Protein 2QN6 (pdb70)

Nearest PDB structures (foldseek):
  2qn6-assembly1_B  TM=1.011E+00  e=6.893E-19  Saccharolobus solfataricus P2
  3cw2-assembly4_H  TM=9.832E-01  e=6.689E-16  Saccharolobus solfataricus
  2aho-assembly1_B  TM=9.723E-01  e=1.313E-15  Saccharolobus solfataricus
  6sw9-assembly1_9  TM=9.364E-01  e=5.355E-14  Saccharolobus solfataricus P2
  1yz7-assembly1_A  TM=8.692E-01  e=2.911E-07  Pyrococcus abyssi

InterPro domains:
  IPR000795 Translational (tr)-type GTP-binding domain [PF00009] (10-203)
  IPR000795 Translational (tr)-type GTP-binding domain [PR00315] (11-24)
  IPR000795 Translational (tr)-type GTP-binding domain [PR00315] (90-100)
  IPR000795 Translational (tr)-type GTP-binding domain [PR00315] (106-117)
  IPR000795 Translational (tr)-type GTP-binding domain [PR00315] (144-153)
  IPR000795 Translational (tr)-type GTP-binding domain [PS51722] (7-206)
  IPR005225 Small GTP-binding domain [TIGR00231] (9-199)
  IPR009000 Translation protein, beta-barrel domain superfamily [SSF50447] (207-317)
  IPR009001 Translation elongation factor EF1A/initiation factor IF2gamma, C-terminal [SSF50465] (324-413)
  IPR015256 Initiation factor eIF2 gamma, C-terminal [PF09173] (328-412)
  IPR015256 Initiation factor eIF2 gamma, C-terminal [cd15490] (324-413)
  IPR022424 Translation initiation factor 2, gamma subunit [MF_00119] (2-414)
  IPR022424 Translation initiation factor 2, gamma subunit [TIGR03680] (6-413)
  IPR027417 P-loop containing nucleoside triphosphate hydrolase [G3DSA:3.40.50.300] (2-207)
  IPR027417 P-loop containing nucleoside triphosphate hydrolase [SSF52540] (4-205)
  IPR044127 Initiation factor eIF2 gamma, domain 2 [cd03688] (208-320)
  IPR044128 Initiation factor eIF2 gamma, GTP-binding domain [cd01888] (10-207)
  IPR050543 Eukaryotic Initiation Factor 2 Gamma Subunit [PTHR42854] (6-413)

Foldseek 3Di:
DDDDDFAQAEEEEAADAPLQRQLLVCLQQVDGKCYKGKFWWWAQVVFDPLLRIDRDQQSVSGPDGDGTGTDGMAMYNDDNDLVVSLQCLQQVLDDHLAYEYGAELPDAPPDDSSVSVVVSCVVNVNLLYAYEHEPCVPDDPVSSVVRVVVVCVVCPPHSCNPHYYHYAYSPVSGCSSVVSVSCVVRRPRDDADQVQFKKWAFAAKAQPDDPPDDPVRGFAIKTKTFTPHHKAFAFFKKWKPPADWDDDDPDIGGHIHIKGWHWKDDDPDTDGMDGGHHMIMTTINHDRVCGHPRNSFGIMMTGPPQDWDWDQKWKWQKDWDPDWSEDDDDFQAWKWKRHRRHIWIWGWHDDDDSMTMTRTPGIGIDSDFFRKMWIWHADPRRIITTIMTTTGD/DDKDKFKKFKFAPDPVTPVLLVVQQVVLVPCLCVVQVFWDDWDWQAPDHRMIMIMTHGDDPVSRVVSVVSSLVSSCVSCVVSRMHMDGDD/DDVVVVVVVVVVVVVPDD

Secondary structure (DSSP, 8-state):
--------EEEEEE-STTSSHHHHHHHHHS----EEEEEEEEE-TTS-TTTTEESSS--GGGT--SPPEEEEEEEEEE-S-HHHHHHHHHHTSS--SEEEEEEETTS-SS-HHHHHHHHHHHHTT---EEEEEE-GGGS-HHHHHHHHHHHHHHHTTSTTTT--EEE-BTTTTBSHHHHHHHHHHHSPPPP--TTSPPEEEEEEEE--PPTT-BGGG----EEEEEEEES-EETT-EEEEEEEEEEEETTEEEEEEEEEEEEEEEETTEEESEE-SSS-EEEEESS-HHHHGGGTTTT-EEEETT----EEEEEEEEEEE-SS---PPP-TT-EEEEEETTEEEEEEEEEE-SSEEEEEEEEEEE-SSSSEEEEEEEEETTEEEEEEEEEE--/-EEEEEEEEEEE--TTTHHHHHHHHHHHHTTHHHH-TTEEEEEEEESSTTEEEEEEEES-HHHHHHHHHHHHHHHHHHHHHTTEEEEE--/--HHHHHHHHHHHHTT--

Structure (mmCIF, N/CA/C/O backbone):
data_2QN6
#
_entry.id   2QN6
#
_cell.length_a   122.119
_cell.length_b   51.851
_cell.length_c   98.032
_cell.angle_alpha   90.00
_cell.angle_beta   94.42
_cell.angle_gamma   90.00
#
_symmetry.space_group_name_H-M   'C 1 2 1'
#
loop_
_entity.id
_entity.type
_entity.pdbx_description
1 polymer 'Translation initiation factor 2 gamma subunit'
2 polymer 'Translation initiation factor 2 alpha subunit'
3 polymer 'Translation initiation factor 2 beta subunit'
4 non-polymer 'MAGNESIUM ION'
5 non-polymer "GUANOSINE-5'-DIPHOSPHATE"
6 water water
#
loop_
_atom_site.group_PDB
_atom_site.id
_atom_site.type_symbol
_atom_site.label_atom_id
_atom_site.label_alt_id
_atom_site.label_comp_id
_atom_site.label_asym_id
_atom_site.label_entity_id
_atom_site.label_seq_id
_atom_site.pdbx_PDB_ins_code
_atom_site.Cartn_x
_atom_site.Cartn_y
_atom_site.Cartn_z
_atom_site.occupancy
_atom_site.B_iso_or_equiv
_atom_site.auth_seq_id
_atom_site.auth_comp_id
_atom_site.auth_asym_id
_atom_site.auth_atom_id
_atom_site.pdbx_PDB_model_num
ATOM 1 N N . ALA A 1 1 ? -41.567 -24.135 -26.631 1.00 59.52 2 ALA A N 1
ATOM 2 C CA . ALA A 1 1 ? -42.411 -23.019 -27.150 1.00 59.75 2 ALA A CA 1
ATOM 3 C C . ALA A 1 1 ? -41.601 -21.730 -27.145 1.00 58.67 2 ALA A C 1
ATOM 4 O O . ALA A 1 1 ? -42.033 -20.701 -27.673 1.00 59.55 2 ALA A O 1
ATOM 6 N N . TRP A 1 2 ? -40.420 -21.801 -26.545 1.00 56.40 3 TRP A N 1
ATOM 7 C CA . TRP A 1 2 ? -39.538 -20.651 -26.442 1.00 53.79 3 TRP A CA 1
ATOM 8 C C . TRP A 1 2 ? -39.200 -20.059 -27.801 1.00 52.78 3 TRP A C 1
ATOM 9 O O . TRP A 1 2 ? -39.054 -20.779 -28.785 1.00 53.99 3 TRP A O 1
ATOM 20 N N . PRO A 1 3 ? -39.081 -18.725 -27.871 1.00 51.55 4 PRO A N 1
ATOM 21 C CA . PRO A 1 3 ? -38.762 -18.032 -29.119 1.00 49.67 4 PRO A CA 1
ATOM 22 C C . PRO A 1 3 ? -37.279 -18.136 -29.440 1.00 48.80 4 PRO A C 1
ATOM 23 O O . PRO A 1 3 ? -36.473 -18.446 -28.563 1.00 49.44 4 PRO A O 1
ATOM 27 N N . LYS A 1 4 ? -36.932 -17.899 -30.700 1.00 47.03 5 LYS A N 1
ATOM 28 C CA . LYS A 1 4 ? -35.541 -17.912 -31.127 1.00 46.70 5 LYS A CA 1
ATOM 29 C C . LYS A 1 4 ? -35.114 -16.452 -31.185 1.00 43.32 5 LYS A C 1
ATOM 30 O O . LYS A 1 4 ? -35.529 -15.717 -32.073 1.00 43.72 5 LYS A O 1
ATOM 36 N N . VAL A 1 5 ? -34.296 -16.034 -30.228 1.00 40.07 6 VAL A N 1
ATOM 37 C CA . VAL A 1 5 ? -33.837 -14.650 -30.158 1.00 36.96 6 VAL A CA 1
ATOM 38 C C . VAL A 1 5 ? -32.324 -14.593 -30.003 1.00 35.53 6 VAL A C 1
ATOM 39 O O . VAL A 1 5 ? -31.714 -15.572 -29.588 1.00 34.93 6 VAL A O 1
ATOM 43 N N . GLN A 1 6 ? -31.722 -13.453 -30.344 1.00 32.67 7 GLN A N 1
ATOM 44 C CA . GLN A 1 6 ? -30.270 -13.281 -30.223 1.00 30.81 7 GLN A CA 1
ATOM 45 C C . GLN A 1 6 ? -29.932 -13.123 -28.742 1.00 30.64 7 GLN A C 1
ATOM 46 O O . GLN A 1 6 ? -30.775 -12.699 -27.947 1.00 29.75 7 GLN A O 1
ATOM 52 N N . PRO A 1 7 ? -28.692 -13.459 -28.348 1.00 32.23 8 PRO A N 1
ATOM 53 C CA . PRO A 1 7 ? -28.344 -13.301 -26.934 1.00 29.70 8 PRO A CA 1
ATOM 54 C C . PRO A 1 7 ? -28.463 -11.807 -26.664 1.00 30.18 8 PRO A C 1
ATOM 55 O O . PRO A 1 7 ? -28.168 -10.996 -27.546 1.00 28.46 8 PRO A O 1
ATOM 59 N N . GLU A 1 8 ? -28.901 -11.429 -25.470 1.00 30.72 9 GLU A N 1
ATOM 60 C CA . GLU A 1 8 ? -29.046 -10.009 -25.176 1.00 30.33 9 GLU A CA 1
ATOM 61 C C . GLU A 1 8 ? -28.016 -9.503 -24.175 1.00 31.05 9 GLU A C 1
ATOM 62 O O . GLU A 1 8 ? -27.970 -8.312 -23.888 1.00 30.60 9 GLU A O 1
ATOM 68 N N . VAL A 1 9 ? -27.179 -10.400 -23.659 1.00 31.78 10 VAL A N 1
ATOM 69 C CA . VAL A 1 9 ? -26.171 -10.010 -22.677 1.00 32.35 10 VAL A CA 1
ATOM 70 C C . VAL A 1 9 ? -24.893 -10.850 -22.766 1.00 32.32 10 VAL A C 1
ATOM 71 O O . VAL A 1 9 ? -24.929 -12.011 -23.168 1.00 28.64 10 VAL A O 1
ATOM 75 N N . ASN A 1 10 ? -23.767 -10.245 -22.401 1.00 32.89 11 ASN A N 1
ATOM 76 C CA . ASN A 1 10 ? -22.485 -10.930 -22.421 1.00 35.17 11 ASN A CA 1
ATOM 77 C C . ASN A 1 10 ? -21.946 -11.090 -21.005 1.00 36.62 11 ASN A C 1
ATOM 78 O O . ASN A 1 10 ? -21.792 -10.109 -20.265 1.00 35.13 11 ASN A O 1
ATOM 83 N N . ILE A 1 11 ? -21.658 -12.330 -20.626 1.00 35.71 12 ILE A N 1
ATOM 84 C CA . ILE A 1 11 ? -21.129 -12.601 -19.299 1.00 35.92 12 ILE A CA 1
ATOM 85 C C . ILE A 1 11 ? -19.728 -13.193 -19.409 1.00 36.59 12 ILE A C 1
ATOM 86 O O . ILE A 1 11 ? -19.535 -14.246 -20.027 1.00 37.52 12 ILE A O 1
ATOM 91 N N . GLY A 1 12 ? -18.754 -12.505 -18.824 1.00 36.13 13 GLY A N 1
ATOM 92 C CA . GLY A 1 12 ? -17.391 -12.993 -18.869 1.00 37.57 13 GLY A CA 1
ATOM 93 C C . GLY A 1 12 ? -17.129 -14.015 -17.773 1.00 38.72 13 GLY A C 1
ATOM 94 O O . GLY A 1 12 ? -17.665 -13.914 -16.664 1.00 38.41 13 GLY A O 1
ATOM 95 N N . VAL A 1 13 ? -16.327 -15.024 -18.089 1.00 38.09 14 VAL A N 1
ATOM 96 C CA . VAL A 1 13 ? -15.986 -16.036 -17.101 1.00 39.63 14 VAL A CA 1
ATOM 97 C C . VAL A 1 13 ? -14.489 -15.969 -16.874 1.00 39.40 14 VAL A C 1
ATOM 98 O O . VAL A 1 13 ? -13.701 -16.270 -17.770 1.00 37.99 14 VAL A O 1
ATOM 102 N N . VAL A 1 14 ? -14.104 -15.560 -15.671 1.00 41.00 15 VAL A N 1
ATOM 103 C CA . VAL A 1 14 ? -12.696 -15.423 -15.331 1.00 40.94 15 VAL A CA 1
ATOM 104 C C . VAL A 1 14 ? -12.280 -16.273 -14.132 1.00 42.99 15 VAL A C 1
ATOM 105 O O . VAL A 1 14 ? -13.087 -17.022 -13.567 1.00 41.69 15 VAL A O 1
ATOM 109 N N . GLY A 1 15 ? -11.010 -16.155 -13.753 1.00 44.47 16 GLY A N 1
ATOM 110 C CA . GLY A 1 15 ? -10.484 -16.932 -12.645 1.00 44.35 16 GLY A CA 1
ATOM 111 C C . GLY A 1 15 ? -9.224 -17.673 -13.071 1.00 46.24 16 GLY A C 1
ATOM 112 O O . GLY A 1 15 ? -9.002 -17.911 -14.266 1.00 45.28 16 GLY A O 1
ATOM 113 N N . HIS A 1 16 ? -8.401 -18.046 -12.096 1.00 45.80 17 HIS A N 1
ATOM 114 C CA . HIS A 1 16 ? -7.150 -18.743 -12.367 1.00 44.95 17 HIS A CA 1
ATOM 115 C C . HIS A 1 16 ? -7.358 -20.002 -13.208 1.00 43.25 17 HIS A C 1
ATOM 116 O O . HIS A 1 16 ? -8.377 -20.679 -13.086 1.00 42.24 17 HIS A O 1
ATOM 123 N N . VAL A 1 17 ? -6.381 -20.306 -14.061 1.00 42.65 18 VAL A N 1
ATOM 124 C CA . VAL A 1 17 ? -6.443 -21.477 -14.930 1.00 43.39 18 VAL A CA 1
ATOM 125 C C . VAL A 1 17 ? -6.614 -22.775 -14.138 1.00 44.43 18 VAL A C 1
ATOM 126 O O . VAL A 1 17 ? -6.068 -22.927 -13.039 1.00 43.63 18 VAL A O 1
ATOM 130 N N . ASP A 1 18 ? -7.388 -23.696 -14.710 1.00 45.47 19 ASP A N 1
ATOM 131 C CA . ASP A 1 18 ? -7.693 -24.994 -14.107 1.00 47.23 19 ASP A CA 1
ATOM 132 C C . ASP A 1 18 ? -8.726 -24.981 -12.980 1.00 45.78 19 ASP A C 1
ATOM 133 O O . ASP A 1 18 ? -8.998 -26.015 -12.377 1.00 45.99 19 ASP A O 1
ATOM 138 N N . HIS A 1 19 ? -9.322 -23.825 -12.704 1.00 46.54 20 HIS A N 1
ATOM 139 C CA . HIS A 1 19 ? -10.318 -23.749 -11.634 1.00 46.36 20 HIS A CA 1
ATOM 140 C C . HIS A 1 19 ? -11.735 -24.187 -12.008 1.00 43.97 20 HIS A C 1
ATOM 141 O O . HIS A 1 19 ? -12.621 -24.235 -11.149 1.00 44.28 20 HIS A O 1
ATOM 148 N N . GLY A 1 20 ? -11.948 -24.515 -13.279 1.00 43.21 21 GLY A N 1
ATOM 149 C CA . GLY A 1 20 ? -13.262 -24.980 -13.710 1.00 43.12 21 GLY A CA 1
ATOM 150 C C . GLY A 1 20 ? -14.154 -24.067 -14.546 1.00 41.44 21 GLY A C 1
ATOM 151 O O . GLY A 1 20 ? -15.359 -24.310 -14.642 1.00 39.36 21 GLY A O 1
ATOM 152 N N . LYS A 1 21 ? -13.579 -23.034 -15.157 1.00 39.62 22 LYS A N 1
ATOM 153 C CA . LYS A 1 21 ? -14.352 -22.099 -15.973 1.00 39.91 22 LYS A CA 1
ATOM 154 C C . LYS A 1 21 ? -15.028 -22.756 -17.184 1.00 40.06 22 LYS A C 1
ATOM 155 O O . LYS A 1 21 ? -16.222 -22.554 -17.430 1.00 39.56 22 LYS A O 1
ATOM 161 N N . THR A 1 22 ? -14.286 -23.557 -17.939 1.00 40.83 23 THR A N 1
ATOM 162 C CA . THR A 1 22 ? -14.885 -24.200 -19.103 1.00 41.34 23 THR A CA 1
ATOM 163 C C . THR A 1 22 ? -15.936 -25.239 -18.706 1.00 40.85 23 THR A C 1
ATOM 164 O O . THR A 1 22 ? -17.008 -25.310 -19.306 1.00 41.99 23 THR A O 1
ATOM 168 N N . THR A 1 23 ? -15.635 -26.041 -17.693 1.00 40.28 24 THR A N 1
ATOM 169 C CA . THR A 1 23 ? -16.584 -27.044 -17.250 1.00 41.06 24 THR A CA 1
ATOM 170 C C . THR A 1 23 ? -17.843 -26.313 -16.806 1.00 40.87 24 THR A C 1
ATOM 171 O O . THR A 1 23 ? -18.958 -26.691 -17.177 1.00 40.60 24 THR A O 1
ATOM 175 N N . LEU A 1 24 ? -17.656 -25.252 -16.021 1.00 39.83 25 LEU A N 1
ATOM 176 C CA . LEU A 1 24 ? -18.776 -24.459 -15.534 1.00 39.14 25 LEU A CA 1
ATOM 177 C C . LEU A 1 24 ? -19.660 -24.025 -16.704 1.00 38.66 25 LEU A C 1
ATOM 178 O O . LEU A 1 24 ? -20.866 -24.263 -16.707 1.00 37.94 25 LEU A O 1
ATOM 183 N N . VAL A 1 25 ? -19.057 -23.384 -17.696 1.00 38.03 26 VAL A N 1
ATOM 184 C CA . VAL A 1 25 ? -19.802 -22.951 -18.864 1.00 38.91 26 VAL A CA 1
ATOM 185 C C . VAL A 1 25 ? -20.545 -24.131 -19.478 1.00 41.05 26 VAL A C 1
ATOM 186 O O . VAL A 1 25 ? -21.714 -24.011 -19.859 1.00 41.45 26 VAL A O 1
ATOM 190 N N . GLN A 1 26 ? -19.866 -25.271 -19.578 1.00 41.70 27 GLN A N 1
ATOM 191 C CA . GLN A 1 26 ? -20.497 -26.449 -20.149 1.00 42.45 27 GLN A CA 1
ATOM 192 C C . GLN A 1 26 ? -21.637 -26.948 -19.270 1.00 41.63 27 GLN A C 1
ATOM 193 O O . GLN A 1 26 ? -22.624 -27.477 -19.776 1.00 41.09 27 GLN A O 1
ATOM 199 N N . ALA A 1 27 ? -21.499 -26.792 -17.956 1.00 40.10 28 ALA A N 1
ATOM 200 C CA . ALA A 1 27 ? -22.547 -27.221 -17.034 1.00 40.77 28 ALA A CA 1
ATOM 201 C C . ALA A 1 27 ? -23.770 -26.310 -17.170 1.00 40.53 28 ALA A C 1
ATOM 202 O O . ALA A 1 27 ? -24.903 -26.741 -16.964 1.00 41.13 28 ALA A O 1
ATOM 204 N N . ILE A 1 28 ? -23.536 -25.050 -17.527 1.00 41.75 29 ILE A N 1
ATOM 205 C CA . ILE A 1 28 ? -24.619 -24.077 -17.700 1.00 42.27 29 ILE A CA 1
ATOM 206 C C . ILE A 1 28 ? -25.289 -24.202 -19.071 1.00 42.08 29 ILE A C 1
ATOM 207 O O . ILE A 1 28 ? -26.504 -24.373 -19.178 1.00 42.28 29 ILE A O 1
ATOM 212 N N . THR A 1 29 ? -24.479 -24.115 -20.117 1.00 42.95 30 THR A N 1
ATOM 213 C CA . THR A 1 29 ? -24.980 -24.170 -21.484 1.00 45.79 30 THR A CA 1
ATOM 214 C C . THR A 1 29 ? -25.089 -25.569 -22.091 1.00 47.62 30 THR A C 1
ATOM 215 O O . THR A 1 29 ? -25.860 -25.781 -23.025 1.00 46.21 30 THR A O 1
ATOM 219 N N . GLY A 1 30 ? -24.323 -26.516 -21.561 1.00 49.53 31 GLY A N 1
ATOM 220 C CA . GLY A 1 30 ? -24.330 -27.858 -22.110 1.00 51.70 31 GLY A CA 1
ATOM 221 C C . GLY A 1 30 ? -23.414 -27.838 -23.322 1.00 54.46 31 GLY A C 1
ATOM 222 O O . GLY A 1 30 ? -23.447 -28.741 -24.158 1.00 54.91 31 GLY A O 1
ATOM 223 N N . ILE A 1 31 ? -22.593 -26.791 -23.407 1.00 56.05 32 ILE A N 1
ATOM 224 C CA . ILE A 1 31 ? -21.658 -26.604 -24.513 1.00 57.96 32 ILE A CA 1
ATOM 225 C C . ILE A 1 31 ? -20.208 -26.552 -24.031 1.00 60.55 32 ILE A C 1
ATOM 226 O O . ILE A 1 31 ? -19.907 -25.895 -23.032 1.00 60.55 32 ILE A O 1
ATOM 231 N N . TRP A 1 32 ? -19.316 -27.239 -24.742 1.00 63.20 33 TRP A N 1
ATOM 232 C CA . TRP A 1 32 ? -17.900 -27.242 -24.384 1.00 65.58 33 TRP A CA 1
ATOM 233 C C . TRP A 1 32 ? -17.133 -26.187 -25.163 1.00 67.06 33 TRP A C 1
ATOM 234 O O . TRP A 1 32 ? -17.263 -26.065 -26.384 1.00 67.84 33 TRP A O 1
ATOM 245 N N . THR A 1 33 ? -16.322 -25.427 -24.441 1.00 68.97 34 THR A N 1
ATOM 246 C CA . THR A 1 33 ? -15.534 -24.360 -25.042 1.00 70.40 34 THR A CA 1
ATOM 247 C C . THR A 1 33 ? -14.122 -24.823 -25.395 1.00 70.40 34 THR A C 1
ATOM 248 O O . THR A 1 33 ? -13.913 -25.519 -26.390 1.00 70.24 34 THR A O 1
ATOM 252 N N . LEU A 1 48 ? -10.970 -17.230 -28.261 1.00 56.27 49 LEU A N 1
ATOM 253 C CA . LEU A 1 48 ? -12.222 -16.888 -27.605 1.00 55.74 49 LEU A CA 1
ATOM 254 C C . LEU A 1 48 ? -13.253 -18.011 -27.628 1.00 54.75 49 LEU A C 1
ATOM 255 O O . LEU A 1 48 ? -13.752 -18.396 -28.688 1.00 55.22 49 LEU A O 1
ATOM 260 N N . GLY A 1 49 ? -13.558 -18.541 -26.452 1.00 53.13 50 GLY A N 1
ATOM 261 C CA . GLY A 1 49 ? -14.557 -19.581 -26.357 1.00 50.34 50 GLY A CA 1
ATOM 262 C C . GLY A 1 49 ? -15.880 -18.850 -26.242 1.00 48.78 50 GLY A C 1
ATOM 263 O O . GLY A 1 49 ? -15.946 -17.758 -25.669 1.00 48.14 50 GLY A O 1
ATOM 264 N N . TYR A 1 50 ? -16.946 -19.433 -26.769 1.00 46.67 51 TYR A N 1
ATOM 265 C CA . TYR A 1 50 ? -18.220 -18.752 -26.722 1.00 44.14 51 TYR A CA 1
ATOM 266 C C . TYR A 1 50 ? -19.394 -19.713 -26.757 1.00 44.40 51 TYR A C 1
ATOM 267 O O . TYR A 1 50 ? -19.498 -20.557 -27.648 1.00 45.22 51 TYR A O 1
ATOM 276 N N . ALA A 1 51 ? -20.281 -19.587 -25.778 1.00 42.76 52 ALA A N 1
ATOM 277 C CA . ALA A 1 51 ? -21.448 -20.448 -25.723 1.00 41.86 52 ALA A CA 1
ATOM 278 C C . ALA A 1 51 ? -22.669 -19.619 -25.391 1.00 40.89 52 ALA A C 1
ATOM 279 O O . ALA A 1 51 ? -22.571 -18.606 -24.705 1.00 41.49 52 ALA A O 1
ATOM 281 N N . GLU A 1 52 ? -23.815 -20.044 -25.904 1.00 40.17 53 GLU A N 1
ATOM 282 C CA . GLU A 1 52 ? -25.070 -19.355 -25.659 1.00 40.11 53 GLU A CA 1
ATOM 283 C C . GLU A 1 52 ? -26.029 -20.305 -24.954 1.00 39.57 53 GLU A C 1
ATOM 284 O O . GLU A 1 52 ? -25.826 -21.524 -24.962 1.00 38.24 53 GLU A O 1
ATOM 290 N N . THR A 1 53 ? -27.060 -19.739 -24.331 1.00 38.20 54 THR A N 1
ATOM 291 C CA . THR A 1 53 ? -28.091 -20.532 -23.683 1.00 37.20 54 THR A CA 1
ATOM 292 C C . THR A 1 53 ? -29.312 -19.705 -23.320 1.00 38.56 54 THR A C 1
ATOM 293 O O . THR A 1 53 ? -29.202 -18.549 -22.898 1.00 39.10 54 THR A O 1
ATOM 297 N N . ASN A 1 54 ? -30.480 -20.305 -23.511 1.00 37.40 55 ASN A N 1
ATOM 298 C CA . ASN A 1 54 ? -31.740 -19.676 -23.160 1.00 38.11 55 ASN A CA 1
ATOM 299 C C . ASN A 1 54 ? -31.884 -19.859 -21.645 1.00 39.16 55 ASN A C 1
ATOM 300 O O . ASN A 1 54 ? -31.247 -20.746 -21.063 1.00 37.92 55 ASN A O 1
ATOM 305 N N . ILE A 1 55 ? -32.706 -19.017 -21.013 1.00 38.88 56 ILE A N 1
ATOM 306 C CA . ILE A 1 55 ? -32.951 -19.082 -19.574 1.00 38.99 56 ILE A CA 1
ATOM 307 C C . ILE A 1 55 ? -34.445 -18.947 -19.294 1.00 40.01 56 ILE A C 1
ATOM 308 O O . ILE A 1 55 ? -35.088 -17.985 -19.732 1.00 40.04 56 ILE A O 1
ATOM 313 N N . GLY A 1 56 ? -34.991 -19.905 -18.551 1.00 40.89 57 GLY A N 1
ATOM 314 C CA . GLY A 1 56 ? -36.406 -19.875 -18.222 1.00 42.26 57 GLY A CA 1
ATOM 315 C C . GLY A 1 56 ? -36.680 -20.116 -16.744 1.00 44.37 57 GLY A C 1
ATOM 316 O O . GLY A 1 56 ? -35.763 -20.401 -15.961 1.00 42.09 57 GLY A O 1
ATOM 317 N N . VAL A 1 57 ? -37.948 -20.005 -16.354 1.00 44.17 58 VAL A N 1
ATOM 318 C CA . VAL A 1 57 ? -38.313 -20.213 -14.964 1.00 45.47 58 VAL A CA 1
ATOM 319 C C . VAL A 1 57 ? -39.682 -20.873 -14.828 1.00 47.42 58 VAL A C 1
ATOM 320 O O . VAL A 1 57 ? -40.662 -20.419 -15.418 1.00 47.42 58 VAL A O 1
ATOM 324 N N . CYS A 1 58 ? -39.730 -21.953 -14.049 1.00 50.75 59 CYS A N 1
ATOM 325 C CA . CYS A 1 58 ? -40.963 -22.710 -13.803 1.00 53.10 59 CYS A CA 1
ATOM 326 C C . CYS A 1 58 ? -41.805 -21.994 -12.754 1.00 54.61 59 CYS A C 1
ATOM 327 O O . CYS A 1 58 ? -41.613 -22.180 -11.556 1.00 55.41 59 CYS A O 1
ATOM 330 N N . GLU A 1 59 ? -42.741 -21.178 -13.222 1.00 57.89 60 GLU A N 1
ATOM 331 C CA . GLU A 1 59 ? -43.613 -20.388 -12.357 1.00 60.31 60 GLU A CA 1
ATOM 332 C C . GLU A 1 59 ? -44.317 -21.153 -11.241 1.00 60.73 60 GLU A C 1
ATOM 333 O O . GLU A 1 59 ? -44.733 -20.557 -10.250 1.00 62.25 60 GLU A O 1
ATOM 339 N N . SER A 1 60 ? -44.452 -22.465 -11.387 1.00 60.52 61 SER A N 1
ATOM 340 C CA . SER A 1 60 ? -45.117 -23.252 -10.357 1.00 59.50 61 SER A CA 1
ATOM 341 C C . SER A 1 60 ? -44.140 -23.715 -9.282 1.00 60.20 61 SER A C 1
ATOM 342 O O . SER A 1 60 ? -44.453 -23.698 -8.084 1.00 60.64 61 SER A O 1
ATOM 345 N N . CYS A 1 61 ? -42.951 -24.115 -9.716 1.00 58.80 62 CYS A N 1
ATOM 346 C CA . CYS A 1 61 ? -41.933 -24.627 -8.813 1.00 58.07 62 CYS A CA 1
ATOM 347 C C . CYS A 1 61 ? -41.302 -23.623 -7.861 1.00 58.02 62 CYS A C 1
ATOM 348 O O . CYS A 1 61 ? -41.656 -22.449 -7.836 1.00 59.59 62 CYS A O 1
ATOM 351 N N . LYS A 1 62 ? -40.354 -24.122 -7.077 1.00 58.39 63 LYS A N 1
ATOM 352 C CA . LYS A 1 62 ? -39.633 -23.341 -6.083 1.00 57.53 63 LYS A CA 1
ATOM 353 C C . LYS A 1 62 ? -38.181 -23.160 -6.522 1.00 56.57 63 LYS A C 1
ATOM 354 O O . LYS A 1 62 ? -37.658 -23.950 -7.312 1.00 55.01 63 LYS A O 1
ATOM 360 N N . LYS A 1 63 ? -37.532 -22.122 -6.002 1.00 55.24 64 LYS A N 1
ATOM 361 C CA . LYS A 1 63 ? -36.152 -21.819 -6.367 1.00 54.05 64 LYS A CA 1
ATOM 362 C C . LYS A 1 63 ? -35.156 -22.583 -5.505 1.00 53.04 64 LYS A C 1
ATOM 363 O O . LYS A 1 63 ? -35.472 -22.972 -4.383 1.00 53.11 64 LYS A O 1
ATOM 369 N N . PRO A 1 64 ? -33.932 -22.807 -6.017 1.00 51.98 65 PRO A N 1
ATOM 370 C CA . PRO A 1 64 ? -33.405 -22.402 -7.328 1.00 50.96 65 PRO A CA 1
ATOM 371 C C . PRO A 1 64 ? -33.901 -23.280 -8.487 1.00 48.76 65 PRO A C 1
ATOM 372 O O . PRO A 1 64 ? -33.975 -22.832 -9.630 1.00 47.64 65 PRO A O 1
ATOM 376 N N . GLU A 1 65 ? -34.225 -24.530 -8.170 1.00 47.24 66 GLU A N 1
ATOM 377 C CA . GLU A 1 65 ? -34.682 -25.526 -9.140 1.00 46.07 66 GLU A CA 1
ATOM 378 C C . GLU A 1 65 ? -35.630 -25.029 -10.228 1.00 45.23 66 GLU A C 1
ATOM 379 O O . GLU A 1 65 ? -35.641 -25.583 -11.325 1.00 45.40 66 GLU A O 1
ATOM 385 N N . ALA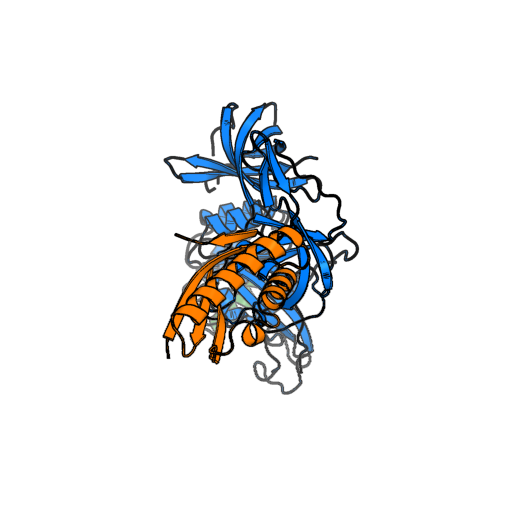 A 1 66 ? -36.423 -23.998 -9.938 1.00 43.72 67 ALA A N 1
ATOM 386 C CA . ALA A 1 66 ? -37.372 -23.473 -10.922 1.00 43.29 67 ALA A CA 1
ATOM 387 C C . ALA A 1 66 ? -36.717 -22.909 -12.185 1.00 43.12 67 ALA A C 1
ATOM 388 O O . ALA A 1 66 ? -37.368 -22.812 -13.231 1.00 41.32 67 ALA A O 1
ATOM 390 N N . TYR A 1 67 ? -35.442 -22.535 -12.092 1.00 41.69 68 TYR A N 1
ATOM 391 C CA . TYR A 1 67 ? -34.732 -21.990 -13.247 1.00 41.68 68 TYR A CA 1
ATOM 392 C C . TYR A 1 67 ? -34.172 -23.092 -14.121 1.00 41.82 68 TYR A C 1
ATOM 393 O O . TYR A 1 67 ? -33.522 -24.015 -13.635 1.00 42.36 68 TYR A O 1
ATOM 402 N N . VAL A 1 68 ? -34.418 -22.980 -15.422 1.00 42.48 69 VAL A N 1
ATOM 403 C CA . VAL A 1 68 ? -33.964 -23.988 -16.364 1.00 42.88 69 VAL A CA 1
ATOM 404 C C . VAL A 1 68 ? -33.328 -23.404 -17.624 1.00 44.49 69 VAL A C 1
ATOM 405 O O . VAL A 1 68 ? -33.426 -22.202 -17.891 1.00 45.64 69 VAL A O 1
ATOM 409 N N . THR A 1 69 ? -32.677 -24.267 -18.396 1.00 44.25 70 THR A N 1
ATOM 410 C CA . THR A 1 69 ? -32.018 -23.855 -19.627 1.00 46.38 70 THR A CA 1
ATOM 411 C C . THR A 1 69 ? -32.702 -24.443 -20.863 1.00 47.75 70 THR A C 1
ATOM 412 O O . THR A 1 69 ? -32.193 -24.338 -21.980 1.00 48.33 70 THR A O 1
ATOM 416 N N . GLU A 1 70 ? -33.858 -25.064 -20.657 1.00 49.42 71 GLU A N 1
ATOM 417 C CA . GLU A 1 70 ? -34.620 -25.649 -21.754 1.00 52.32 71 GLU A CA 1
ATOM 418 C C . GLU A 1 70 ? -36.098 -25.746 -21.396 1.00 52.03 71 GLU A C 1
ATOM 419 O O . GLU A 1 70 ? -36.450 -25.821 -20.223 1.00 51.96 71 GLU A O 1
ATOM 425 N N . PRO A 1 71 ? -36.981 -25.739 -22.412 1.00 53.71 72 PRO A N 1
ATOM 426 C CA . PRO A 1 71 ? -38.448 -25.810 -22.298 1.00 55.14 72 PRO A CA 1
ATOM 427 C C . PRO A 1 71 ? -39.011 -27.027 -21.548 1.00 56.36 72 PRO A C 1
ATOM 428 O O . PRO A 1 71 ? -39.809 -27.787 -22.099 1.00 56.26 72 PRO A O 1
ATOM 432 N N . SER A 1 72 ? -38.610 -27.201 -20.295 1.00 58.02 73 SER A N 1
ATOM 433 C CA . SER A 1 72 ? -39.083 -28.330 -19.500 1.00 59.67 73 SER A CA 1
ATOM 434 C C . SER A 1 72 ? -39.023 -28.057 -18.000 1.00 60.45 73 SER A C 1
ATOM 435 O O . SER A 1 72 ? -38.022 -27.550 -17.489 1.00 60.68 73 SER A O 1
ATOM 438 N N . CYS A 1 73 ? -40.099 -28.402 -17.296 1.00 61.17 74 CYS A N 1
ATOM 439 C CA . CYS A 1 73 ? -40.164 -28.199 -15.852 1.00 61.34 74 CYS A CA 1
ATOM 440 C C . CYS A 1 73 ? -40.154 -29.528 -15.105 1.00 62.33 74 CYS A C 1
ATOM 441 O O . CYS A 1 73 ? -40.511 -29.588 -13.929 1.00 61.27 74 CYS A O 1
ATOM 444 N N . LYS A 1 74 ? -39.751 -30.593 -15.791 1.00 64.28 75 LYS A N 1
ATOM 445 C CA . LYS A 1 74 ? -39.702 -31.910 -15.170 1.00 67.02 75 LYS A CA 1
ATOM 446 C C . LYS A 1 74 ? -38.542 -31.974 -14.187 1.00 67.84 75 LYS A C 1
ATOM 447 O O . LYS A 1 74 ? -38.612 -32.652 -13.161 1.00 68.84 75 LYS A O 1
ATOM 453 N N . SER A 1 75 ? -37.480 -31.244 -14.506 1.00 69.14 76 SER A N 1
ATOM 454 C CA . SER A 1 75 ? -36.283 -31.194 -13.675 1.00 69.44 76 SER A CA 1
ATOM 455 C C . SER A 1 75 ? -36.582 -30.787 -12.232 1.00 70.05 76 SER A C 1
ATOM 456 O O . SER A 1 75 ? -35.745 -30.967 -11.350 1.00 70.97 76 SER A O 1
ATOM 459 N N . CYS A 1 76 ? -37.770 -30.233 -11.996 1.00 69.95 77 CYS A N 1
ATOM 460 C CA . CYS A 1 76 ? -38.165 -29.807 -10.656 1.00 68.97 77 CYS A CA 1
ATOM 461 C C . CYS A 1 76 ? -39.604 -30.192 -10.300 1.00 68.26 77 CYS A C 1
ATOM 462 O O . CYS A 1 76 ? -40.250 -29.533 -9.484 1.00 66.68 77 CYS A O 1
ATOM 465 N N . GLY A 1 77 ? -40.100 -31.257 -10.924 1.00 67.70 78 GLY A N 1
ATOM 466 C CA . GLY A 1 77 ? -41.441 -31.736 -10.637 1.00 67.16 78 GLY A CA 1
ATOM 467 C C . GLY A 1 77 ? -42.613 -30.869 -11.063 1.00 67.21 78 GLY A C 1
ATOM 468 O O . GLY A 1 77 ? -43.397 -30.416 -10.226 1.00 66.95 78 GLY A O 1
ATOM 469 N N . SER A 1 78 ? -42.737 -30.644 -12.368 1.00 66.32 79 SER A N 1
ATOM 470 C CA . SER A 1 78 ? -43.826 -29.852 -12.916 1.00 64.40 79 SER A CA 1
ATOM 471 C C . SER A 1 78 ? -43.950 -30.145 -14.396 1.00 64.38 79 SER A C 1
ATOM 472 O O . SER A 1 78 ? -42.991 -30.580 -15.037 1.00 63.72 79 SER A O 1
ATOM 475 N N . ASP A 1 79 ? -45.136 -29.904 -14.939 1.00 64.70 80 ASP A N 1
ATOM 476 C CA . ASP A 1 79 ? -45.375 -30.152 -16.350 1.00 65.15 80 ASP A CA 1
ATOM 477 C C . ASP A 1 79 ? -45.795 -28.909 -17.112 1.00 63.72 80 ASP A C 1
ATOM 478 O O . ASP A 1 79 ? -46.137 -28.985 -18.295 1.00 62.47 80 ASP A O 1
ATOM 483 N N . ASP A 1 80 ? -45.761 -27.769 -16.429 1.00 62.89 81 ASP A N 1
ATOM 484 C CA . ASP A 1 80 ? -46.121 -26.498 -17.043 1.00 62.14 81 ASP A CA 1
ATOM 485 C C . ASP A 1 80 ? -44.990 -26.057 -17.975 1.00 60.84 81 ASP A C 1
ATOM 486 O O . ASP A 1 80 ? -43.840 -26.460 -17.805 1.00 59.18 81 ASP A O 1
ATOM 491 N N . GLU A 1 81 ? -45.325 -25.256 -18.981 1.00 60.67 82 GLU A N 1
ATOM 492 C CA . GLU A 1 81 ? -44.318 -24.732 -19.905 1.00 60.69 82 GLU A CA 1
ATOM 493 C C . GLU A 1 81 ? -43.582 -23.656 -19.099 1.00 58.14 82 GLU A C 1
ATOM 494 O O . GLU A 1 81 ? -44.204 -22.724 -18.576 1.00 58.05 82 GLU A O 1
ATOM 500 N N . PRO A 1 82 ? -42.253 -23.769 -18.971 1.00 54.16 83 PRO A N 1
ATOM 501 C CA . PRO A 1 82 ? -41.569 -22.729 -18.197 1.00 51.45 83 PRO A CA 1
ATOM 502 C C . PRO A 1 82 ? -41.643 -21.386 -18.929 1.00 48.84 83 PRO A C 1
ATOM 503 O O . PRO A 1 82 ? -41.802 -21.345 -20.149 1.00 47.00 83 PRO A O 1
ATOM 507 N N . LYS A 1 83 ? -41.537 -20.291 -18.186 1.00 47.44 84 LYS A N 1
ATOM 508 C CA . LYS A 1 83 ? -41.584 -18.966 -18.790 1.00 46.66 84 LYS A CA 1
ATOM 509 C C . LYS A 1 83 ? -40.202 -18.567 -19.316 1.00 44.76 84 LYS A C 1
ATOM 510 O O . LYS A 1 83 ? -39.210 -18.611 -18.579 1.00 44.00 84 LYS A O 1
ATOM 516 N N . PHE A 1 84 ? -40.139 -18.189 -20.590 1.00 40.60 85 PHE A N 1
ATOM 517 C CA . PHE A 1 84 ? -38.878 -17.770 -21.177 1.00 38.92 85 PHE A CA 1
ATOM 518 C C . PHE A 1 84 ? -38.447 -16.443 -20.568 1.00 38.59 85 PHE A C 1
ATOM 519 O O . PHE A 1 84 ? -39.271 -15.541 -20.410 1.00 39.24 85 PHE A O 1
ATOM 527 N N . LEU A 1 85 ? -37.167 -16.321 -20.220 1.00 36.55 86 LEU A N 1
ATOM 528 C CA . LEU A 1 85 ? -36.668 -15.081 -19.636 1.00 34.93 86 LEU A CA 1
ATOM 529 C C . LEU A 1 85 ? -35.829 -14.318 -20.646 1.00 34.41 86 LEU A C 1
ATOM 530 O O . LEU A 1 85 ? -36.188 -13.220 -21.069 1.00 35.93 86 LEU A O 1
ATOM 535 N N . ARG A 1 86 ? -34.709 -14.906 -21.035 1.00 32.16 87 ARG A N 1
ATOM 536 C CA . ARG A 1 86 ? -33.828 -14.291 -22.009 1.00 32.09 87 ARG A CA 1
ATOM 537 C C . ARG A 1 86 ? -32.772 -15.279 -22.461 1.00 33.12 87 ARG A C 1
ATOM 538 O O . ARG A 1 86 ? -32.679 -16.393 -21.933 1.00 30.85 87 ARG A O 1
ATOM 546 N N . ARG A 1 87 ? -32.001 -14.876 -23.467 1.00 32.92 88 ARG A N 1
ATOM 547 C CA . ARG A 1 87 ? -30.919 -15.705 -23.964 1.00 34.15 88 ARG A CA 1
ATOM 548 C C . ARG A 1 87 ? -29.625 -14.973 -23.654 1.00 34.39 88 ARG A C 1
ATOM 549 O O . ARG A 1 87 ? -29.483 -13.782 -23.946 1.00 36.20 88 ARG A O 1
ATOM 557 N N . ILE A 1 88 ? -28.688 -15.695 -23.056 1.00 34.49 89 ILE A N 1
ATOM 558 C CA . ILE A 1 88 ? -27.405 -15.132 -22.664 1.00 33.26 89 ILE A CA 1
ATOM 559 C C . ILE A 1 88 ? -26.263 -15.872 -23.334 1.00 33.47 89 ILE A C 1
ATOM 560 O O . ILE A 1 88 ? -26.423 -17.008 -23.796 1.00 31.85 89 ILE A O 1
ATOM 565 N N . SER A 1 89 ? -25.111 -15.217 -23.400 1.00 32.64 90 SER A N 1
ATOM 566 C CA . SER A 1 89 ? -23.936 -15.832 -23.988 1.00 33.51 90 SER A CA 1
ATOM 567 C C . SER A 1 89 ? -22.790 -15.653 -22.993 1.00 34.51 90 SER A C 1
ATOM 568 O O . SER A 1 89 ? -22.828 -14.745 -22.154 1.00 34.62 90 SER A O 1
ATOM 571 N N . PHE A 1 90 ? -21.795 -16.536 -23.055 1.00 34.17 91 PHE A N 1
ATOM 572 C CA . PHE A 1 90 ? -20.664 -16.457 -22.137 1.00 35.04 91 PHE A CA 1
ATOM 573 C C . PHE A 1 90 ? -19.355 -16.279 -22.877 1.00 36.89 91 PHE A C 1
ATOM 574 O O . PHE A 1 90 ? -19.197 -16.731 -24.012 1.00 38.08 91 PHE A O 1
ATOM 582 N N . ILE A 1 91 ? -18.420 -15.595 -22.229 1.00 40.33 92 ILE A N 1
ATOM 583 C CA . ILE A 1 91 ? -17.099 -15.381 -22.799 1.00 44.37 92 ILE A CA 1
ATOM 584 C C . ILE A 1 91 ? -16.137 -16.201 -21.943 1.00 45.25 92 ILE A C 1
ATOM 585 O O . ILE A 1 91 ? -16.043 -15.996 -20.737 1.00 44.72 92 ILE A O 1
ATOM 590 N N . ASP A 1 92 ? -15.444 -17.143 -22.573 1.00 48.42 93 ASP A N 1
ATOM 591 C CA . ASP A 1 92 ? -14.500 -18.019 -21.883 1.00 49.89 93 ASP A CA 1
ATOM 592 C C . ASP A 1 92 ? -13.325 -18.353 -22.790 1.00 51.81 93 ASP A C 1
ATOM 593 O O . ASP A 1 92 ? -13.504 -18.930 -23.854 1.00 51.88 93 ASP A O 1
ATOM 598 N N . ALA A 1 93 ? -12.120 -17.999 -22.369 1.00 54.91 94 ALA A N 1
ATOM 599 C CA . ALA A 1 93 ? -10.946 -18.305 -23.173 1.00 57.38 94 ALA A CA 1
ATOM 600 C C . ALA A 1 93 ? -10.049 -19.302 -22.444 1.00 59.19 94 ALA A C 1
ATOM 601 O O . ALA A 1 93 ? -10.081 -19.400 -21.216 1.00 57.89 94 ALA A O 1
ATOM 603 N N . PRO A 1 94 ? -9.249 -20.074 -23.199 1.00 61.66 95 PRO A N 1
ATOM 604 C CA . PRO A 1 94 ? -8.345 -21.061 -22.603 1.00 62.53 95 PRO A CA 1
ATOM 605 C C . PRO A 1 94 ? -7.084 -20.387 -22.078 1.00 63.79 95 PRO A C 1
ATOM 606 O O . PRO A 1 94 ? -6.479 -20.839 -21.108 1.00 65.39 95 PRO A O 1
ATOM 610 N N . GLY A 1 95 ? -6.698 -19.294 -22.724 1.00 64.21 96 GLY A N 1
ATOM 611 C CA . GLY A 1 95 ? -5.514 -18.577 -22.297 1.00 64.71 96 GLY A CA 1
ATOM 612 C C . GLY A 1 95 ? -5.805 -17.569 -21.202 1.00 64.49 96 GLY A C 1
ATOM 613 O O . GLY A 1 95 ? -6.882 -16.963 -21.162 1.00 64.67 96 GLY A O 1
ATOM 614 N N . HIS A 1 96 ? -4.843 -17.393 -20.303 1.00 63.11 97 HIS A N 1
ATOM 615 C CA . HIS A 1 96 ? -4.991 -16.442 -19.212 1.00 61.08 97 HIS A CA 1
ATOM 616 C C . HIS A 1 96 ? -4.781 -15.025 -19.725 1.00 60.25 97 HIS A C 1
ATOM 617 O O . HIS A 1 96 ? -5.513 -14.105 -19.365 1.00 59.17 97 HIS A O 1
ATOM 624 N N . GLU A 1 97 ? -3.768 -14.854 -20.566 1.00 59.71 98 GLU A N 1
ATOM 625 C CA . GLU A 1 97 ? -3.469 -13.544 -21.111 1.00 60.24 98 GLU A CA 1
ATOM 626 C C . GLU A 1 97 ? -4.427 -13.121 -22.223 1.00 58.95 98 GLU A C 1
ATOM 627 O O . GLU A 1 97 ? -4.637 -11.925 -22.429 1.00 58.30 98 GLU A O 1
ATOM 633 N N . VAL A 1 98 ? -5.012 -14.077 -22.944 1.00 56.89 99 VAL A N 1
ATOM 634 C CA . VAL A 1 98 ? -5.966 -13.698 -23.985 1.00 56.09 99 VAL A CA 1
ATOM 635 C C . VAL A 1 98 ? -7.163 -13.042 -23.291 1.00 55.18 99 VAL A C 1
ATOM 636 O O . VAL A 1 98 ? -7.612 -11.968 -23.695 1.00 54.08 99 VAL A O 1
ATOM 640 N N . LEU A 1 99 ? -7.662 -13.678 -22.231 1.00 54.80 100 LEU A N 1
ATOM 641 C CA . LEU A 1 99 ? -8.789 -13.131 -21.476 1.00 54.31 100 LEU A CA 1
ATOM 642 C C . LEU A 1 99 ? -8.457 -11.733 -20.964 1.00 51.93 100 LEU A C 1
ATOM 643 O O . LEU A 1 99 ? -9.290 -10.826 -21.014 1.00 50.45 100 LEU A O 1
ATOM 648 N N . MET A 1 100 ? -7.233 -11.562 -20.476 1.00 50.13 101 MET A N 1
ATOM 649 C CA . MET A 1 100 ? -6.793 -10.272 -19.958 1.00 48.29 101 MET A CA 1
ATOM 650 C C . MET A 1 100 ? -6.801 -9.233 -21.091 1.00 48.24 101 MET A C 1
ATOM 651 O O . MET A 1 100 ? -7.266 -8.103 -20.909 1.00 47.84 101 MET A O 1
ATOM 656 N N . ALA A 1 101 ? -6.294 -9.625 -22.259 1.00 46.61 102 ALA A N 1
ATOM 657 C CA . ALA A 1 101 ? -6.248 -8.736 -23.419 1.00 45.81 102 ALA A CA 1
ATOM 658 C C . ALA A 1 101 ? -7.658 -8.398 -23.907 1.00 45.18 102 ALA A C 1
ATOM 659 O O . ALA A 1 101 ? -7.929 -7.271 -24.313 1.00 44.79 102 ALA A O 1
ATOM 661 N N . THR A 1 102 ? -8.546 -9.386 -23.855 1.00 45.85 103 THR A N 1
ATOM 662 C CA . THR A 1 102 ? -9.936 -9.236 -24.280 1.00 46.16 103 THR A CA 1
ATOM 663 C C . THR A 1 102 ? -10.665 -8.096 -23.568 1.00 47.36 103 THR A C 1
ATOM 664 O O . THR A 1 102 ? -11.124 -7.141 -24.204 1.00 48.52 103 THR A O 1
ATOM 668 N N . MET A 1 103 ? -10.781 -8.201 -22.247 1.00 47.90 104 MET A N 1
ATOM 669 C CA . MET A 1 103 ? -11.479 -7.178 -21.479 1.00 48.15 104 MET A CA 1
ATOM 670 C C . MET A 1 103 ? -10.727 -5.856 -21.342 1.00 46.46 104 MET A C 1
ATOM 671 O O . MET A 1 103 ? -11.340 -4.791 -21.330 1.00 45.96 104 MET A O 1
ATOM 676 N N . LEU A 1 104 ? -9.404 -5.917 -21.275 1.00 45.80 105 LEU A N 1
ATOM 677 C CA . LEU A 1 104 ? -8.607 -4.705 -21.149 1.00 45.74 105 LEU A CA 1
ATOM 678 C C . LEU A 1 104 ? -8.616 -3.871 -22.441 1.00 47.28 105 LEU A C 1
ATOM 679 O O . LEU A 1 104 ? -8.412 -2.654 -22.402 1.00 48.44 105 LEU A O 1
ATOM 684 N N . SER A 1 105 ? -8.847 -4.520 -23.583 1.00 47.03 106 SER A N 1
ATOM 685 C CA . SER A 1 105 ? -8.890 -3.820 -24.870 1.00 47.18 106 SER A CA 1
ATOM 686 C C . SER A 1 105 ? -10.332 -3.529 -25.281 1.00 47.77 106 SER A C 1
ATOM 687 O O . SER A 1 105 ? -10.585 -2.672 -26.132 1.00 46.71 106 SER A O 1
ATOM 690 N N . GLY A 1 106 ? -11.268 -4.253 -24.674 1.00 48.27 107 GLY A N 1
ATOM 691 C CA . GLY A 1 106 ? -12.674 -4.065 -24.988 1.00 49.59 107 GLY A CA 1
ATOM 692 C C . GLY A 1 106 ? -13.089 -4.733 -26.291 1.00 49.22 107 GLY A C 1
ATOM 693 O O . GLY A 1 106 ? -14.123 -4.390 -26.875 1.00 48.41 107 GLY A O 1
ATOM 694 N N . ALA A 1 107 ? -12.284 -5.688 -26.748 1.00 48.95 108 ALA A N 1
ATOM 695 C CA . ALA A 1 107 ? -12.573 -6.394 -27.990 1.00 49.47 108 ALA A CA 1
ATOM 696 C C . ALA A 1 107 ? -13.908 -7.112 -27.871 1.00 50.05 108 ALA A C 1
ATOM 697 O O . ALA A 1 107 ? -14.674 -7.190 -28.832 1.00 51.55 108 ALA A O 1
ATOM 699 N N . ALA A 1 108 ? -14.187 -7.637 -26.686 1.00 50.21 109 ALA A N 1
ATOM 700 C CA . ALA A 1 108 ? -15.437 -8.345 -26.460 1.00 50.10 109 ALA A CA 1
ATOM 701 C C . ALA A 1 108 ? -16.264 -7.664 -25.384 1.00 48.41 109 ALA A C 1
ATOM 702 O O . ALA A 1 108 ? -15.798 -7.444 -24.267 1.00 46.07 109 ALA A O 1
ATOM 704 N N . LEU A 1 109 ? -17.495 -7.322 -25.737 1.00 46.98 110 LEU A N 1
ATOM 705 C CA . LEU A 1 109 ? -18.407 -6.672 -24.811 1.00 46.09 110 LEU A CA 1
ATOM 706 C C . LEU A 1 109 ? -18.715 -7.591 -23.626 1.00 44.25 110 LEU A C 1
ATOM 707 O O . LEU A 1 109 ? -18.987 -8.781 -23.797 1.00 43.45 110 LEU A O 1
ATOM 712 N N . MET A 1 110 ? -18.657 -7.032 -22.422 1.00 42.57 111 MET A N 1
ATOM 713 C CA . MET A 1 110 ? -18.964 -7.776 -21.202 1.00 41.22 111 MET A CA 1
ATOM 714 C C . MET A 1 110 ? -19.912 -6.907 -20.410 1.00 38.58 111 MET A C 1
ATOM 715 O O . MET A 1 110 ? -19.587 -5.763 -20.110 1.00 38.03 111 MET A O 1
ATOM 720 N N . ASP A 1 111 ? -21.082 -7.437 -20.076 1.00 36.67 112 ASP A N 1
ATOM 721 C CA . ASP A 1 111 ? -22.055 -6.670 -19.306 1.00 35.50 112 ASP A CA 1
ATOM 722 C C . ASP A 1 111 ? -21.977 -7.117 -17.863 1.00 35.14 112 ASP A C 1
ATOM 723 O O . ASP A 1 111 ? -22.509 -6.466 -16.964 1.00 35.89 112 ASP A O 1
ATOM 728 N N . GLY A 1 112 ? -21.300 -8.239 -17.651 1.00 34.49 113 GLY A N 1
ATOM 729 C CA . GLY A 1 112 ? -21.144 -8.781 -16.316 1.00 34.57 113 GLY A CA 1
ATOM 730 C C . GLY A 1 112 ? -20.057 -9.842 -16.305 1.00 34.59 113 GLY A C 1
ATOM 731 O O . GLY A 1 112 ? -19.435 -10.124 -17.334 1.00 33.56 113 GLY A O 1
ATOM 732 N N . ALA A 1 113 ? -19.811 -10.436 -15.146 1.00 32.95 114 ALA A N 1
ATOM 733 C CA . ALA A 1 113 ? -18.785 -11.463 -15.076 1.00 32.94 114 ALA A CA 1
ATOM 734 C C . ALA A 1 113 ? -18.979 -12.424 -13.921 1.00 32.31 114 ALA A C 1
ATOM 735 O O . ALA A 1 113 ? -19.622 -12.097 -12.919 1.00 29.41 114 ALA A O 1
ATOM 737 N N . ILE A 1 114 ? -18.425 -13.619 -14.097 1.00 33.96 115 ILE A N 1
ATOM 738 C CA . ILE A 1 114 ? -18.449 -14.661 -13.084 1.00 35.97 115 ILE A CA 1
ATOM 739 C C . ILE A 1 114 ? -16.990 -15.015 -12.787 1.00 36.91 115 ILE A C 1
ATOM 740 O O . ILE A 1 114 ? -16.264 -15.511 -13.657 1.00 35.17 115 ILE A O 1
ATOM 745 N N . LEU A 1 115 ? -16.558 -14.711 -11.568 1.00 38.95 116 LEU A N 1
ATOM 746 C CA . LEU A 1 115 ? -15.191 -14.998 -11.137 1.00 40.22 116 LEU A CA 1
ATOM 747 C C . LEU A 1 115 ? -15.182 -16.392 -10.518 1.00 38.87 116 LEU A C 1
ATOM 748 O O . LEU A 1 115 ? -15.781 -16.618 -9.465 1.00 37.35 116 LEU A O 1
ATOM 753 N N . VAL A 1 116 ? -14.504 -17.323 -11.180 1.00 39.65 117 VAL A N 1
ATOM 754 C CA . VAL A 1 116 ? -14.437 -18.698 -10.696 1.00 41.35 117 VAL A CA 1
ATOM 755 C C . VAL A 1 116 ? -13.294 -18.944 -9.714 1.00 41.51 117 VAL A C 1
ATOM 756 O O . VAL A 1 116 ? -12.134 -18.663 -10.010 1.00 42.43 117 VAL A O 1
ATOM 760 N N . VAL A 1 117 ? -13.636 -19.477 -8.547 1.00 43.07 118 VAL A N 1
ATOM 761 C CA . VAL A 1 117 ? -12.648 -19.774 -7.510 1.00 45.38 118 VAL A CA 1
ATOM 762 C C . VAL A 1 117 ? -12.729 -21.242 -7.090 1.00 46.13 118 VAL A C 1
ATOM 763 O O . VAL A 1 117 ? -13.780 -21.711 -6.653 1.00 45.11 118 VAL A O 1
ATOM 767 N N . ALA A 1 118 ? -11.621 -21.965 -7.235 1.00 47.32 119 ALA A N 1
ATOM 768 C CA . ALA A 1 118 ? -11.575 -23.373 -6.854 1.00 49.88 119 ALA A CA 1
ATOM 769 C C . ALA A 1 118 ? -11.415 -23.473 -5.337 1.00 52.01 119 ALA A C 1
ATOM 770 O O . ALA A 1 118 ? -10.406 -23.027 -4.781 1.00 51.54 119 ALA A O 1
ATOM 772 N N . ALA A 1 119 ? -12.415 -24.044 -4.669 1.00 53.68 120 ALA A N 1
ATOM 773 C CA . ALA A 1 119 ? -12.368 -24.199 -3.221 1.00 55.99 120 ALA A CA 1
ATOM 774 C C . ALA A 1 119 ? -11.167 -25.074 -2.891 1.00 58.28 120 ALA A C 1
ATOM 775 O O . ALA A 1 119 ? -10.705 -25.128 -1.753 1.00 59.88 120 ALA A O 1
ATOM 777 N N . ASN A 1 120 ? -10.666 -25.741 -3.922 1.00 60.68 121 ASN A N 1
ATOM 778 C CA . ASN A 1 120 ? -9.528 -26.639 -3.833 1.00 62.47 121 ASN A CA 1
ATOM 779 C C . ASN A 1 120 ? -8.248 -25.968 -3.333 1.00 62.42 121 ASN A C 1
ATOM 780 O O . ASN A 1 120 ? -7.702 -26.359 -2.310 1.00 63.28 121 ASN A O 1
ATOM 785 N N . GLU A 1 121 ? -7.775 -24.962 -4.065 1.00 62.48 122 GLU A N 1
ATOM 786 C CA . GLU A 1 121 ? -6.545 -24.245 -3.732 1.00 61.74 122 GLU A CA 1
ATOM 787 C C . GLU A 1 121 ? -6.793 -22.960 -2.944 1.00 61.89 122 GLU A C 1
ATOM 788 O O . GLU A 1 121 ? -7.935 -22.560 -2.747 1.00 60.99 122 GLU A O 1
ATOM 794 N N . PRO A 1 122 ? -5.715 -22.300 -2.476 1.00 62.79 123 PRO A N 1
ATOM 795 C CA . PRO A 1 122 ? -5.817 -21.054 -1.704 1.00 62.80 123 PRO A CA 1
ATOM 796 C C . PRO A 1 122 ? -6.247 -19.829 -2.504 1.00 62.66 123 PRO A C 1
ATOM 797 O O . PRO A 1 122 ? -5.874 -19.668 -3.667 1.00 63.29 123 PRO A O 1
ATOM 801 N N . PHE A 1 123 ? -7.023 -18.964 -1.855 1.00 61.61 124 PHE A N 1
ATOM 802 C CA . PHE A 1 123 ? -7.524 -17.738 -2.467 1.00 61.13 124 PHE A CA 1
ATOM 803 C C . PHE A 1 123 ? -6.807 -16.500 -1.921 1.00 61.63 124 PHE A C 1
ATOM 804 O O . PHE A 1 123 ? -6.617 -16.364 -0.712 1.00 63.04 124 PHE A O 1
ATOM 812 N N . PRO A 1 124 ? -6.397 -15.582 -2.808 1.00 61.00 125 PRO A N 1
ATOM 813 C CA . PRO A 1 124 ? -6.580 -15.677 -4.256 1.00 60.81 125 PRO A CA 1
ATOM 814 C C . PRO A 1 124 ? -5.286 -16.097 -4.940 1.00 60.25 125 PRO A C 1
ATOM 815 O O . PRO A 1 124 ? -4.194 -15.769 -4.474 1.00 60.95 125 PRO A O 1
ATOM 819 N N . GLN A 1 125 ? -5.411 -16.823 -6.044 1.00 59.49 126 GLN A N 1
ATOM 820 C CA . GLN A 1 125 ? -4.243 -17.256 -6.795 1.00 58.87 126 GLN A CA 1
ATOM 821 C C . GLN A 1 125 ? -3.741 -16.061 -7.605 1.00 58.27 126 GLN A C 1
ATOM 822 O O . GLN A 1 125 ? -4.403 -15.025 -7.659 1.00 57.36 126 GLN A O 1
ATOM 828 N N . PRO A 1 126 ? -2.557 -16.183 -8.232 1.00 58.54 127 PRO A N 1
ATOM 829 C CA . PRO A 1 126 ? -1.981 -15.095 -9.034 1.00 58.36 127 PRO A CA 1
ATOM 830 C C . PRO A 1 126 ? -2.879 -14.531 -10.147 1.00 57.84 127 PRO A C 1
ATOM 831 O O . PRO A 1 126 ? -3.123 -13.324 -10.201 1.00 57.38 127 PRO A O 1
ATOM 835 N N . GLN A 1 127 ? -3.363 -15.396 -11.034 1.00 57.28 128 GLN A N 1
ATOM 836 C CA . GLN A 1 127 ? -4.228 -14.961 -12.129 1.00 56.67 128 GLN A CA 1
ATOM 837 C C . GLN A 1 127 ? -5.561 -14.426 -11.635 1.00 55.70 128 GLN A C 1
ATOM 838 O O . GLN A 1 127 ? -6.030 -13.388 -12.099 1.00 54.78 128 GLN A O 1
ATOM 844 N N . THR A 1 128 ? -6.172 -15.146 -10.702 1.00 54.85 129 THR A N 1
ATOM 845 C CA . THR A 1 128 ? -7.449 -14.731 -10.133 1.00 54.14 129 THR A CA 1
ATOM 846 C C . THR A 1 128 ? -7.313 -13.294 -9.638 1.00 53.30 129 THR A C 1
ATOM 847 O O . THR A 1 128 ? -8.267 -12.519 -9.650 1.00 53.05 129 THR A O 1
ATOM 851 N N . ARG A 1 129 ? -6.102 -12.946 -9.228 1.00 52.22 130 ARG A N 1
ATOM 852 C CA . ARG A 1 129 ? -5.812 -11.618 -8.718 1.00 52.83 130 ARG A CA 1
ATOM 853 C C . ARG A 1 129 ? -5.827 -10.563 -9.825 1.00 51.79 130 ARG A C 1
ATOM 854 O O . ARG A 1 129 ? -6.462 -9.515 -9.693 1.00 50.71 130 ARG A O 1
ATOM 862 N N . GLU A 1 130 ? -5.127 -10.845 -10.917 1.00 50.89 131 GLU A N 1
ATOM 863 C CA . GLU A 1 130 ? -5.068 -9.917 -12.041 1.00 51.10 131 GLU A CA 1
ATOM 864 C C . GLU A 1 130 ? -6.468 -9.713 -12.633 1.00 49.84 131 GLU A C 1
ATOM 865 O O . GLU A 1 130 ? -6.827 -8.611 -13.052 1.00 48.92 131 GLU A O 1
ATOM 871 N N . HIS A 1 131 ? -7.256 -10.783 -12.657 1.00 48.72 132 HIS A N 1
ATOM 872 C CA . HIS A 1 131 ? -8.607 -10.726 -13.200 1.00 47.59 132 HIS A CA 1
ATOM 873 C C . HIS A 1 131 ? -9.504 -9.773 -12.427 1.00 46.69 132 HIS A C 1
ATOM 874 O O . HIS A 1 131 ? -10.333 -9.083 -13.020 1.00 47.02 132 HIS A O 1
ATOM 881 N N . PHE A 1 132 ? -9.335 -9.732 -11.107 1.00 45.09 133 PHE A N 1
ATOM 882 C CA . PHE A 1 132 ? -10.130 -8.850 -10.255 1.00 43.31 133 PHE A CA 1
ATOM 883 C C . PHE A 1 132 ? -9.785 -7.374 -10.487 1.00 43.04 133 PHE A C 1
ATOM 884 O O . PHE A 1 132 ? -10.666 -6.509 -10.459 1.00 43.56 133 PHE A O 1
ATOM 892 N N . VAL A 1 133 ? -8.505 -7.084 -10.709 1.00 41.98 134 VAL A N 1
ATOM 893 C CA . VAL A 1 133 ? -8.074 -5.706 -10.942 1.00 41.83 134 VAL A CA 1
ATOM 894 C C . VAL A 1 133 ? -8.557 -5.244 -12.310 1.00 40.54 134 VAL A C 1
ATOM 895 O O . VAL A 1 133 ? -8.804 -4.059 -12.528 1.00 38.74 134 VAL A O 1
ATOM 899 N N . ALA A 1 134 ? -8.678 -6.196 -13.228 1.00 40.23 135 ALA A N 1
ATOM 900 C CA . ALA A 1 134 ? -9.124 -5.902 -14.583 1.00 40.42 135 ALA A CA 1
ATOM 901 C C . ALA A 1 134 ? -10.595 -5.506 -14.593 1.00 39.78 135 ALA A C 1
ATOM 902 O O . ALA A 1 134 ? -10.958 -4.474 -15.151 1.00 40.44 135 ALA A O 1
ATOM 904 N N . LEU A 1 135 ? -11.437 -6.332 -13.981 1.00 39.55 136 LEU A N 1
ATOM 905 C CA . LEU A 1 135 ? -12.865 -6.052 -13.918 1.00 39.43 136 LEU A CA 1
ATOM 906 C C . LEU A 1 135 ? -13.077 -4.677 -13.279 1.00 38.71 136 LEU A C 1
ATOM 907 O O . LEU A 1 135 ? -14.023 -3.959 -13.611 1.00 35.58 136 LEU A O 1
ATOM 912 N N . GLY A 1 136 ? -12.185 -4.317 -12.363 1.00 38.39 137 GLY A N 1
ATOM 913 C CA . GLY A 1 136 ? -12.289 -3.020 -11.720 1.00 38.95 137 GLY A CA 1
ATOM 914 C C . GLY A 1 136 ? -11.928 -1.942 -12.725 1.00 38.75 137 GLY A C 1
ATOM 915 O O . GLY A 1 136 ? -12.594 -0.905 -12.818 1.00 38.99 137 GLY A O 1
ATOM 916 N N . ILE A 1 137 ? -10.869 -2.202 -13.485 1.00 37.36 138 ILE A N 1
ATOM 917 C CA . ILE A 1 137 ? -10.388 -1.282 -14.503 1.00 38.58 138 ILE A CA 1
ATOM 918 C C . ILE A 1 137 ? -11.452 -0.977 -15.552 1.00 39.48 138 ILE A C 1
ATOM 919 O O . ILE A 1 137 ? -11.692 0.182 -15.888 1.00 38.98 138 ILE A O 1
ATOM 924 N N . ILE A 1 138 ? -12.099 -2.018 -16.064 1.00 39.22 139 ILE A N 1
ATOM 925 C CA . ILE A 1 138 ? -13.098 -1.820 -17.099 1.00 40.05 139 ILE A CA 1
ATOM 926 C C . ILE A 1 138 ? -14.498 -1.505 -16.588 1.00 40.06 139 ILE A C 1
ATOM 927 O O . ILE A 1 138 ? -15.444 -1.440 -17.365 1.00 41.34 139 ILE A O 1
ATOM 932 N N . GLY A 1 139 ? -14.621 -1.304 -15.281 1.00 41.47 140 GLY A N 1
ATOM 933 C CA . GLY A 1 139 ? -15.903 -0.964 -14.692 1.00 42.72 140 GLY A CA 1
ATOM 934 C C . GLY A 1 139 ? -17.032 -1.978 -14.763 1.00 45.22 140 GLY A C 1
ATOM 935 O O . GLY A 1 139 ? -18.207 -1.595 -14.776 1.00 44.49 140 GLY A O 1
ATOM 936 N N . VAL A 1 140 ? -16.695 -3.263 -14.812 1.00 46.25 141 VAL A N 1
ATOM 937 C CA . VAL A 1 140 ? -17.714 -4.308 -14.871 1.00 49.05 141 VAL A CA 1
ATOM 938 C C . VAL A 1 140 ? -18.182 -4.582 -13.445 1.00 50.03 141 VAL A C 1
ATOM 939 O O . VAL A 1 140 ? -17.584 -5.380 -12.716 1.00 50.74 141 VAL A O 1
ATOM 943 N N . LYS A 1 141 ? -19.262 -3.908 -13.062 1.00 50.06 142 LYS A N 1
ATOM 944 C CA . LYS A 1 141 ? -19.832 -4.005 -11.718 1.00 51.22 142 LYS A CA 1
ATOM 945 C C . LYS A 1 141 ? -20.553 -5.298 -11.357 1.00 48.88 142 LYS A C 1
ATOM 946 O O . LYS A 1 141 ? -20.376 -5.817 -10.255 1.00 48.58 142 LYS A O 1
ATOM 952 N N . ASN A 1 142 ? -21.389 -5.795 -12.267 1.00 46.28 143 ASN A N 1
ATOM 953 C CA . ASN A 1 142 ? -22.173 -7.001 -12.005 1.00 45.24 143 ASN A CA 1
ATOM 954 C C . ASN A 1 142 ? -21.365 -8.293 -11.918 1.00 43.04 143 ASN A C 1
ATOM 955 O O . ASN A 1 142 ? -21.268 -9.046 -12.889 1.00 42.21 143 ASN A O 1
ATOM 960 N N . LEU A 1 143 ? -20.825 -8.560 -10.731 1.00 41.80 144 LEU A N 1
ATOM 961 C CA . LEU A 1 143 ? -20.008 -9.745 -10.505 1.00 40.15 144 LEU A CA 1
ATOM 962 C C . LEU A 1 143 ? -20.596 -10.809 -9.578 1.00 38.86 144 LEU A C 1
ATOM 963 O O . LEU A 1 143 ? -21.289 -10.512 -8.609 1.00 39.23 144 LEU A O 1
ATOM 968 N N . ILE A 1 144 ? -20.311 -12.063 -9.902 1.00 38.98 145 ILE A N 1
ATOM 969 C CA . ILE A 1 144 ? -20.739 -13.185 -9.082 1.00 38.96 145 ILE A CA 1
ATOM 970 C C . ILE A 1 144 ? -19.510 -14.071 -8.902 1.00 38.16 145 ILE A C 1
ATOM 971 O O . ILE A 1 144 ? -18.936 -14.557 -9.878 1.00 38.08 145 ILE A O 1
ATOM 976 N N . ILE A 1 145 ? -19.085 -14.246 -7.659 1.00 37.84 146 ILE A N 1
ATOM 977 C CA . ILE A 1 145 ? -17.935 -15.093 -7.368 1.00 38.63 146 ILE A CA 1
ATOM 978 C C . ILE A 1 145 ? -18.446 -16.513 -7.154 1.00 38.75 146 ILE A C 1
ATOM 979 O O . ILE A 1 145 ? -19.307 -16.758 -6.305 1.00 35.73 146 ILE A O 1
ATOM 984 N N . VAL A 1 146 ? -17.923 -17.438 -7.953 1.00 40.73 147 VAL A N 1
ATOM 985 C CA . VAL A 1 146 ? -18.338 -18.834 -7.883 1.00 42.51 147 VAL A CA 1
ATOM 986 C C . VAL A 1 146 ? -17.258 -19.746 -7.312 1.00 43.27 147 VAL A C 1
ATOM 987 O O . VAL A 1 146 ? -16.234 -19.996 -7.948 1.00 42.81 147 VAL A O 1
ATOM 991 N N . GLN A 1 147 ? -17.496 -20.226 -6.095 1.00 44.86 148 GLN A N 1
ATOM 992 C CA . GLN A 1 147 ? -16.573 -21.132 -5.428 1.00 45.65 148 GLN A CA 1
ATOM 993 C C . GLN A 1 147 ? -16.850 -22.507 -6.026 1.00 45.97 148 GLN A C 1
ATOM 994 O O . GLN A 1 147 ? -17.900 -23.105 -5.774 1.00 44.96 148 GLN A O 1
ATOM 1000 N N . ASN A 1 148 ? -15.900 -22.997 -6.816 1.00 46.37 149 ASN A N 1
ATOM 1001 C CA . ASN A 1 148 ? -16.040 -24.270 -7.511 1.00 48.92 149 ASN A CA 1
ATOM 1002 C C . ASN A 1 148 ? -15.224 -25.426 -6.929 1.00 51.92 149 ASN A C 1
ATOM 1003 O O . ASN A 1 148 ? -14.338 -25.232 -6.089 1.00 50.98 149 ASN A O 1
ATOM 1008 N N . LYS A 1 149 ? -15.537 -26.634 -7.395 1.00 54.32 150 LYS A N 1
ATOM 1009 C CA . LYS A 1 149 ? -14.845 -27.839 -6.956 1.00 56.71 150 LYS A CA 1
ATOM 1010 C C . LYS A 1 149 ? -14.938 -27.995 -5.441 1.00 57.73 150 LYS A C 1
ATOM 1011 O O . LYS A 1 149 ? -13.974 -28.378 -4.781 1.00 58.11 150 LYS A O 1
ATOM 1017 N N . VAL A 1 150 ? -16.109 -27.688 -4.897 1.00 59.31 151 VAL A N 1
ATOM 1018 C CA . VAL A 1 150 ? -16.339 -27.800 -3.464 1.00 61.44 151 VAL A CA 1
ATOM 1019 C C . VAL A 1 150 ? -16.469 -29.274 -3.099 1.00 61.94 151 VAL A C 1
ATOM 1020 O O . VAL A 1 150 ? -16.306 -29.662 -1.945 1.00 61.26 151 VAL A O 1
ATOM 1024 N N . ASP A 1 151 ? -16.763 -30.088 -4.105 1.00 63.51 152 ASP A N 1
ATOM 1025 C CA . ASP A 1 151 ? -16.915 -31.522 -3.913 1.00 64.96 152 ASP A CA 1
ATOM 1026 C C . ASP A 1 151 ? -15.644 -32.179 -3.365 1.00 64.25 152 ASP A C 1
ATOM 1027 O O . ASP A 1 151 ? -15.713 -33.194 -2.675 1.00 64.64 152 ASP A O 1
ATOM 1032 N N . VAL A 1 152 ? -14.490 -31.590 -3.652 1.00 62.90 153 VAL A N 1
ATOM 1033 C CA . VAL A 1 152 ? -13.226 -32.145 -3.190 1.00 62.24 153 VAL A CA 1
ATOM 1034 C C . VAL A 1 152 ? -12.637 -31.437 -1.971 1.00 62.34 153 VAL A C 1
ATOM 1035 O O . VAL A 1 152 ? -11.415 -31.373 -1.817 1.00 62.53 153 VAL A O 1
ATOM 1039 N N . VAL A 1 153 ? -13.499 -30.895 -1.115 1.00 62.14 154 VAL A N 1
ATOM 1040 C CA . VAL A 1 153 ? -13.048 -30.220 0.105 1.00 61.15 154 VAL A CA 1
ATOM 1041 C C . VAL A 1 153 ? -14.099 -30.403 1.187 1.00 61.02 154 VAL A C 1
ATOM 1042 O O . VAL A 1 153 ? -15.261 -30.678 0.891 1.00 60.91 154 VAL A O 1
ATOM 1046 N N . SER A 1 154 ? -13.692 -30.252 2.442 1.00 60.86 155 SER A N 1
ATOM 1047 C CA . SER A 1 154 ? -14.625 -30.406 3.547 1.00 60.47 155 SER A CA 1
ATOM 1048 C C . SER A 1 154 ? -15.366 -29.095 3.753 1.00 60.66 155 SER A C 1
ATOM 1049 O O . SER A 1 154 ? -14.821 -28.020 3.498 1.00 60.95 155 SER A O 1
ATOM 1052 N N . LYS A 1 155 ? -16.609 -29.189 4.212 1.00 60.43 156 LYS A N 1
ATOM 1053 C CA . LYS A 1 155 ? -17.421 -28.006 4.459 1.00 60.97 156 LYS A CA 1
ATOM 1054 C C . LYS A 1 155 ? -16.666 -27.014 5.336 1.00 62.12 156 LYS A C 1
ATOM 1055 O O . LYS A 1 155 ? -16.838 -25.801 5.218 1.00 62.81 156 LYS A O 1
ATOM 1061 N N . GLU A 1 156 ? -15.837 -27.536 6.229 1.00 62.97 157 GLU A N 1
ATOM 1062 C CA . GLU A 1 156 ? -15.061 -26.672 7.102 1.00 64.70 157 GLU A CA 1
ATOM 1063 C C . GLU A 1 156 ? -14.124 -25.848 6.219 1.00 63.33 157 GLU A C 1
ATOM 1064 O O . GLU A 1 156 ? -13.984 -24.638 6.402 1.00 62.69 157 GLU A O 1
ATOM 1070 N N . GLU A 1 157 ? -13.508 -26.516 5.247 1.00 62.13 158 GLU A N 1
ATOM 1071 C CA . GLU A 1 157 ? -12.588 -25.868 4.321 1.00 61.34 158 GLU A CA 1
ATOM 1072 C C . GLU A 1 157 ? -13.332 -24.889 3.422 1.00 60.06 158 GLU A C 1
ATOM 1073 O O . GLU A 1 157 ? -12.885 -23.762 3.208 1.00 59.72 158 GLU A O 1
ATOM 1079 N N . ALA A 1 158 ? -14.466 -25.333 2.893 1.00 58.46 159 ALA A N 1
ATOM 1080 C CA . ALA A 1 158 ? -15.287 -24.502 2.023 1.00 56.81 159 ALA A CA 1
ATOM 1081 C C . ALA A 1 158 ? -15.597 -23.178 2.715 1.00 55.61 159 ALA A C 1
ATOM 1082 O O . ALA A 1 158 ? -15.279 -22.107 2.202 1.00 55.45 159 ALA A O 1
ATOM 1084 N N . LEU A 1 159 ? -16.212 -23.266 3.889 1.00 54.55 160 LEU A N 1
ATOM 1085 C CA . LEU A 1 159 ? -16.584 -22.092 4.671 1.00 53.29 160 LEU A CA 1
ATOM 1086 C C . LEU A 1 159 ? -15.400 -21.192 5.026 1.00 52.35 160 LEU A C 1
ATOM 1087 O O . LEU A 1 159 ? -15.555 -19.975 5.152 1.00 52.09 160 LEU A O 1
ATOM 1092 N N . SER A 1 160 ? -14.223 -21.787 5.195 1.00 50.99 161 SER A N 1
ATOM 1093 C CA . SER A 1 160 ? -13.032 -21.016 5.525 1.00 50.53 161 SER A CA 1
ATOM 1094 C C . SER A 1 160 ? -12.711 -20.046 4.401 1.00 50.20 161 SER A C 1
ATOM 1095 O O . SER A 1 160 ? -12.622 -18.836 4.613 1.00 49.67 161 SER A O 1
ATOM 1098 N N . GLN A 1 161 ? -12.534 -20.588 3.201 1.00 50.42 162 GLN A N 1
ATOM 1099 C CA . GLN A 1 161 ? -12.221 -19.768 2.041 1.00 49.96 162 GLN A CA 1
ATOM 1100 C C . GLN A 1 161 ? -13.278 -18.698 1.830 1.00 49.95 162 GLN A C 1
ATOM 1101 O O . GLN A 1 161 ? -12.962 -17.568 1.448 1.00 50.37 162 GLN A O 1
ATOM 1107 N N . TYR A 1 162 ? -14.537 -19.058 2.062 1.00 49.58 163 TYR A N 1
ATOM 1108 C CA . TYR A 1 162 ? -15.621 -18.100 1.918 1.00 49.89 163 TYR A CA 1
ATOM 1109 C C . TYR A 1 162 ? -15.188 -16.858 2.690 1.00 49.98 163 TYR A C 1
ATOM 1110 O O . TYR A 1 162 ? -15.016 -15.782 2.115 1.00 49.48 163 TYR A O 1
ATOM 1119 N N . ARG A 1 163 ? -14.985 -17.021 3.994 1.00 51.33 164 ARG A N 1
ATOM 1120 C CA . ARG A 1 163 ? -14.561 -15.913 4.843 1.00 52.24 164 ARG A CA 1
ATOM 1121 C C . ARG A 1 163 ?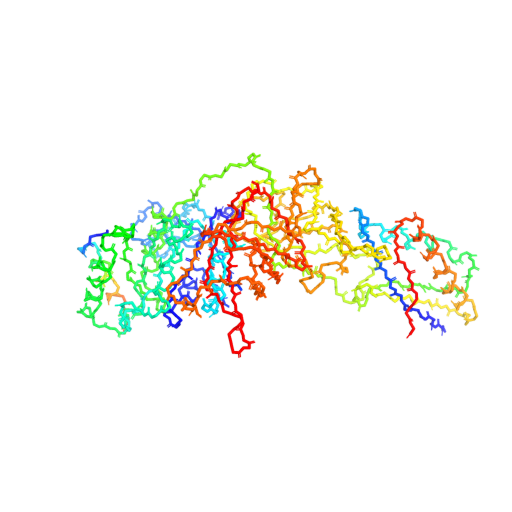 -13.329 -15.179 4.303 1.00 51.60 164 ARG A C 1
ATOM 1122 O O . ARG A 1 163 ? -13.196 -13.969 4.489 1.00 50.49 164 ARG A O 1
ATOM 1130 N N . GLN A 1 164 ? -12.423 -15.902 3.648 1.00 51.76 165 GLN A N 1
ATOM 1131 C CA . GLN A 1 164 ? -11.227 -15.264 3.101 1.00 53.22 165 GLN A CA 1
ATOM 1132 C C . GLN A 1 164 ? -11.630 -14.378 1.932 1.00 52.78 165 GLN A C 1
ATOM 1133 O O . GLN A 1 164 ? -11.154 -13.253 1.791 1.00 52.47 165 GLN A O 1
ATOM 1139 N N . ILE A 1 165 ? -12.522 -14.893 1.096 1.00 52.73 166 ILE A N 1
ATOM 1140 C CA . ILE A 1 165 ? -13.000 -14.144 -0.053 1.00 52.93 166 ILE A CA 1
ATOM 1141 C C . ILE A 1 165 ? -13.725 -12.879 0.410 1.00 53.64 166 ILE A C 1
ATOM 1142 O O . ILE A 1 165 ? -13.378 -11.768 -0.010 1.00 52.77 166 ILE A O 1
ATOM 1147 N N . LYS A 1 166 ? -14.726 -13.045 1.274 1.00 53.26 167 LYS A N 1
ATOM 1148 C CA . LYS A 1 166 ? -15.467 -11.897 1.787 1.00 54.53 167 LYS A CA 1
ATOM 1149 C C . LYS A 1 166 ? -14.488 -10.883 2.367 1.00 55.51 167 LYS A C 1
ATOM 1150 O O . LYS A 1 166 ? -14.664 -9.670 2.233 1.00 54.14 167 LYS A O 1
ATOM 1156 N N . GLN A 1 167 ? -13.441 -11.401 2.999 1.00 56.56 168 GLN A N 1
ATOM 1157 C CA . GLN A 1 167 ? -12.420 -10.568 3.610 1.00 58.81 168 GLN A CA 1
ATOM 1158 C C . GLN A 1 167 ? -11.665 -9.784 2.531 1.00 58.49 168 GLN A C 1
ATOM 1159 O O . GLN A 1 167 ? -11.310 -8.619 2.716 1.00 58.87 168 GLN A O 1
ATOM 1165 N N . PHE A 1 168 ? -11.431 -10.431 1.397 1.00 58.77 169 PHE A N 1
ATOM 1166 C CA . PHE A 1 168 ? -10.721 -9.810 0.289 1.00 58.03 169 PHE A CA 1
ATOM 1167 C C . PHE A 1 168 ? -11.574 -8.753 -0.407 1.00 56.66 169 PHE A C 1
ATOM 1168 O O . PHE A 1 168 ? -11.066 -7.716 -0.827 1.00 56.13 169 PHE A O 1
ATOM 1176 N N . THR A 1 169 ? -12.870 -9.017 -0.529 1.00 55.90 170 THR A N 1
ATOM 1177 C CA . THR A 1 169 ? -13.769 -8.078 -1.190 1.00 55.79 170 THR A CA 1
ATOM 1178 C C . THR A 1 169 ? -14.131 -6.894 -0.296 1.00 56.48 170 THR A C 1
ATOM 1179 O O . THR A 1 169 ? -14.603 -5.864 -0.778 1.00 56.58 170 THR A O 1
ATOM 1183 N N . LYS A 1 170 ? -13.908 -7.043 1.008 1.00 57.00 171 LYS A N 1
ATOM 1184 C CA . LYS A 1 170 ? -14.218 -5.983 1.968 1.00 57.26 171 LYS A CA 1
ATOM 1185 C C . LYS A 1 170 ? -13.463 -4.690 1.664 1.00 56.14 171 LYS A C 1
ATOM 1186 O O . LYS A 1 170 ? -12.250 -4.702 1.462 1.00 56.57 171 LYS A O 1
ATOM 1188 N N . GLY A 1 171 ? -14.188 -3.577 1.635 1.00 56.05 172 GLY A N 1
ATOM 1189 C CA . GLY A 1 171 ? -13.562 -2.295 1.365 1.00 55.89 172 GLY A CA 1
ATOM 1190 C C . GLY A 1 171 ? -13.417 -2.003 -0.117 1.00 56.24 172 GLY A C 1
ATOM 1191 O O . GLY A 1 171 ? -12.874 -0.965 -0.506 1.00 55.86 172 GLY A O 1
ATOM 1192 N N . THR A 1 172 ? -13.903 -2.918 -0.949 1.00 55.07 173 THR A N 1
ATOM 1193 C CA . THR A 1 172 ? -13.819 -2.738 -2.390 1.00 53.91 173 THR A CA 1
ATOM 1194 C C . THR A 1 172 ? -15.210 -2.612 -2.996 1.00 53.92 173 THR A C 1
ATOM 1195 O O . THR A 1 172 ? -16.226 -2.687 -2.289 1.00 52.29 173 THR A O 1
ATOM 1199 N N . TRP A 1 173 ? -15.248 -2.419 -4.312 1.00 53.07 174 TRP A N 1
ATOM 1200 C CA . TRP A 1 173 ? -16.513 -2.308 -5.024 1.00 51.05 174 TRP A CA 1
ATOM 1201 C C . TRP A 1 173 ? -17.201 -3.673 -5.011 1.00 49.98 174 TRP A C 1
ATOM 1202 O O . TRP A 1 173 ? -18.421 -3.765 -5.139 1.00 49.62 174 TRP A O 1
ATOM 1213 N N . ALA A 1 174 ? -16.412 -4.732 -4.848 1.00 49.85 175 ALA A N 1
ATOM 1214 C CA . ALA A 1 174 ? -16.949 -6.090 -4.827 1.00 51.02 175 ALA A CA 1
ATOM 1215 C C . ALA A 1 174 ? -17.346 -6.525 -3.419 1.00 51.34 175 ALA A C 1
ATOM 1216 O O . ALA A 1 174 ? -17.632 -7.698 -3.180 1.00 52.09 175 ALA A O 1
ATOM 1218 N N . GLU A 1 175 ? -17.374 -5.572 -2.496 1.00 51.75 176 GLU A N 1
ATOM 1219 C CA . GLU A 1 175 ? -17.722 -5.855 -1.108 1.00 52.22 176 GLU A CA 1
ATOM 1220 C C . GLU A 1 175 ? -19.011 -6.658 -0.904 1.00 51.80 176 GLU A C 1
ATOM 1221 O O . GLU A 1 175 ? -19.048 -7.587 -0.095 1.00 50.40 176 GLU A O 1
ATOM 1227 N N . ASN A 1 176 ? -20.069 -6.310 -1.626 1.00 51.95 177 ASN A N 1
ATOM 1228 C CA . ASN A 1 176 ? -21.336 -7.024 -1.460 1.00 51.77 177 ASN A CA 1
ATOM 1229 C C . ASN A 1 176 ? -21.641 -8.042 -2.557 1.00 49.90 177 ASN A C 1
ATOM 1230 O O . ASN A 1 176 ? -22.766 -8.515 -2.676 1.00 52.25 177 ASN A O 1
ATOM 1235 N N . VAL A 1 177 ? -20.634 -8.385 -3.348 1.00 48.15 178 VAL A N 1
ATOM 1236 C CA . VAL A 1 177 ? -20.805 -9.355 -4.420 1.00 45.62 178 VAL A CA 1
ATOM 1237 C C . VAL A 1 177 ? -21.121 -10.728 -3.829 1.00 45.00 178 VAL A C 1
ATOM 1238 O O . VAL A 1 177 ? -20.416 -11.204 -2.941 1.00 44.46 178 VAL A O 1
ATOM 1242 N N . PRO A 1 178 ? -22.191 -11.383 -4.316 1.00 44.23 179 PRO A N 1
ATOM 1243 C CA . PRO A 1 178 ? -22.594 -12.709 -3.827 1.00 44.37 179 PRO A CA 1
ATOM 1244 C C . PRO A 1 178 ? -21.597 -13.820 -4.132 1.00 44.58 179 PRO A C 1
ATOM 1245 O O . PRO A 1 178 ? -20.820 -13.737 -5.091 1.00 44.18 179 PRO A O 1
ATOM 1249 N N . ILE A 1 179 ? -21.626 -14.861 -3.308 1.00 44.86 180 ILE A N 1
ATOM 1250 C CA . ILE A 1 179 ? -20.737 -16.000 -3.489 1.00 45.42 180 ILE A CA 1
ATOM 1251 C C . ILE A 1 179 ? -21.566 -17.282 -3.535 1.00 45.12 180 ILE A C 1
ATOM 1252 O O . ILE A 1 179 ? -22.309 -17.602 -2.605 1.00 44.69 180 ILE A O 1
ATOM 1257 N N . ILE A 1 180 ? -21.444 -18.006 -4.641 1.00 44.76 181 ILE A N 1
ATOM 1258 C CA . ILE A 1 180 ? -22.199 -19.232 -4.837 1.00 43.85 181 ILE A CA 1
ATOM 1259 C C . ILE A 1 180 ? -21.299 -20.445 -5.003 1.00 43.40 181 ILE A C 1
ATOM 1260 O O . ILE A 1 180 ? -20.435 -20.483 -5.881 1.00 42.71 181 ILE A O 1
ATOM 1265 N N . PRO A 1 181 ? -21.487 -21.452 -4.145 1.00 43.12 182 PRO A N 1
ATOM 1266 C CA . PRO A 1 181 ? -20.691 -22.676 -4.200 1.00 44.01 182 PRO A CA 1
ATOM 1267 C C . PRO A 1 181 ? -21.399 -23.664 -5.111 1.00 44.01 182 PRO A C 1
ATOM 1268 O O . PRO A 1 181 ? -22.602 -23.903 -4.975 1.00 43.44 182 PRO A O 1
ATOM 1272 N N . VAL A 1 182 ? -20.659 -24.231 -6.050 1.00 45.35 183 VAL A N 1
ATOM 1273 C CA . VAL A 1 182 ? -21.244 -25.192 -6.969 1.00 45.87 183 VAL A CA 1
ATOM 1274 C C . VAL A 1 182 ? -20.225 -26.274 -7.266 1.00 46.30 183 VAL A C 1
ATOM 1275 O O . VAL A 1 182 ? -19.096 -26.240 -6.767 1.00 44.83 183 VAL A O 1
ATOM 1279 N N . SER A 1 183 ? -20.643 -27.246 -8.066 1.00 47.54 184 SER A N 1
ATOM 1280 C CA . SER A 1 183 ? -19.762 -28.322 -8.488 1.00 48.76 184 SER A CA 1
ATOM 1281 C C . SER A 1 183 ? -19.952 -28.490 -9.980 1.00 48.36 184 SER A C 1
ATOM 1282 O O . SER A 1 183 ? -20.722 -29.335 -10.421 1.00 48.92 184 SER A O 1
ATOM 1285 N N . ALA A 1 184 ? -19.252 -27.669 -10.752 1.00 48.91 185 ALA A N 1
ATOM 1286 C CA . ALA A 1 184 ? -19.338 -27.732 -12.201 1.00 50.88 185 ALA A CA 1
ATOM 1287 C C . ALA A 1 184 ? -19.270 -29.179 -12.690 1.00 52.00 185 ALA A C 1
ATOM 1288 O O . ALA A 1 184 ? -20.084 -29.600 -13.508 1.00 52.22 185 ALA A O 1
ATOM 1290 N N . LEU A 1 185 ? -18.304 -29.933 -12.166 1.00 53.16 186 LEU A N 1
ATOM 1291 C CA . LEU A 1 185 ? -18.102 -31.330 -12.547 1.00 53.96 186 LEU A CA 1
ATOM 1292 C C . LEU A 1 185 ? -19.352 -32.194 -12.385 1.00 55.16 186 LEU A C 1
ATOM 1293 O O . LEU A 1 185 ? -19.754 -32.897 -13.309 1.00 56.05 186 LEU A O 1
ATOM 1298 N N . HIS A 1 186 ? -19.967 -32.140 -11.211 1.00 55.54 187 HIS A N 1
ATOM 1299 C CA . HIS A 1 186 ? -21.153 -32.941 -10.948 1.00 56.55 187 HIS A CA 1
ATOM 1300 C C . HIS A 1 186 ? -22.441 -32.181 -11.244 1.00 56.10 187 HIS A C 1
ATOM 1301 O O . HIS A 1 186 ? -23.545 -32.684 -11.012 1.00 55.57 187 HIS A O 1
ATOM 1308 N N . LYS A 1 187 ? -22.287 -30.967 -11.762 1.00 55.12 188 LYS A N 1
ATOM 1309 C CA . LYS A 1 187 ? -23.417 -30.118 -12.108 1.00 54.17 188 LYS A CA 1
ATOM 1310 C C . LYS A 1 187 ? -24.364 -29.863 -10.932 1.00 53.03 188 LYS A C 1
ATOM 1311 O O . LYS A 1 187 ? -25.587 -29.977 -11.073 1.00 53.55 188 LYS A O 1
ATOM 1317 N N . ILE A 1 188 ? -23.801 -29.500 -9.781 1.00 50.70 189 ILE A N 1
ATOM 1318 C CA . ILE A 1 188 ? -24.600 -29.235 -8.583 1.00 48.59 189 ILE A CA 1
ATOM 1319 C C . ILE A 1 188 ? -24.632 -27.750 -8.204 1.00 46.25 189 ILE A C 1
ATOM 1320 O O . ILE A 1 188 ? -23.593 -27.084 -8.126 1.00 43.93 189 ILE A O 1
ATOM 1325 N N . ASN A 1 189 ? -25.839 -27.251 -7.952 1.00 44.61 190 ASN A N 1
ATOM 1326 C CA . ASN A 1 189 ? -26.061 -25.855 -7.608 1.00 44.84 190 ASN A CA 1
ATOM 1327 C C . ASN A 1 189 ? -25.885 -24.960 -8.827 1.00 43.08 190 ASN A C 1
ATOM 1328 O O . ASN A 1 189 ? -25.679 -23.755 -8.717 1.00 43.01 190 ASN A O 1
ATOM 1333 N N . ILE A 1 190 ? -25.966 -25.570 -9.999 1.00 42.52 191 ILE A N 1
ATOM 1334 C CA . ILE A 1 190 ? -25.862 -24.829 -11.239 1.00 40.71 191 ILE A CA 1
ATOM 1335 C C . ILE A 1 190 ? -27.132 -23.989 -11.336 1.00 40.06 191 ILE A C 1
ATOM 1336 O O . ILE A 1 190 ? -27.119 -22.887 -11.864 1.00 40.27 191 ILE A O 1
ATOM 1341 N N . ASP A 1 191 ? -28.230 -24.512 -10.801 1.00 39.31 192 ASP A N 1
ATOM 1342 C CA . ASP A 1 191 ? -29.502 -23.798 -10.821 1.00 39.22 192 ASP A CA 1
ATOM 1343 C C . ASP A 1 191 ? -29.439 -22.561 -9.922 1.00 39.27 192 ASP A C 1
ATOM 1344 O O . ASP A 1 191 ? -30.030 -21.529 -10.232 1.00 41.14 192 ASP A O 1
ATOM 1349 N N . SER A 1 192 ? -28.732 -22.672 -8.803 1.00 38.56 193 SER A N 1
ATOM 1350 C CA . SER A 1 192 ? -28.583 -21.547 -7.891 1.00 38.29 193 SER A CA 1
ATOM 1351 C C . SER A 1 192 ? -27.754 -20.471 -8.584 1.00 38.12 193 SER A C 1
ATOM 1352 O O . SER A 1 192 ? -27.966 -19.274 -8.375 1.00 37.13 193 SER A O 1
ATOM 1355 N N . LEU A 1 193 ? -26.802 -20.902 -9.406 1.00 36.48 194 LEU A N 1
ATOM 1356 C CA . LEU A 1 193 ? -25.974 -19.957 -10.137 1.00 38.42 194 LEU A CA 1
ATOM 1357 C C . LEU A 1 193 ? -26.842 -19.214 -11.154 1.00 38.10 194 LEU A C 1
ATOM 1358 O O . LEU A 1 193 ? -26.753 -17.993 -11.286 1.00 38.94 194 LEU A O 1
ATOM 1363 N N . ILE A 1 194 ? -27.695 -19.950 -11.858 1.00 38.65 195 ILE A N 1
ATOM 1364 C CA . ILE A 1 194 ? -28.582 -19.338 -12.840 1.00 39.60 195 ILE A CA 1
ATOM 1365 C C . ILE A 1 194 ? -29.442 -18.293 -12.131 1.00 39.71 195 ILE A C 1
ATOM 1366 O O . ILE A 1 194 ? -29.605 -17.172 -12.614 1.00 37.88 195 ILE A O 1
ATOM 1371 N N . GLU A 1 195 ? -29.991 -18.661 -10.980 1.00 40.64 196 GLU A N 1
ATOM 1372 C CA . GLU A 1 195 ? -30.797 -17.722 -10.220 1.00 41.90 196 GLU A CA 1
ATOM 1373 C C . GLU A 1 195 ? -29.931 -16.509 -9.901 1.00 40.51 196 GLU A C 1
ATOM 1374 O O . GLU A 1 195 ? -30.396 -15.370 -9.963 1.00 40.16 196 GLU A O 1
ATOM 1380 N N . GLY A 1 196 ? -28.666 -16.761 -9.570 1.00 38.58 197 GLY A N 1
ATOM 1381 C CA . GLY A 1 196 ? -27.757 -15.676 -9.267 1.00 36.66 197 GLY A CA 1
ATOM 1382 C C . GLY A 1 196 ? -27.561 -14.759 -10.461 1.00 36.87 197 GLY A C 1
ATOM 1383 O O . GLY A 1 196 ? -27.590 -13.533 -10.329 1.00 38.39 197 GLY A O 1
ATOM 1384 N N . ILE A 1 197 ? -27.358 -15.343 -11.636 1.00 36.00 198 ILE A N 1
ATOM 1385 C CA . ILE A 1 197 ? -27.153 -14.554 -12.853 1.00 34.57 198 ILE A CA 1
ATOM 1386 C C . ILE A 1 197 ? -28.335 -13.622 -13.124 1.00 35.16 198 ILE A C 1
ATOM 1387 O O . ILE A 1 197 ? -28.147 -12.431 -13.400 1.00 33.98 198 ILE A O 1
ATOM 1392 N N . GLU A 1 198 ? -29.548 -14.163 -13.037 1.00 34.88 199 GLU A N 1
ATOM 1393 C CA . GLU A 1 198 ? -30.756 -13.377 -13.260 1.00 37.38 199 GLU A CA 1
ATOM 1394 C C . GLU A 1 198 ? -30.914 -12.243 -12.250 1.00 38.59 199 GLU A C 1
ATOM 1395 O O . GLU A 1 198 ? -31.499 -11.199 -12.548 1.00 40.23 199 GLU A O 1
ATOM 1401 N N . GLU A 1 199 ? -30.379 -12.450 -11.057 1.00 39.74 200 GLU A N 1
ATOM 1402 C CA . GLU A 1 199 ? -30.469 -11.462 -9.995 1.00 39.71 200 GLU A CA 1
ATOM 1403 C C . GLU A 1 199 ? -29.387 -10.389 -10.072 1.00 38.98 200 GLU A C 1
ATOM 1404 O O . GLU A 1 199 ? -29.674 -9.191 -10.004 1.00 37.80 200 GLU A O 1
ATOM 1410 N N . TYR A 1 200 ? -28.143 -10.821 -10.246 1.00 37.58 201 TYR A N 1
ATOM 1411 C CA . TYR A 1 200 ? -27.014 -9.898 -10.259 1.00 36.39 201 TYR A CA 1
ATOM 1412 C C . TYR A 1 200 ? -26.473 -9.423 -11.586 1.00 35.86 201 TYR A C 1
ATOM 1413 O O . TYR A 1 200 ? -25.786 -8.408 -11.641 1.00 37.79 201 TYR A O 1
ATOM 1422 N N . ILE A 1 201 ? -26.762 -10.142 -12.657 1.00 35.70 202 ILE A N 1
ATOM 1423 C CA . ILE A 1 201 ? -26.283 -9.724 -13.960 1.00 34.70 202 ILE A CA 1
ATOM 1424 C C . ILE A 1 201 ? -27.480 -9.450 -14.866 1.00 35.63 202 ILE A C 1
ATOM 1425 O O . ILE A 1 201 ? -27.747 -10.200 -15.820 1.00 34.21 202 ILE A O 1
ATOM 1430 N N . LYS A 1 202 ? -28.209 -8.379 -14.564 1.00 33.93 203 LYS A N 1
ATOM 1431 C CA . LYS A 1 202 ? -29.370 -8.027 -15.376 1.00 37.29 203 LYS A CA 1
ATOM 1432 C C . LYS A 1 202 ? -28.932 -7.448 -16.721 1.00 35.40 203 LYS A C 1
ATOM 1433 O O . LYS A 1 202 ? -27.842 -6.898 -16.847 1.00 36.30 203 LYS A O 1
ATOM 1439 N N . THR A 1 203 ? -29.772 -7.596 -17.734 1.00 35.14 204 THR A N 1
ATOM 1440 C CA . THR A 1 203 ? -29.437 -7.068 -19.045 1.00 34.29 204 THR A CA 1
ATOM 1441 C C . THR A 1 203 ? -29.432 -5.541 -18.976 1.00 31.66 204 THR A C 1
ATOM 1442 O O . THR A 1 203 ? -30.319 -4.932 -18.395 1.00 32.18 204 THR A O 1
ATOM 1446 N N . PRO A 1 204 ? -28.414 -4.907 -19.559 1.00 31.12 205 PRO A N 1
ATOM 1447 C CA . PRO A 1 204 ? -28.317 -3.447 -19.546 1.00 30.95 205 PRO A CA 1
ATOM 1448 C C . PRO A 1 204 ? -29.261 -2.802 -20.539 1.00 32.93 205 PRO A C 1
ATOM 1449 O O . PRO A 1 204 ? -29.721 -3.441 -21.498 1.00 32.15 205 PRO A O 1
ATOM 1453 N N . TYR A 1 205 ? -29.537 -1.522 -20.311 1.00 31.07 206 TYR A N 1
ATOM 1454 C CA . TYR A 1 205 ? -30.354 -0.767 -21.236 1.00 28.91 206 TYR A CA 1
ATOM 1455 C C . TYR A 1 205 ? -29.397 -0.525 -22.403 1.00 28.79 206 TYR A C 1
ATOM 1456 O O . TYR A 1 205 ? -28.203 -0.308 -22.193 1.00 28.02 206 TYR A O 1
ATOM 1465 N N . ARG A 1 206 ? -29.918 -0.567 -23.621 1.00 27.93 207 ARG A N 1
ATOM 1466 C CA . ARG A 1 206 ? -29.115 -0.350 -24.823 1.00 29.84 207 ARG A CA 1
ATOM 1467 C C . ARG A 1 206 ? -29.699 0.855 -25.562 1.00 28.44 207 ARG A C 1
ATOM 1468 O O . ARG A 1 206 ? -30.900 0.906 -25.795 1.00 25.71 207 ARG A O 1
ATOM 1476 N N . ASP A 1 207 ? -28.859 1.825 -25.913 1.00 28.65 208 ASP A N 1
ATOM 1477 C CA . ASP A 1 207 ? -29.331 3.004 -26.644 1.00 27.74 208 ASP A CA 1
ATOM 1478 C C . ASP A 1 207 ? -29.222 2.698 -28.128 1.00 26.58 208 ASP A C 1
ATOM 1479 O O . ASP A 1 207 ? -28.189 2.946 -28.747 1.00 26.75 208 ASP A O 1
ATOM 1484 N N . LEU A 1 208 ? -30.293 2.164 -28.708 1.00 26.31 209 LEU A N 1
ATOM 1485 C CA . LEU A 1 208 ? -30.272 1.793 -30.117 1.00 26.21 209 LEU A CA 1
ATOM 1486 C C . LEU A 1 208 ? -30.196 2.933 -31.125 1.00 27.66 209 LEU A C 1
ATOM 1487 O O . LEU A 1 208 ? -30.239 2.695 -32.333 1.00 27.95 209 LEU A O 1
ATOM 1492 N N . SER A 1 209 ? -30.066 4.170 -30.657 1.00 28.79 210 SER A N 1
ATOM 1493 C CA . SER A 1 209 ? -29.967 5.278 -31.600 1.00 29.33 210 SER A CA 1
ATOM 1494 C C . SER A 1 209 ? -28.503 5.616 -31.863 1.00 29.53 210 SER A C 1
ATOM 1495 O O . SER A 1 209 ? -28.193 6.357 -32.795 1.00 29.67 210 SER A O 1
ATOM 1498 N N . GLN A 1 210 ? -27.596 5.067 -31.060 1.00 29.94 211 GLN A N 1
ATOM 1499 C CA . GLN A 1 210 ? -26.170 5.328 -31.274 1.00 31.41 211 GLN A CA 1
ATOM 1500 C C . GLN A 1 210 ? -25.789 4.787 -32.659 1.00 31.41 211 GLN A C 1
ATOM 1501 O O . GLN A 1 210 ? -26.409 3.848 -33.152 1.00 31.25 211 GLN A O 1
ATOM 1507 N N . LYS A 1 211 ? -24.772 5.362 -33.292 1.00 30.75 212 LYS A N 1
ATOM 1508 C CA . LYS A 1 211 ? -24.369 4.870 -34.600 1.00 30.34 212 LYS A CA 1
ATOM 1509 C C . LYS A 1 211 ? -23.897 3.440 -34.427 1.00 29.19 212 LYS A C 1
ATOM 1510 O O . LYS A 1 211 ? -23.217 3.120 -33.456 1.00 31.11 212 LYS A O 1
ATOM 1516 N N . PRO A 1 212 ? -24.273 2.553 -35.357 1.00 28.96 213 PRO A N 1
ATOM 1517 C CA . PRO A 1 212 ? -23.880 1.144 -35.301 1.00 27.14 213 PRO A CA 1
ATOM 1518 C C . PRO A 1 212 ? -22.371 0.944 -35.425 1.00 26.32 213 PRO A C 1
ATOM 1519 O O . PRO A 1 212 ? -21.735 1.489 -36.323 1.00 26.51 213 PRO A O 1
ATOM 1523 N N . VAL A 1 213 ? -21.805 0.172 -34.503 1.00 26.46 214 VAL A N 1
ATOM 1524 C CA . VAL A 1 213 ? -20.387 -0.131 -34.533 1.00 25.57 214 VAL A CA 1
ATOM 1525 C C . VAL A 1 213 ? -20.179 -1.582 -34.139 1.00 27.65 214 VAL A C 1
ATOM 1526 O O . VAL A 1 213 ? -20.676 -2.038 -33.104 1.00 27.11 214 VAL A O 1
ATOM 1530 N N . MET A 1 214 ? -19.447 -2.298 -34.988 1.00 28.58 215 MET A N 1
ATOM 1531 C CA . MET A 1 214 ? -19.141 -3.691 -34.760 1.00 30.14 215 MET A CA 1
ATOM 1532 C C . MET A 1 214 ? -17.635 -3.898 -34.910 1.00 29.73 215 MET A C 1
ATOM 1533 O O . MET A 1 214 ? -17.035 -3.433 -35.871 1.00 29.53 215 MET A O 1
ATOM 1538 N N . LEU A 1 215 ? -17.030 -4.577 -33.938 1.00 30.66 216 LEU A N 1
ATOM 1539 C CA . LEU A 1 215 ? -15.599 -4.863 -33.978 1.00 31.28 216 LEU A CA 1
ATOM 1540 C C . LEU A 1 215 ? -15.443 -6.188 -34.715 1.00 29.88 216 LEU A C 1
ATOM 1541 O O . LEU A 1 215 ? -16.177 -7.136 -34.455 1.00 29.41 216 LEU A O 1
ATOM 1546 N N . VAL A 1 216 ? -14.502 -6.262 -35.642 1.00 30.05 217 VAL A N 1
ATOM 1547 C CA . VAL A 1 216 ? -14.320 -7.506 -36.380 1.00 30.94 217 VAL A CA 1
ATOM 1548 C C . VAL A 1 216 ? -13.344 -8.418 -35.664 1.00 32.29 217 VAL A C 1
ATOM 1549 O O . VAL A 1 216 ? -12.192 -8.046 -35.423 1.00 29.76 217 VAL A O 1
ATOM 1553 N N . ILE A 1 217 ? -13.810 -9.607 -35.301 1.00 33.73 218 ILE A N 1
ATOM 1554 C CA . ILE A 1 217 ? -12.946 -10.559 -34.607 1.00 37.00 218 ILE A CA 1
ATOM 1555 C C . ILE A 1 217 ? -12.589 -11.739 -35.520 1.00 39.59 218 ILE A C 1
ATOM 1556 O O . ILE A 1 217 ? -11.605 -12.450 -35.284 1.00 40.09 218 ILE A O 1
ATOM 1561 N N . ARG A 1 218 ? -13.397 -11.952 -36.556 1.00 38.40 219 ARG A N 1
ATOM 1562 C CA . ARG A 1 218 ? -13.147 -13.025 -37.514 1.00 39.03 219 ARG A CA 1
ATOM 1563 C C . ARG A 1 218 ? -13.654 -12.601 -38.883 1.00 38.51 219 ARG A C 1
ATOM 1564 O O . ARG A 1 218 ? -14.561 -11.765 -38.995 1.00 36.85 219 ARG A O 1
ATOM 1572 N N . SER A 1 219 ? -13.063 -13.185 -39.921 1.00 37.71 220 SER A N 1
ATOM 1573 C CA . SER A 1 219 ? -13.496 -12.956 -41.295 1.00 37.19 220 SER A CA 1
ATOM 1574 C C . SER A 1 219 ? -13.159 -14.236 -42.071 1.00 37.20 220 SER A C 1
ATOM 1575 O O . SER A 1 219 ? -12.048 -14.764 -41.972 1.00 34.14 220 SER A O 1
ATOM 1578 N N . PHE A 1 220 ? -14.139 -14.749 -42.813 1.00 37.35 221 PHE A N 1
ATOM 1579 C CA . PHE A 1 220 ? -13.950 -15.978 -43.573 1.00 38.83 221 PHE A CA 1
ATOM 1580 C C . PHE A 1 220 ? -14.403 -15.898 -45.027 1.00 39.09 221 PHE A C 1
ATOM 1581 O O . PHE A 1 220 ? -15.145 -14.998 -45.422 1.00 39.36 221 PHE A O 1
ATOM 1589 N N . ASP A 1 221 ? -13.949 -16.874 -45.807 1.00 36.60 222 ASP A N 1
ATOM 1590 C CA . ASP A 1 221 ? -14.374 -17.045 -47.192 1.00 35.51 222 ASP A CA 1
ATOM 1591 C C . ASP A 1 221 ? -14.992 -18.432 -47.046 1.00 36.14 222 ASP A C 1
ATOM 1592 O O . ASP A 1 221 ? -14.278 -19.413 -46.844 1.00 34.81 222 ASP A O 1
ATOM 1597 N N . VAL A 1 222 ? -16.315 -18.505 -47.112 1.00 35.21 223 VAL A N 1
ATOM 1598 C CA . VAL A 1 222 ? -17.018 -19.762 -46.929 1.00 35.45 223 VAL A CA 1
ATOM 1599 C C . VAL A 1 222 ? -17.234 -20.565 -48.201 1.00 34.49 223 VAL A C 1
ATOM 1600 O O . VAL A 1 222 ? -17.908 -21.593 -48.177 1.00 35.58 223 VAL A O 1
ATOM 1604 N N . ASN A 1 223 ? -16.676 -20.098 -49.309 1.00 32.81 224 ASN A N 1
ATOM 1605 C CA . ASN A 1 223 ? -16.831 -20.796 -50.575 1.00 33.24 224 ASN A CA 1
ATOM 1606 C C . ASN A 1 223 ? -15.917 -22.006 -50.644 1.00 34.86 224 ASN A C 1
ATOM 1607 O O . ASN A 1 223 ? -14.708 -21.878 -50.474 1.00 35.73 224 ASN A O 1
ATOM 1612 N N . LYS A 1 224 ? -16.496 -23.181 -50.883 1.00 36.67 225 LYS A N 1
ATOM 1613 C CA . LYS A 1 224 ? -15.711 -24.405 -51.013 1.00 36.78 225 LYS A CA 1
ATOM 1614 C C . LYS A 1 224 ? -15.045 -24.314 -52.380 1.00 35.76 225 LYS A C 1
ATOM 1615 O O . LYS A 1 224 ? -15.620 -23.754 -53.317 1.00 33.86 225 LYS A O 1
ATOM 1621 N N . PRO A 1 225 ? -13.822 -24.850 -52.515 1.00 34.94 226 PRO A N 1
ATOM 1622 C CA . PRO A 1 225 ? -13.116 -24.817 -53.803 1.00 33.96 226 PRO A CA 1
ATOM 1623 C C . PRO A 1 225 ? -13.967 -25.528 -54.865 1.00 34.09 226 PRO A C 1
ATOM 1624 O O . PRO A 1 225 ? -14.569 -26.578 -54.595 1.00 33.68 226 PRO A O 1
ATOM 1628 N N . GLY A 1 226 ? -14.035 -24.946 -56.058 1.00 31.23 227 GLY A N 1
ATOM 1629 C CA . GLY A 1 226 ? -14.816 -25.543 -57.123 1.00 29.63 227 GLY A CA 1
ATOM 1630 C C . GLY A 1 226 ? -16.187 -24.918 -57.292 1.00 29.88 227 GLY A C 1
ATOM 1631 O O . GLY A 1 226 ? -16.975 -25.343 -58.131 1.00 29.26 227 GLY A O 1
ATOM 1632 N N . THR A 1 227 ? -16.483 -23.895 -56.502 1.00 29.10 228 THR A N 1
ATOM 1633 C CA . THR A 1 227 ? -17.781 -23.249 -56.589 1.00 28.39 228 THR A CA 1
ATOM 1634 C C . THR A 1 227 ? -17.869 -22.424 -57.857 1.00 29.30 228 THR A C 1
ATOM 1635 O O . THR A 1 227 ? -16.982 -21.598 -58.126 1.00 29.52 228 THR A O 1
ATOM 1639 N N . GLN A 1 228 ? -18.920 -22.672 -58.645 1.00 28.98 229 GLN A N 1
ATOM 1640 C CA . GLN A 1 228 ? -19.154 -21.940 -59.887 1.00 30.94 229 GLN A CA 1
ATOM 1641 C C . GLN A 1 228 ? -19.273 -20.455 -59.540 1.00 30.67 229 GLN A C 1
ATOM 1642 O O . GLN A 1 228 ? -19.859 -20.085 -58.518 1.00 32.59 229 GLN A O 1
ATOM 1648 N N . PHE A 1 229 ? -18.731 -19.606 -60.398 1.00 30.20 230 PHE A N 1
ATOM 1649 C CA . PHE A 1 229 ? -18.743 -18.177 -60.151 1.00 29.83 230 PHE A CA 1
ATOM 1650 C C . PHE A 1 229 ? -20.120 -17.598 -59.803 1.00 28.38 230 PHE A C 1
ATOM 1651 O O . PHE A 1 229 ? -20.219 -16.781 -58.892 1.00 27.28 230 PHE A O 1
ATOM 1659 N N . ASN A 1 230 ? -21.183 -18.020 -60.491 1.00 27.42 231 ASN A N 1
ATOM 1660 C CA . ASN A 1 230 ? -22.515 -17.475 -60.183 1.00 29.55 231 ASN A CA 1
ATOM 1661 C C . ASN A 1 230 ? -22.981 -17.823 -58.768 1.00 28.77 231 ASN A C 1
ATOM 1662 O O . ASN A 1 230 ? -23.858 -17.160 -58.225 1.00 27.98 231 ASN A O 1
ATOM 1667 N N . GLU A 1 231 ? -22.391 -18.853 -58.168 1.00 27.41 232 GLU A N 1
ATOM 1668 C CA . GLU A 1 231 ? -22.775 -19.267 -56.822 1.00 27.79 232 GLU A CA 1
ATOM 1669 C C . GLU A 1 231 ? -21.875 -18.687 -55.739 1.00 25.87 232 GLU A C 1
ATOM 1670 O O . GLU A 1 231 ? -22.093 -18.931 -54.560 1.00 25.65 232 GLU A O 1
ATOM 1676 N N . LEU A 1 232 ? -20.874 -17.910 -56.139 1.00 27.53 233 LEU A N 1
ATOM 1677 C CA . LEU A 1 232 ? -19.927 -17.329 -55.188 1.00 28.00 233 LEU A CA 1
ATOM 1678 C C . LEU A 1 232 ? -20.638 -16.504 -54.121 1.00 29.13 233 LEU A C 1
ATOM 1679 O O . LEU A 1 232 ? -21.546 -15.719 -54.410 1.00 28.77 233 LEU A O 1
ATOM 1684 N N . LYS A 1 233 ? -20.221 -16.694 -52.878 1.00 29.44 234 LYS A N 1
ATOM 1685 C CA . LYS A 1 233 ? -20.815 -15.986 -51.769 1.00 30.69 234 LYS A CA 1
ATOM 1686 C C . LYS A 1 233 ? -19.897 -14.887 -51.282 1.00 31.26 234 LYS A C 1
ATOM 1687 O O . LYS A 1 233 ? -18.669 -15.013 -51.364 1.00 30.66 234 LYS A O 1
ATOM 1693 N N . GLY A 1 234 ? -20.493 -13.805 -50.785 1.00 27.42 235 GLY A N 1
ATOM 1694 C CA . GLY A 1 234 ? -19.693 -12.702 -50.296 1.00 28.35 235 GLY A CA 1
ATOM 1695 C C . GLY A 1 234 ? -18.958 -13.089 -49.030 1.00 29.34 235 GLY A C 1
ATOM 1696 O O . GLY A 1 234 ? -19.353 -14.036 -48.343 1.00 30.12 235 GLY A O 1
ATOM 1697 N N . GLY A 1 235 ? -17.887 -12.366 -48.718 1.00 28.44 236 GLY A N 1
ATOM 1698 C CA . GLY A 1 235 ? -17.131 -12.664 -47.519 1.00 27.36 236 GLY A CA 1
ATOM 1699 C C . GLY A 1 235 ? -17.971 -12.551 -46.259 1.00 30.14 236 GLY A C 1
ATOM 1700 O O . GLY A 1 235 ? -18.92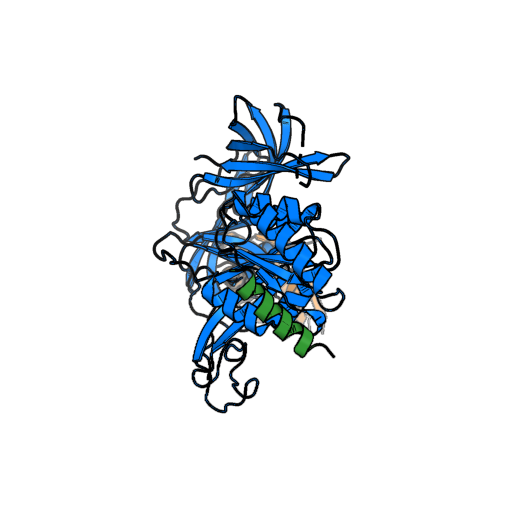2 -11.766 -46.197 1.00 28.46 236 GLY A O 1
ATOM 1701 N N . VAL A 1 236 ? -17.611 -13.337 -45.246 1.00 29.77 237 VAL A N 1
ATOM 1702 C CA . VAL A 1 236 ? -18.322 -13.343 -43.978 1.00 30.22 237 VAL A CA 1
ATOM 1703 C C . VAL A 1 236 ? -17.490 -12.676 -42.886 1.00 32.40 237 VAL A C 1
ATOM 1704 O O . VAL A 1 236 ? -16.276 -12.888 -42.781 1.00 31.37 237 VAL A O 1
ATOM 1708 N N . ILE A 1 237 ? -18.152 -11.860 -42.077 1.00 33.44 238 ILE A N 1
ATOM 1709 C CA . ILE A 1 237 ? -17.487 -11.163 -40.993 1.00 34.03 238 ILE A CA 1
ATOM 1710 C C . ILE A 1 237 ? -18.049 -11.657 -39.671 1.00 35.11 238 ILE A C 1
ATOM 1711 O O . ILE A 1 237 ? -19.261 -11.846 -39.519 1.00 35.52 238 ILE A O 1
ATOM 1716 N N . GLY A 1 238 ? -17.160 -11.880 -38.716 1.00 33.31 239 GLY A N 1
ATOM 1717 C CA . GLY A 1 238 ? -17.593 -12.338 -37.415 1.00 32.31 239 GLY A CA 1
ATOM 1718 C C . GLY A 1 238 ? -17.129 -11.309 -36.411 1.00 30.41 239 GLY A C 1
ATOM 1719 O O . GLY A 1 238 ? -15.958 -10.948 -36.385 1.00 29.61 239 GLY A O 1
ATOM 1720 N N . GLY A 1 239 ? -18.038 -10.808 -35.594 1.00 31.06 240 GLY A N 1
ATOM 1721 C CA . GLY A 1 239 ? -17.612 -9.827 -34.618 1.00 33.88 240 GLY A CA 1
ATOM 1722 C C . GLY A 1 239 ? -18.624 -9.568 -33.530 1.00 33.13 240 GLY A C 1
ATOM 1723 O O . GLY A 1 239 ? -19.639 -10.257 -33.435 1.00 34.92 240 GLY A O 1
ATOM 1724 N N . SER A 1 240 ? -18.334 -8.576 -32.698 1.00 32.19 241 SER A N 1
ATOM 1725 C CA . SER A 1 240 ? -19.230 -8.218 -31.621 1.00 32.97 241 SER A CA 1
ATOM 1726 C C . SER A 1 240 ? -19.714 -6.794 -31.809 1.00 31.39 241 SER A C 1
ATOM 1727 O O . SER A 1 240 ? -18.924 -5.857 -31.949 1.00 29.58 241 SER A O 1
ATOM 1730 N N . ILE A 1 241 ? -21.032 -6.660 -31.845 1.00 28.48 242 ILE A N 1
ATOM 1731 C CA . ILE A 1 241 ? -21.666 -5.374 -32.004 1.00 28.09 242 ILE A CA 1
ATOM 1732 C C . ILE A 1 241 ? -21.573 -4.635 -30.674 1.00 28.92 242 ILE A C 1
ATOM 1733 O O . ILE A 1 241 ? -22.130 -5.060 -29.652 1.00 26.50 242 ILE A O 1
ATOM 1738 N N . ILE A 1 242 ? -20.860 -3.519 -30.708 1.00 30.04 243 ILE A N 1
ATOM 1739 C CA . ILE A 1 242 ? -20.642 -2.697 -29.529 1.00 30.73 243 ILE A CA 1
ATOM 1740 C C . ILE A 1 242 ? -21.798 -1.767 -29.190 1.00 29.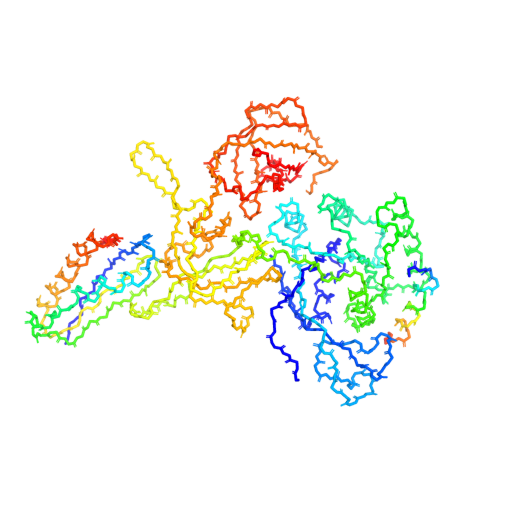27 243 ILE A C 1
ATOM 1741 O O . ILE A 1 242 ? -22.054 -1.507 -28.021 1.00 29.45 243 ILE A O 1
ATOM 1746 N N . GLN A 1 243 ? -22.486 -1.260 -30.209 1.00 28.94 244 GLN A N 1
ATOM 1747 C CA . GLN A 1 243 ? -23.587 -0.323 -29.992 1.00 28.18 244 GLN A CA 1
ATOM 1748 C C . GLN A 1 243 ? -24.394 -0.164 -31.269 1.00 28.54 244 GLN A C 1
ATOM 1749 O O . GLN A 1 243 ? -23.895 -0.412 -32.372 1.00 30.86 244 GLN A O 1
ATOM 1755 N N . GLY A 1 244 ? -25.639 0.267 -31.132 1.00 27.08 245 GLY A N 1
ATOM 1756 C CA . GLY A 1 244 ? -26.438 0.464 -32.322 1.00 26.75 245 GLY A CA 1
ATOM 1757 C C . GLY A 1 244 ? -27.159 -0.777 -32.816 1.00 27.42 245 GLY A C 1
ATOM 1758 O O . GLY A 1 244 ? -27.117 -1.843 -32.196 1.00 27.90 245 GLY A O 1
ATOM 1759 N N . LEU A 1 245 ? -27.808 -0.634 -33.961 1.00 25.20 246 LEU A N 1
ATOM 1760 C CA . LEU A 1 245 ? -28.594 -1.706 -34.543 1.00 27.29 246 LEU A CA 1
ATOM 1761 C C . LEU A 1 245 ? -28.242 -1.933 -36.018 1.00 27.68 246 LEU A C 1
ATOM 1762 O O . LEU A 1 245 ? -28.428 -1.049 -36.866 1.00 29.96 246 LEU A O 1
ATOM 1767 N N . PHE A 1 246 ? -27.709 -3.111 -36.316 1.00 24.64 247 PHE A N 1
ATOM 1768 C CA . PHE A 1 246 ? -27.359 -3.457 -37.686 1.00 23.91 247 PHE A CA 1
ATOM 1769 C C . PHE A 1 246 ? -28.535 -4.224 -38.287 1.00 24.94 247 PHE A C 1
ATOM 1770 O O . PHE A 1 246 ? -29.246 -4.940 -37.578 1.00 26.88 247 PHE A O 1
ATOM 1778 N N . LYS A 1 247 ? -28.754 -4.054 -39.584 1.00 27.57 248 LYS A N 1
ATOM 1779 C CA . LYS A 1 247 ? -29.857 -4.725 -40.262 1.00 30.52 248 LYS A CA 1
ATOM 1780 C C . LYS A 1 247 ? -29.419 -5.263 -41.607 1.00 29.93 248 LYS A C 1
ATOM 1781 O O . LYS A 1 247 ? -28.441 -4.788 -42.196 1.00 30.41 248 LYS A O 1
ATOM 1787 N N . VAL A 1 248 ? -30.164 -6.245 -42.095 1.00 28.64 249 VAL A N 1
ATOM 1788 C CA . VAL A 1 248 ? -29.899 -6.822 -43.393 1.00 29.50 249 VAL A CA 1
ATOM 1789 C C . VAL A 1 248 ? -30.253 -5.737 -44.410 1.00 31.02 249 VAL A C 1
ATOM 1790 O O . VAL A 1 248 ? -31.252 -5.038 -44.250 1.00 32.23 249 VAL A O 1
ATOM 1794 N N . ASP A 1 249 ? -29.418 -5.595 -45.434 1.00 30.68 250 ASP A N 1
ATOM 1795 C CA . ASP A 1 249 ? -29.587 -4.595 -46.486 1.00 32.50 250 ASP A CA 1
ATOM 1796 C C . ASP A 1 249 ? -28.962 -3.231 -46.201 1.00 30.69 250 ASP A C 1
ATOM 1797 O O . ASP A 1 249 ? -28.965 -2.368 -47.069 1.00 29.05 250 ASP A O 1
ATOM 1802 N N . GLN A 1 250 ? -28.431 -3.025 -45.002 1.00 28.72 251 GLN A N 1
ATOM 1803 C CA . GLN A 1 250 ? -27.791 -1.749 -44.701 1.00 30.10 251 GLN A CA 1
ATOM 1804 C C . GLN A 1 250 ? -26.493 -1.616 -45.479 1.00 29.82 251 GLN A C 1
ATOM 1805 O O . GLN A 1 250 ? -25.814 -2.605 -45.737 1.00 30.07 251 GLN A O 1
ATOM 1811 N N . GLU A 1 251 ? -26.154 -0.393 -45.867 1.00 29.17 252 GLU A N 1
ATOM 1812 C CA . GLU A 1 251 ? -24.897 -0.153 -46.549 1.00 30.65 252 GLU A CA 1
ATOM 1813 C C . GLU A 1 251 ? -23.919 0.155 -45.422 1.00 29.18 252 GLU A C 1
ATOM 1814 O O . GLU A 1 251 ? -24.184 1.012 -44.581 1.00 27.34 252 GLU A O 1
ATOM 1820 N N . ILE A 1 252 ? -22.804 -0.566 -45.403 1.00 28.21 253 ILE A N 1
ATOM 1821 C CA . ILE A 1 252 ? -21.802 -0.419 -44.359 1.00 25.39 253 ILE A CA 1
ATOM 1822 C C . ILE A 1 252 ? -20.415 -0.295 -44.953 1.00 25.66 253 ILE A C 1
ATOM 1823 O O . ILE A 1 252 ? -20.238 -0.466 -46.160 1.00 25.27 253 ILE A O 1
ATOM 1828 N N . LYS A 1 253 ? -19.429 0.006 -44.105 1.00 26.06 254 LYS A N 1
ATOM 1829 C CA . LYS A 1 253 ? -18.042 0.071 -44.564 1.00 24.26 254 LYS A CA 1
ATOM 1830 C C . LYS A 1 253 ? -17.079 -0.501 -43.533 1.00 24.23 254 LYS A C 1
ATOM 1831 O O . LYS A 1 253 ? -17.348 -0.488 -42.339 1.00 24.17 254 LYS A O 1
ATOM 1837 N N . VAL A 1 254 ? -15.967 -1.036 -44.025 1.00 26.26 255 VAL A N 1
ATOM 1838 C CA . VAL A 1 254 ? -14.919 -1.613 -43.193 1.00 25.15 255 VAL A CA 1
ATOM 1839 C C . VAL A 1 254 ? -13.844 -0.546 -43.035 1.00 25.96 255 VAL A C 1
ATOM 1840 O O . VAL A 1 254 ? -13.410 0.029 -44.029 1.00 27.64 255 VAL A O 1
ATOM 1844 N N . LEU A 1 255 ? -13.419 -0.297 -41.792 1.00 27.95 256 LEU A N 1
ATOM 1845 C CA . LEU A 1 255 ? -12.400 0.710 -41.477 1.00 24.99 256 LEU A CA 1
ATOM 1846 C C . LEU A 1 255 ? -11.260 0.083 -40.681 1.00 27.96 256 LEU A C 1
ATOM 1847 O O . LEU A 1 255 ? -11.495 -0.784 -39.837 1.00 30.24 256 LEU A O 1
ATOM 1852 N N . PRO A 1 256 ? -10.010 0.534 -40.909 1.00 28.64 257 PRO A N 1
ATOM 1853 C CA . PRO A 1 256 ? -9.554 1.580 -41.836 1.00 28.19 257 PRO A CA 1
ATOM 1854 C C . PRO A 1 256 ? -9.851 1.236 -43.289 1.00 29.23 257 PRO A C 1
ATOM 1855 O O . PRO A 1 256 ? -9.994 2.121 -44.141 1.00 27.93 257 PRO A O 1
ATOM 1859 N N . GLY A 1 257 ? -9.915 -0.059 -43.569 1.00 30.40 258 GLY A N 1
ATOM 1860 C CA . GLY A 1 257 ? -10.205 -0.502 -44.912 1.00 35.15 258 GLY A CA 1
ATOM 1861 C C . GLY A 1 257 ? -9.062 -1.145 -45.672 1.00 39.04 258 GLY A C 1
ATOM 1862 O O . GLY A 1 257 ? -8.236 -1.888 -45.126 1.00 37.97 258 GLY A O 1
ATOM 1863 N N . LEU A 1 258 ? -9.034 -0.829 -46.958 1.00 41.82 259 LEU A N 1
ATOM 1864 C CA . LEU A 1 258 ? -8.066 -1.349 -47.900 1.00 44.37 259 LEU A CA 1
ATOM 1865 C C . LEU A 1 258 ? -6.780 -0.544 -47.976 1.00 45.31 259 LEU A C 1
ATOM 1866 O O . LEU A 1 258 ? -6.797 0.664 -48.218 1.00 45.92 259 LEU A O 1
ATOM 1871 N N . ARG A 1 259 ? -5.655 -1.219 -47.791 1.00 46.22 260 ARG A N 1
ATOM 1872 C CA . ARG A 1 259 ? -4.365 -0.547 -47.890 1.00 47.68 260 ARG A CA 1
ATOM 1873 C C . ARG A 1 259 ? -4.138 -0.278 -49.377 1.00 48.42 260 ARG A C 1
ATOM 1874 O O . ARG A 1 259 ? -4.207 -1.191 -50.203 1.00 47.05 260 ARG A O 1
ATOM 1882 N N . VAL A 1 260 ? -3.890 0.983 -49.708 1.00 48.74 261 VAL A N 1
ATOM 1883 C CA . VAL A 1 260 ? -3.686 1.393 -51.087 1.00 50.18 261 VAL A CA 1
ATOM 1884 C C . VAL A 1 260 ? -2.339 2.084 -51.287 1.00 52.96 261 VAL A C 1
ATOM 1885 O O . VAL A 1 260 ? -1.964 2.985 -50.530 1.00 52.76 261 VAL A O 1
ATOM 1889 N N . GLU A 1 261 ? -1.610 1.663 -52.312 1.00 55.85 262 GLU A N 1
ATOM 1890 C CA . GLU A 1 261 ? -0.313 2.264 -52.591 1.00 59.01 262 GLU A CA 1
ATOM 1891 C C . GLU A 1 261 ? -0.299 2.965 -53.936 1.00 59.85 262 GLU A C 1
ATOM 1892 O O . GLU A 1 261 ? -0.440 2.336 -54.978 1.00 59.11 262 GLU A O 1
ATOM 1898 N N . LYS A 1 262 ? -0.137 4.245 -53.911 1.00 61.37 263 LYS A N 1
ATOM 1899 C CA . LYS A 1 262 ? -0.041 4.975 -55.141 1.00 63.24 263 LYS A CA 1
ATOM 1900 C C . LYS A 1 262 ? 1.372 5.540 -55.236 1.00 63.16 263 LYS A C 1
ATOM 1901 O O . LYS A 1 262 ? 1.594 6.709 -54.895 1.00 63.67 263 LYS A O 1
ATOM 1907 N N . GLN A 1 263 ? 2.332 4.754 -55.689 1.00 62.65 264 GLN A N 1
ATOM 1908 C CA . GLN A 1 263 ? 3.699 5.272 -55.780 1.00 61.23 264 GLN A CA 1
ATOM 1909 C C . GLN A 1 263 ? 4.215 5.496 -54.377 1.00 59.70 264 GLN A C 1
ATOM 1910 O O . GLN A 1 263 ? 4.078 4.605 -53.531 1.00 59.33 264 GLN A O 1
ATOM 1916 N N . GLY A 1 264 ? 4.771 6.668 -54.074 1.00 57.80 265 GLY A N 1
ATOM 1917 C CA . GLY A 1 264 ? 5.310 6.911 -52.758 1.00 57.80 265 GLY A CA 1
ATOM 1918 C C . GLY A 1 264 ? 4.236 6.992 -51.631 1.00 56.44 265 GLY A C 1
ATOM 1919 O O . GLY A 1 264 ? 4.568 6.777 -50.480 1.00 53.58 265 GLY A O 1
ATOM 1920 N N . LYS A 1 265 ? 2.967 7.305 -51.957 1.00 55.99 266 LYS A N 1
ATOM 1921 C CA . LYS A 1 265 ? 1.936 7.435 -50.889 1.00 55.61 266 LYS A CA 1
ATOM 1922 C C . LYS A 1 265 ? 1.151 6.167 -50.595 1.00 53.59 266 LYS A C 1
ATOM 1923 O O . LYS A 1 265 ? 0.562 5.558 -51.493 1.00 53.57 266 LYS A O 1
ATOM 1929 N N . VAL A 1 266 ? 1.141 5.801 -49.318 1.00 51.16 267 VAL A N 1
ATOM 1930 C CA . VAL A 1 266 ? 0.418 4.627 -48.857 1.00 48.20 267 VAL A CA 1
ATOM 1931 C C . VAL A 1 266 ? -0.728 5.142 -48.001 1.00 44.98 267 VAL A C 1
ATOM 1932 O O . VAL A 1 266 ? -0.543 6.021 -47.162 1.00 42.67 267 VAL A O 1
ATOM 1936 N N . SER A 1 267 ? -1.916 4.600 -48.210 1.00 42.45 268 SER A N 1
ATOM 1937 C CA . SER A 1 267 ? -3.063 5.036 -47.433 1.00 41.69 268 SER A CA 1
ATOM 1938 C C . SER A 1 267 ? -4.075 3.917 -47.263 1.00 41.34 268 SER A C 1
ATOM 1939 O O . SER A 1 267 ? -3.902 2.831 -47.817 1.00 41.76 268 SER A O 1
ATOM 1942 N N . TYR A 1 268 ? -5.130 4.182 -46.495 1.00 39.98 269 TYR A N 1
ATOM 1943 C CA . TYR A 1 268 ? -6.177 3.190 -46.281 1.00 38.79 269 TYR A CA 1
ATOM 1944 C C . TYR A 1 268 ? -7.548 3.709 -46.703 1.00 39.48 269 TYR A C 1
ATOM 1945 O O . TYR A 1 268 ? -7.963 4.807 -46.324 1.00 38.64 269 TYR A O 1
ATOM 1954 N N . GLU A 1 269 ? -8.250 2.903 -47.491 1.00 39.67 270 GLU A N 1
ATOM 1955 C CA . GLU A 1 269 ? -9.567 3.272 -47.986 1.00 39.38 270 GLU A CA 1
ATOM 1956 C C . GLU A 1 269 ? -10.689 2.429 -47.424 1.00 37.27 270 GLU A C 1
ATOM 1957 O O . GLU A 1 269 ? -10.608 1.205 -47.415 1.00 34.97 270 GLU A O 1
ATOM 1963 N N . PRO A 1 270 ? -11.771 3.078 -46.982 1.00 36.58 271 PRO A N 1
ATOM 1964 C CA . PRO A 1 270 ? -12.910 2.338 -46.433 1.00 34.72 271 PRO A CA 1
ATOM 1965 C C . PRO A 1 270 ? -13.424 1.374 -47.496 1.00 33.61 271 PRO A C 1
ATOM 1966 O O . PRO A 1 270 ? -13.495 1.731 -48.671 1.00 33.83 271 PRO A O 1
ATOM 1970 N N . ILE A 1 271 ? -13.769 0.156 -47.094 1.00 31.74 272 ILE A N 1
ATOM 1971 C CA . ILE A 1 271 ? -14.306 -0.808 -48.039 1.00 31.20 272 ILE A CA 1
ATOM 1972 C C . ILE A 1 271 ? -15.820 -0.823 -47.844 1.00 29.64 272 ILE A C 1
ATOM 1973 O O . ILE A 1 271 ? -16.317 -1.257 -46.813 1.00 30.99 272 ILE A O 1
ATOM 1978 N N . PHE A 1 272 ? -16.541 -0.329 -48.839 1.00 30.04 273 PHE A N 1
ATOM 1979 C CA . PHE A 1 272 ? -17.993 -0.280 -48.798 1.00 28.34 273 PHE A CA 1
ATOM 1980 C C . PHE A 1 272 ? -18.613 -1.595 -49.218 1.00 29.30 273 PHE A C 1
ATOM 1981 O O . PHE A 1 272 ? -18.159 -2.241 -50.164 1.00 28.75 273 PHE A O 1
ATOM 1989 N N . THR A 1 273 ? -19.657 -1.996 -48.513 1.00 28.48 274 THR A N 1
ATOM 1990 C CA . THR A 1 273 ? -20.334 -3.229 -48.850 1.00 29.43 274 THR A CA 1
ATOM 1991 C C . THR A 1 273 ? -21.770 -3.157 -48.327 1.00 30.90 274 THR A C 1
ATOM 1992 O O . THR A 1 273 ? -22.275 -2.076 -47.981 1.00 28.72 274 THR A O 1
ATOM 1996 N N . LYS A 1 274 ? -22.424 -4.307 -48.266 1.00 30.50 275 LYS A N 1
ATOM 1997 C CA . LYS A 1 274 ? -23.804 -4.360 -47.827 1.00 31.27 275 LYS A CA 1
ATOM 1998 C C . LYS A 1 274 ? -23.981 -5.630 -47.016 1.00 31.52 275 LYS A C 1
ATOM 1999 O O . LYS A 1 274 ? -23.282 -6.624 -47.242 1.00 30.76 275 LYS A O 1
ATOM 2005 N N . ILE A 1 275 ? -24.906 -5.599 -46.067 1.00 30.66 276 ILE A N 1
ATOM 2006 C CA . ILE A 1 275 ? -25.170 -6.775 -45.250 1.00 31.56 276 ILE A CA 1
ATOM 2007 C C . ILE A 1 275 ? -26.235 -7.639 -45.922 1.00 33.45 276 ILE A C 1
ATOM 2008 O O . ILE A 1 275 ? -27.387 -7.208 -46.072 1.00 34.83 276 ILE A O 1
ATOM 2013 N N . SER A 1 276 ? -25.852 -8.854 -46.303 1.00 32.12 277 SER A N 1
ATOM 2014 C CA . SER A 1 276 ? -26.762 -9.785 -46.958 1.00 33.13 277 SER A CA 1
ATOM 2015 C C . SER A 1 276 ? -27.415 -10.759 -45.986 1.00 32.94 277 SER A C 1
ATOM 2016 O O . SER A 1 276 ? -28.383 -11.421 -46.341 1.00 34.91 277 SER A O 1
ATOM 2019 N N . SER A 1 277 ? -26.879 -10.880 -44.776 1.00 31.90 278 SER A N 1
ATOM 2020 C CA . SER A 1 277 ? -27.471 -11.795 -43.805 1.00 32.14 278 SER A CA 1
ATOM 2021 C C . SER A 1 277 ? -26.923 -11.612 -42.404 1.00 31.85 278 SER A C 1
ATOM 2022 O O . SER A 1 277 ? -25.781 -11.202 -42.216 1.00 32.47 278 SER A O 1
ATOM 2025 N N . ILE A 1 278 ? -27.747 -11.939 -41.420 1.00 31.54 279 ILE A N 1
ATOM 2026 C CA . ILE A 1 278 ? -27.356 -11.824 -40.028 1.00 32.88 279 ILE A CA 1
ATOM 2027 C C . ILE A 1 278 ? -27.679 -13.125 -39.315 1.00 33.74 279 ILE A C 1
ATOM 2028 O O . ILE A 1 278 ? -28.816 -13.606 -39.353 1.00 31.27 279 ILE A O 1
ATOM 2033 N N . ARG A 1 279 ? -26.688 -13.675 -38.628 1.00 35.60 280 ARG A N 1
ATOM 2034 C CA . ARG A 1 279 ? -26.898 -14.945 -37.962 1.00 40.18 280 ARG A CA 1
ATOM 2035 C C . ARG A 1 279 ? -26.236 -15.161 -36.601 1.00 39.76 280 ARG A C 1
ATOM 2036 O O . ARG A 1 279 ? -25.070 -14.822 -36.390 1.00 38.94 280 ARG A O 1
ATOM 2044 N N . PHE A 1 280 ? -27.012 -15.714 -35.674 1.00 41.60 281 PHE A N 1
ATOM 2045 C CA . PHE A 1 280 ? -26.518 -16.051 -34.341 1.00 43.29 281 PHE A CA 1
ATOM 2046 C C . PHE A 1 280 ? -26.598 -17.574 -34.234 1.00 46.36 281 PHE A C 1
ATOM 2047 O O . PHE A 1 280 ? -27.690 -18.157 -34.210 1.00 46.39 281 PHE A O 1
ATOM 2055 N N . GLY A 1 281 ? -25.433 -18.215 -34.207 1.00 49.16 282 GLY A N 1
ATOM 2056 C CA . GLY A 1 281 ? -25.397 -19.661 -34.142 1.00 51.38 282 GLY A CA 1
ATOM 2057 C C . GLY A 1 281 ? -25.949 -20.203 -35.445 1.00 53.34 282 GLY A C 1
ATOM 2058 O O . GLY A 1 281 ? -25.424 -19.907 -36.520 1.00 53.21 282 GLY A O 1
ATOM 2059 N N . ASP A 1 282 ? -27.020 -20.983 -35.367 1.00 55.01 283 ASP A N 1
ATOM 2060 C CA . ASP A 1 282 ? -27.611 -21.541 -36.572 1.00 57.85 283 ASP A CA 1
ATOM 2061 C C . ASP A 1 282 ? -28.974 -20.909 -36.779 1.00 57.02 283 ASP A C 1
ATOM 2062 O O . ASP A 1 282 ? -29.870 -21.505 -37.376 1.00 57.30 283 ASP A O 1
ATOM 2067 N N . GLU A 1 283 ? -29.116 -19.690 -36.275 1.00 56.17 284 GLU A N 1
ATOM 2068 C CA . GLU A 1 283 ? -30.367 -18.960 -36.383 1.00 54.37 284 GLU A CA 1
ATOM 2069 C C . GLU A 1 283 ? -30.130 -17.631 -37.098 1.00 51.36 284 GLU A C 1
ATOM 2070 O O . GLU A 1 283 ? -29.174 -16.918 -36.795 1.00 49.26 284 GLU A O 1
ATOM 2076 N N . GLU A 1 284 ? -31.009 -17.304 -38.042 1.00 48.26 285 GLU A N 1
ATOM 2077 C CA . GLU A 1 284 ? -30.883 -16.073 -38.809 1.00 44.84 285 GLU A CA 1
ATOM 2078 C C . GLU A 1 284 ? -31.893 -14.989 -38.473 1.00 41.42 285 GLU A C 1
ATOM 2079 O O . GLU A 1 284 ? -33.032 -15.272 -38.095 1.00 41.57 285 GLU A O 1
ATOM 2085 N N . PHE A 1 285 ? -31.462 -13.739 -38.621 1.00 37.27 286 PHE A N 1
ATOM 2086 C CA . PHE A 1 285 ? -32.305 -12.597 -38.296 1.00 34.93 286 PHE A CA 1
ATOM 2087 C C . PHE A 1 285 ? -32.219 -11.468 -39.313 1.00 35.19 286 PHE A C 1
ATOM 2088 O O . PHE A 1 285 ? -31.359 -11.468 -40.195 1.00 37.22 286 PHE A O 1
ATOM 2096 N N . LYS A 1 286 ? -33.120 -10.502 -39.177 1.00 35.11 287 LYS A N 1
ATOM 2097 C CA . LYS A 1 286 ? -33.176 -9.350 -40.065 1.00 34.74 287 LYS A CA 1
ATOM 2098 C C . LYS A 1 286 ? -32.475 -8.141 -39.443 1.00 32.48 287 LYS A C 1
ATOM 2099 O O . LYS A 1 286 ? -32.322 -7.110 -40.092 1.00 32.92 287 LYS A O 1
ATOM 2105 N N . GLU A 1 287 ? -32.076 -8.264 -38.179 1.00 31.99 288 GLU A N 1
ATOM 2106 C CA . GLU A 1 287 ? -31.379 -7.186 -37.475 1.00 32.59 288 GLU A CA 1
ATOM 2107 C C . GLU A 1 287 ? -30.616 -7.704 -36.263 1.00 30.51 288 GLU A C 1
ATOM 2108 O O . GLU A 1 287 ? -30.919 -8.767 -35.742 1.00 31.00 288 GLU A O 1
ATOM 2114 N N . ALA A 1 288 ? -29.622 -6.949 -35.815 1.00 28.11 289 ALA A N 1
ATOM 2115 C CA . ALA A 1 288 ? -28.840 -7.368 -34.657 1.00 28.37 289 ALA A CA 1
ATOM 2116 C C . ALA A 1 288 ? -28.502 -6.197 -33.745 1.00 28.90 289 ALA A C 1
ATOM 2117 O O . ALA A 1 288 ? -28.017 -5.165 -34.212 1.00 29.84 289 ALA A O 1
ATOM 2119 N N . LYS A 1 289 ? -28.774 -6.364 -32.451 1.00 30.12 290 LYS A N 1
ATOM 2120 C CA . LYS A 1 289 ? -28.483 -5.350 -31.431 1.00 31.62 290 LYS A CA 1
ATOM 2121 C C . LYS A 1 289 ? -27.249 -5.873 -30.710 1.00 30.33 290 LYS A C 1
ATOM 2122 O O . LYS A 1 289 ? -26.757 -6.954 -31.031 1.00 28.32 290 LYS A O 1
ATOM 2128 N N . PRO A 1 290 ? -26.726 -5.108 -29.735 1.00 31.02 291 PRO A N 1
ATOM 2129 C CA . PRO A 1 290 ? -25.544 -5.546 -28.978 1.00 29.97 291 PRO A CA 1
ATOM 2130 C C . PRO A 1 290 ? -25.876 -6.815 -28.185 1.00 29.93 291 PRO A C 1
ATOM 2131 O O . PRO A 1 290 ? -27.015 -7.011 -27.762 1.00 29.79 291 PRO A O 1
ATOM 2135 N N . GLY A 1 291 ? -24.890 -7.674 -27.981 1.00 30.35 292 GLY A N 1
ATOM 2136 C CA . GLY A 1 291 ? -25.141 -8.898 -27.250 1.00 32.34 292 GLY A CA 1
ATOM 2137 C C . GLY A 1 291 ? -24.792 -10.092 -28.107 1.00 34.24 292 GLY A C 1
ATOM 2138 O O . GLY A 1 291 ? -25.240 -10.185 -29.253 1.00 32.72 292 GLY A O 1
ATOM 2139 N N . GLY A 1 292 ? -23.984 -10.997 -27.552 1.00 35.18 293 GLY A N 1
ATOM 2140 C CA . GLY A 1 292 ? -23.569 -12.188 -28.271 1.00 33.76 293 GLY A CA 1
ATOM 2141 C C . GLY A 1 292 ? -22.563 -11.893 -29.368 1.00 36.30 293 GLY A C 1
ATOM 2142 O O . GLY A 1 292 ? -22.156 -10.743 -29.562 1.00 36.91 293 GLY A O 1
ATOM 2143 N N . LEU A 1 293 ? -22.149 -12.945 -30.071 1.00 36.50 294 LEU A N 1
ATOM 2144 C CA . LEU A 1 293 ? -21.207 -12.840 -31.180 1.00 37.06 294 LEU A CA 1
ATOM 2145 C C . LEU A 1 293 ? -22.017 -13.065 -32.458 1.00 36.34 294 LEU A C 1
ATOM 2146 O O . LEU A 1 293 ? -22.786 -14.025 -32.557 1.00 36.14 294 LEU A O 1
ATOM 2151 N N . VAL A 1 294 ? -21.840 -12.194 -33.444 1.00 33.45 295 VAL A N 1
ATOM 2152 C CA . VAL A 1 294 ? -22.630 -12.298 -34.657 1.00 30.11 295 VAL A CA 1
ATOM 2153 C C . VAL A 1 294 ? -21.863 -12.684 -35.924 1.00 30.47 295 VAL A C 1
ATOM 2154 O O . VAL A 1 294 ? -20.665 -12.410 -36.058 1.00 28.80 295 VAL A O 1
ATOM 2158 N N . ALA A 1 295 ? -22.567 -13.347 -36.840 1.00 30.00 296 ALA A N 1
ATOM 2159 C CA . ALA A 1 295 ? -22.002 -13.743 -38.130 1.00 30.91 296 ALA A CA 1
ATOM 2160 C C . ALA A 1 295 ? -22.721 -12.894 -39.173 1.00 29.77 296 ALA A C 1
ATOM 2161 O O . ALA A 1 295 ? -23.938 -12.970 -39.312 1.00 27.38 296 ALA A O 1
ATOM 2163 N N . ILE A 1 296 ? -21.963 -12.079 -39.896 1.00 29.83 297 ILE A N 1
ATOM 2164 C CA . ILE A 1 296 ? -22.532 -11.195 -40.901 1.00 28.49 297 ILE A CA 1
ATOM 2165 C C . ILE A 1 296 ? -22.111 -11.562 -42.324 1.00 28.82 297 ILE A C 1
ATOM 2166 O O . ILE A 1 296 ? -20.922 -11.619 -42.640 1.00 30.12 297 ILE A O 1
ATOM 2171 N N . GLY A 1 297 ? -23.088 -11.805 -43.188 1.00 28.14 298 GLY A N 1
ATOM 2172 C CA . GLY A 1 297 ? -22.775 -12.096 -44.574 1.00 27.44 298 GLY A CA 1
ATOM 2173 C C . GLY A 1 297 ? -22.741 -10.753 -45.285 1.00 27.01 298 GLY A C 1
ATOM 2174 O O . GLY A 1 297 ? -23.510 -9.861 -44.933 1.00 27.64 298 GLY A O 1
A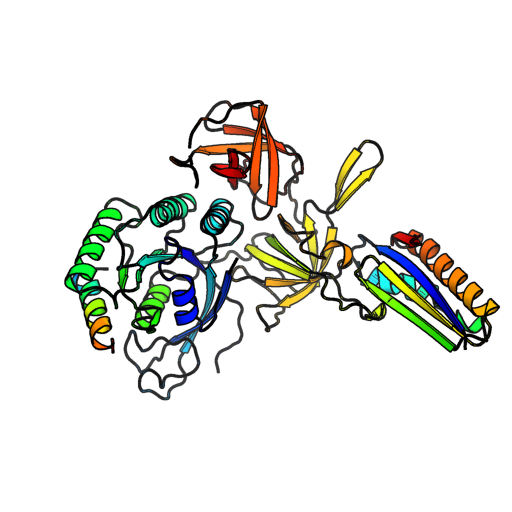TOM 2175 N N . THR A 1 298 ? -21.846 -10.590 -46.254 1.00 28.15 299 THR A N 1
ATOM 2176 C CA . THR A 1 298 ? -21.739 -9.336 -47.009 1.00 28.52 299 THR A CA 1
ATOM 2177 C C . THR A 1 298 ? -21.558 -9.627 -48.496 1.00 30.10 299 THR A C 1
ATOM 2178 O O . THR A 1 298 ? -21.550 -10.782 -48.917 1.00 32.17 299 THR A O 1
ATOM 2182 N N . TYR A 1 299 ? -21.405 -8.571 -49.285 1.00 31.61 300 TYR A N 1
ATOM 2183 C CA . TYR A 1 299 ? -21.207 -8.690 -50.727 1.00 32.04 300 TYR A CA 1
ATOM 2184 C C . TYR A 1 299 ? -19.729 -8.669 -51.092 1.00 31.29 300 TYR A C 1
ATOM 2185 O O . TYR A 1 299 ? -19.367 -8.834 -52.258 1.00 32.72 300 TYR A O 1
ATOM 2194 N N . LEU A 1 300 ? -18.887 -8.454 -50.083 1.00 32.65 301 LEU A N 1
ATOM 2195 C CA . LEU A 1 300 ? -17.433 -8.381 -50.248 1.00 30.88 301 LEU A CA 1
ATOM 2196 C C . LEU A 1 300 ? -16.782 -9.546 -50.971 1.00 30.96 301 LEU A C 1
ATOM 2197 O O . LEU A 1 300 ? -17.150 -10.712 -50.800 1.00 29.85 301 LEU A O 1
ATOM 2202 N N . ASP A 1 301 ? -15.781 -9.193 -51.761 1.00 32.70 302 ASP A N 1
ATOM 2203 C CA . ASP A 1 301 ? -14.977 -10.142 -52.499 1.00 33.46 302 ASP A CA 1
ATOM 2204 C C . ASP A 1 301 ? -14.375 -11.013 -51.388 1.00 33.68 302 ASP A C 1
ATOM 2205 O O . ASP A 1 301 ? -13.757 -10.497 -50.454 1.00 32.95 302 ASP A O 1
ATOM 2210 N N . PRO A 1 302 ? -14.573 -12.339 -51.459 1.00 33.59 303 PRO A N 1
ATOM 2211 C CA . PRO A 1 302 ? -14.056 -13.278 -50.457 1.00 32.59 303 PRO A CA 1
ATOM 2212 C C . PRO A 1 302 ? -12.567 -13.111 -50.262 1.00 32.16 303 PRO A C 1
ATOM 2213 O O . PRO A 1 302 ? -12.036 -13.435 -49.209 1.00 34.57 303 PRO A O 1
ATOM 2217 N N . SER A 1 303 ? -11.901 -12.607 -51.292 1.00 33.93 304 SER A N 1
ATOM 2218 C CA . SER A 1 303 ? -10.464 -12.391 -51.253 1.00 35.67 304 SER A CA 1
ATOM 2219 C C . SER A 1 303 ? -10.065 -11.477 -50.113 1.00 36.02 304 SER A C 1
ATOM 2220 O O . SER A 1 303 ? -8.940 -11.566 -49.610 1.00 38.00 304 SER A O 1
ATOM 2223 N N . LEU A 1 304 ? -10.981 -10.602 -49.707 1.00 34.50 305 LEU A N 1
ATOM 2224 C CA . LEU A 1 304 ? -10.706 -9.651 -48.626 1.00 33.64 305 LEU A CA 1
ATOM 2225 C C . LEU A 1 304 ? -10.972 -10.178 -47.218 1.00 31.60 305 LEU A C 1
ATOM 2226 O O . LEU A 1 304 ? -10.392 -9.687 -46.250 1.00 31.28 305 LEU A O 1
ATOM 2231 N N . THR A 1 305 ? -11.840 -11.173 -47.095 1.00 30.71 306 THR A N 1
ATOM 2232 C CA . THR A 1 305 ? -12.179 -11.709 -45.778 1.00 32.53 306 THR A CA 1
ATOM 2233 C C . THR A 1 305 ? -11.534 -13.037 -45.390 1.00 34.37 306 THR A C 1
ATOM 2234 O O . THR A 1 305 ? -11.477 -13.383 -44.211 1.00 34.66 306 THR A O 1
ATOM 2238 N N . LYS A 1 306 ? -11.070 -13.782 -46.381 1.00 35.42 307 LYS A N 1
ATOM 2239 C CA . LYS A 1 306 ? -10.467 -15.083 -46.145 1.00 36.27 307 LYS A CA 1
ATOM 2240 C C . LYS A 1 306 ? -9.396 -15.105 -45.062 1.00 36.40 307 LYS A C 1
ATOM 2241 O O . LYS A 1 306 ? -8.598 -14.170 -44.924 1.00 35.32 307 LYS A O 1
ATOM 2247 N N . ALA A 1 307 ? -9.394 -16.185 -44.288 1.00 38.23 308 ALA A N 1
ATOM 2248 C CA .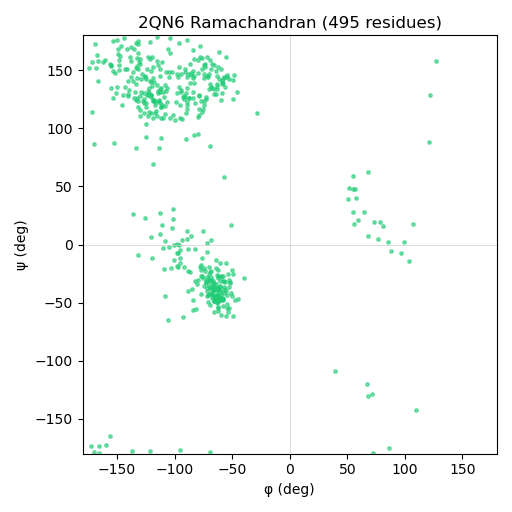 ALA A 1 307 ? -8.403 -16.376 -43.241 1.00 38.94 308 ALA A CA 1
ATOM 2249 C C . ALA A 1 307 ? -8.249 -15.197 -42.283 1.00 38.09 308 ALA A C 1
ATOM 2250 O O . ALA A 1 307 ? -7.130 -14.750 -42.024 1.00 36.88 308 ALA A O 1
ATOM 2252 N N . ASP A 1 308 ? -9.368 -14.692 -41.768 1.00 38.13 309 ASP A N 1
ATOM 2253 C CA . ASP A 1 308 ? -9.356 -13.575 -40.809 1.00 38.66 309 ASP A CA 1
ATOM 2254 C C . ASP A 1 308 ? -8.537 -12.362 -41.230 1.00 37.59 309 ASP A C 1
ATOM 2255 O O . ASP A 1 308 ? -7.888 -11.739 -40.399 1.00 39.99 309 ASP A O 1
ATOM 2260 N N . ASN A 1 309 ? -8.585 -12.016 -42.506 1.00 36.91 310 ASN A N 1
ATOM 2261 C CA . ASN A 1 309 ? -7.825 -10.881 -43.007 1.00 37.22 310 ASN A CA 1
ATOM 2262 C C . ASN A 1 309 ? -8.342 -9.516 -42.528 1.00 37.47 310 ASN A C 1
ATOM 2263 O O . ASN A 1 309 ? -7.613 -8.520 -42.586 1.00 36.20 310 ASN A O 1
ATOM 2268 N N . LEU A 1 310 ? -9.593 -9.453 -42.074 1.00 35.69 311 LEU A N 1
ATOM 2269 C CA . LEU A 1 310 ? -10.137 -8.181 -41.604 1.00 35.91 311 LEU A CA 1
ATOM 2270 C C . LEU A 1 310 ? -10.122 -8.076 -40.085 1.00 36.16 311 LEU A C 1
ATOM 2271 O O . LEU A 1 310 ? -10.542 -7.069 -39.507 1.00 33.66 311 LEU A O 1
ATOM 2276 N N . LEU A 1 311 ? -9.642 -9.135 -39.442 1.00 38.40 312 LEU A N 1
ATOM 2277 C CA . LEU A 1 311 ? -9.525 -9.164 -37.990 1.00 40.01 312 LEU A CA 1
ATOM 2278 C C . LEU A 1 311 ? -8.903 -7.828 -37.554 1.00 38.52 312 LEU A C 1
ATOM 2279 O O . LEU A 1 311 ? -7.905 -7.391 -38.123 1.00 37.47 312 LEU A O 1
ATOM 2284 N N . GLY A 1 312 ? -9.505 -7.171 -36.568 1.00 38.62 313 GLY A N 1
ATOM 2285 C CA . GLY A 1 312 ? -8.975 -5.896 -36.105 1.00 36.71 313 GLY A CA 1
ATOM 2286 C C . GLY A 1 312 ? -9.646 -4.667 -36.702 1.00 35.23 313 GLY A C 1
ATOM 2287 O O . GLY A 1 312 ? -9.362 -3.534 -36.309 1.00 35.93 313 GLY A O 1
ATOM 2288 N N . SER A 1 313 ? -10.526 -4.883 -37.668 1.00 33.96 314 SER A N 1
ATOM 2289 C CA . SER A 1 313 ? -11.251 -3.785 -38.297 1.00 30.88 314 SER A CA 1
ATOM 2290 C C . SER A 1 313 ? -12.536 -3.545 -37.514 1.00 29.64 314 SER A C 1
ATOM 2291 O O . SER A 1 313 ? -12.852 -4.257 -36.556 1.00 31.02 314 SER A O 1
ATOM 2294 N N . ILE A 1 314 ? -13.271 -2.520 -37.918 1.00 28.89 315 ILE A N 1
ATOM 2295 C CA . ILE A 1 314 ? -14.556 -2.242 -37.313 1.00 28.16 315 ILE A CA 1
ATOM 2296 C C . ILE A 1 314 ? -15.493 -2.021 -38.493 1.00 28.57 315 ILE A C 1
ATOM 2297 O O . ILE A 1 314 ? -15.052 -1.767 -39.620 1.00 27.17 315 ILE A O 1
ATOM 2302 N N . ILE A 1 315 ? -16.786 -2.137 -38.246 1.00 28.00 316 ILE A N 1
ATOM 2303 C CA . ILE A 1 315 ? -17.745 -1.902 -39.300 1.00 29.24 316 ILE A CA 1
ATOM 2304 C C . ILE A 1 315 ? -18.784 -0.922 -38.801 1.00 29.15 316 ILE A C 1
ATOM 2305 O O . ILE A 1 315 ? -19.155 -0.941 -37.630 1.00 28.42 316 ILE A O 1
ATOM 2310 N N . THR A 1 316 ? -19.226 -0.041 -39.688 1.00 30.29 317 THR A N 1
ATOM 2311 C CA . THR A 1 316 ? -20.244 0.927 -39.334 1.00 32.13 317 THR A CA 1
ATOM 2312 C C . THR A 1 316 ? -20.982 1.310 -40.583 1.00 30.50 317 THR A C 1
ATOM 2313 O O . THR A 1 316 ? -20.607 0.889 -41.671 1.00 30.44 317 THR A O 1
ATOM 2317 N N . LEU A 1 317 ? -22.028 2.116 -40.432 1.00 30.27 318 LEU A N 1
ATOM 2318 C CA . LEU A 1 317 ? -22.794 2.538 -41.593 1.00 32.36 318 LEU A CA 1
ATOM 2319 C C . LEU A 1 317 ? -21.904 3.330 -42.543 1.00 33.16 318 LEU A C 1
ATOM 2320 O O . LEU A 1 317 ? -21.042 4.096 -42.117 1.00 32.45 318 LEU A O 1
ATOM 2325 N N . ALA A 1 318 ? -22.122 3.130 -43.834 1.00 33.85 319 ALA A N 1
ATOM 2326 C CA . ALA A 1 318 ? -21.342 3.793 -44.869 1.00 37.77 319 ALA A CA 1
ATOM 2327 C C . ALA A 1 318 ? -21.213 5.296 -44.681 1.00 39.66 319 ALA A C 1
ATOM 2328 O O . ALA A 1 318 ? -20.257 5.905 -45.153 1.00 40.51 319 ALA A O 1
ATOM 2330 N N . ASP A 1 319 ? -22.163 5.899 -43.982 1.00 42.55 320 ASP A N 1
ATOM 2331 C CA . ASP A 1 319 ? -22.132 7.343 -43.802 1.00 45.24 320 ASP A CA 1
ATOM 2332 C C . ASP A 1 319 ? -21.532 7.834 -42.488 1.00 43.69 320 ASP A C 1
ATOM 2333 O O . ASP A 1 319 ? -21.330 9.032 -42.312 1.00 44.82 320 ASP A O 1
ATOM 2338 N N . ALA A 1 320 ? -21.227 6.923 -41.573 1.00 42.40 321 ALA A N 1
ATOM 2339 C CA . ALA A 1 320 ? -20.659 7.325 -40.291 1.00 42.18 321 ALA A CA 1
ATOM 2340 C C . ALA A 1 320 ? -19.349 8.082 -40.486 1.00 42.17 321 ALA A C 1
ATOM 2341 O O . ALA A 1 320 ? -18.547 7.736 -41.349 1.00 40.76 321 ALA A O 1
ATOM 2343 N N . GLU A 1 321 ? -19.148 9.126 -39.690 1.00 42.26 322 GLU A N 1
ATOM 2344 C CA . GLU A 1 321 ? -17.923 9.906 -39.758 1.00 42.99 322 GLU A CA 1
ATOM 2345 C C . GLU A 1 321 ? -17.001 9.353 -38.691 1.00 42.58 322 GLU A C 1
ATOM 2346 O O . GLU A 1 321 ? -17.235 9.525 -37.495 1.00 43.54 322 GLU A O 1
ATOM 2352 N N . VAL A 1 322 ? -15.959 8.661 -39.126 1.00 40.81 323 VAL A N 1
ATOM 2353 C CA . VAL A 1 322 ? -15.035 8.066 -38.185 1.00 40.56 323 VAL A CA 1
ATOM 2354 C C . VAL A 1 322 ? -13.588 8.423 -38.434 1.00 40.18 323 VAL A C 1
ATOM 2355 O O . VAL A 1 322 ? -13.056 8.193 -39.514 1.00 42.55 323 VAL A O 1
ATOM 2359 N N . PRO A 1 323 ? -12.932 8.992 -37.421 1.00 39.53 324 PRO A N 1
ATOM 2360 C CA . PRO A 1 323 ? -11.526 9.375 -37.528 1.00 39.38 324 PRO A CA 1
ATOM 2361 C C . PRO A 1 323 ? -10.680 8.109 -37.684 1.00 39.11 324 PRO A C 1
ATOM 2362 O O . PRO A 1 323 ? -10.884 7.123 -36.971 1.00 39.28 324 PRO A O 1
ATOM 2366 N N . VAL A 1 324 ? -9.751 8.145 -38.631 1.00 39.07 325 VAL A N 1
ATOM 2367 C CA . VAL A 1 324 ? -8.824 7.050 -38.893 1.00 38.60 325 VAL A CA 1
ATOM 2368 C C . VAL A 1 324 ? -7.474 7.734 -38.781 1.00 38.98 325 VAL A C 1
ATOM 2369 O O . VAL A 1 324 ? -7.047 8.447 -39.685 1.00 38.34 325 VAL A O 1
ATOM 2373 N N . LEU A 1 325 ? -6.796 7.503 -37.668 1.00 40.88 326 LEU A N 1
ATOM 2374 C CA . LEU A 1 325 ? -5.535 8.181 -37.423 1.00 42.72 326 LEU A CA 1
ATOM 2375 C C . LEU A 1 325 ? -4.288 7.319 -37.277 1.00 42.10 326 LEU A C 1
ATOM 2376 O O . LEU A 1 325 ? -4.334 6.228 -36.711 1.00 40.91 326 LEU A O 1
ATOM 2381 N N . TRP A 1 326 ? -3.177 7.844 -37.792 1.00 42.26 327 TRP A N 1
ATOM 2382 C CA . TRP A 1 326 ? -1.867 7.194 -37.726 1.00 43.51 327 TRP A CA 1
ATOM 2383 C C . TRP A 1 326 ? -1.206 7.470 -36.383 1.00 43.91 327 TRP A C 1
ATOM 2384 O O . TRP A 1 326 ? -0.425 6.661 -35.887 1.00 45.00 327 TRP A O 1
ATOM 2395 N N . ASN A 1 327 ? -1.496 8.635 -35.816 1.00 44.59 328 ASN A N 1
ATOM 2396 C CA . ASN A 1 327 ? -0.917 9.015 -34.536 1.00 47.45 328 ASN A CA 1
ATOM 2397 C C . ASN A 1 327 ? -2.000 9.270 -33.508 1.00 48.54 328 ASN A C 1
ATOM 2398 O O . ASN A 1 327 ? -3.027 9.872 -33.812 1.00 49.73 328 ASN A O 1
ATOM 2403 N N . ILE A 1 328 ? -1.756 8.820 -32.283 1.00 49.12 329 ILE A N 1
ATOM 2404 C CA . ILE A 1 328 ? -2.728 8.983 -31.217 1.00 49.12 329 ILE A CA 1
ATOM 2405 C C . ILE A 1 328 ? -2.127 9.370 -29.868 1.00 49.54 329 ILE A C 1
ATOM 2406 O O . ILE A 1 328 ? -0.932 9.197 -29.622 1.00 48.99 329 ILE A O 1
ATOM 2411 N N . ARG A 1 329 ? -2.983 9.900 -28.999 1.00 51.61 330 ARG A N 1
ATOM 2412 C CA . ARG A 1 329 ? -2.595 10.314 -27.655 1.00 51.77 330 ARG A CA 1
ATOM 2413 C C . ARG A 1 329 ? -3.296 9.378 -26.688 1.00 51.03 330 ARG A C 1
ATOM 2414 O O . ARG A 1 329 ? -4.497 9.157 -26.796 1.00 51.83 330 ARG A O 1
ATOM 2422 N N . ILE A 1 330 ? -2.550 8.837 -25.736 1.00 52.01 331 ILE A N 1
ATOM 2423 C CA . ILE A 1 330 ? -3.121 7.906 -24.779 1.00 52.68 331 ILE A CA 1
ATOM 2424 C C . ILE A 1 330 ? -2.878 8.264 -23.318 1.00 54.83 331 ILE A C 1
ATOM 2425 O O . ILE A 1 330 ? -1.734 8.227 -22.853 1.00 55.52 331 ILE A O 1
ATOM 2430 N N . LYS A 1 331 ? -3.946 8.607 -22.596 1.00 55.28 332 LYS A N 1
ATOM 2431 C CA . LYS A 1 331 ? -3.817 8.887 -21.175 1.00 53.98 332 LYS A CA 1
ATOM 2432 C C . LYS A 1 331 ? -3.639 7.468 -20.646 1.00 53.40 332 LYS A C 1
ATOM 2433 O O . LYS A 1 331 ? -4.513 6.630 -20.835 1.00 53.52 332 LYS A O 1
ATOM 2439 N N . TYR A 1 332 ? -2.517 7.187 -19.993 1.00 52.74 333 TYR A N 1
ATOM 2440 C CA . TYR A 1 332 ? -2.269 5.829 -19.534 1.00 52.03 333 TYR A CA 1
ATOM 2441 C C . TYR A 1 332 ? -2.047 5.600 -18.049 1.00 52.18 333 TYR A C 1
ATOM 2442 O O . TYR A 1 332 ? -1.944 6.535 -17.252 1.00 51.42 333 TYR A O 1
ATOM 2451 N N . ASN A 1 333 ? -1.954 4.314 -17.721 1.00 51.84 334 ASN A N 1
ATOM 2452 C CA . ASN A 1 333 ? -1.735 3.814 -16.372 1.00 52.56 334 ASN A CA 1
ATOM 2453 C C . ASN A 1 333 ? -0.973 2.499 -16.506 1.00 53.32 334 ASN A C 1
ATOM 2454 O O . ASN A 1 333 ? -1.307 1.669 -17.351 1.00 51.51 334 ASN A O 1
ATOM 2459 N N . LEU A 1 334 ? 0.048 2.306 -15.679 1.00 55.94 335 LEU A N 1
ATOM 2460 C CA . LEU A 1 334 ? 0.808 1.064 -15.717 1.00 59.12 335 LEU A CA 1
ATOM 2461 C C . LEU A 1 334 ? 0.287 0.162 -14.614 1.00 61.16 335 LEU A C 1
ATOM 2462 O O . LEU A 1 334 ? -0.142 0.644 -13.571 1.00 61.27 335 LEU A O 1
ATOM 2467 N N . LEU A 1 335 ? 0.309 -1.143 -14.854 1.00 64.26 336 LEU A N 1
ATOM 2468 C CA . LEU A 1 335 ? -0.142 -2.105 -13.860 1.00 68.42 336 LEU A CA 1
ATOM 2469 C C . LEU A 1 335 ? 1.013 -2.386 -12.896 1.00 71.12 336 LEU A C 1
ATOM 2470 O O . LEU A 1 335 ? 2.157 -2.020 -13.171 1.00 72.13 336 LEU A O 1
ATOM 2475 N N . GLU A 1 336 ? 0.719 -3.033 -11.771 1.00 73.36 337 GLU A N 1
ATOM 2476 C CA . GLU A 1 336 ? 1.751 -3.332 -10.784 1.00 74.77 337 GLU A CA 1
ATOM 2477 C C . GLU A 1 336 ? 2.611 -4.523 -11.193 1.00 74.72 337 GLU A C 1
ATOM 2478 O O . GLU A 1 336 ? 3.720 -4.703 -10.688 1.00 75.55 337 GLU A O 1
ATOM 2484 N N . ARG A 1 337 ? 2.099 -5.339 -12.104 1.00 73.98 338 ARG A N 1
ATOM 2485 C CA . ARG A 1 337 ? 2.835 -6.508 -12.562 1.00 73.72 338 ARG A CA 1
ATOM 2486 C C . ARG A 1 337 ? 2.666 -6.746 -14.051 1.00 71.78 338 ARG A C 1
ATOM 2487 O O . ARG A 1 337 ? 1.819 -6.137 -14.697 1.00 71.68 338 ARG A O 1
ATOM 2495 N N . VAL A 1 338 ? 3.487 -7.642 -14.582 1.00 70.32 339 VAL A N 1
ATOM 2496 C CA . VAL A 1 338 ? 3.435 -8.008 -15.988 1.00 69.08 339 VAL A CA 1
ATOM 2497 C C . VAL A 1 338 ? 2.565 -9.259 -16.070 1.00 68.33 339 VAL A C 1
ATOM 2498 O O . VAL A 1 338 ? 2.880 -10.279 -15.459 1.00 68.18 339 VAL A O 1
ATOM 2502 N N . VAL A 1 339 ? 1.465 -9.172 -16.812 1.00 67.41 340 VAL A N 1
ATOM 2503 C CA . VAL A 1 339 ? 0.544 -10.298 -16.954 1.00 66.00 340 VAL A CA 1
ATOM 2504 C C . VAL A 1 339 ? 1.279 -11.573 -17.354 1.00 65.48 340 VAL A C 1
ATOM 2505 O O . VAL A 1 339 ? 2.294 -11.522 -18.046 1.00 64.97 340 VAL A O 1
ATOM 2509 N N . VAL A 1 347 ? 7.680 -3.689 -13.374 1.00 61.10 348 VAL A N 1
ATOM 2510 C CA . VAL A 1 347 ? 7.015 -2.859 -14.372 1.00 60.72 348 VAL A CA 1
ATOM 2511 C C . VAL A 1 347 ? 7.697 -1.491 -14.514 1.00 60.60 348 VAL A C 1
ATOM 2512 O O . VAL A 1 347 ? 7.311 -0.516 -13.867 1.00 60.50 348 VAL A O 1
ATOM 2516 N N . ASP A 1 348 ? 8.716 -1.434 -15.370 1.00 61.05 349 ASP A N 1
ATOM 2517 C CA . ASP A 1 348 ? 9.470 -0.205 -15.614 1.00 62.10 349 ASP A CA 1
ATOM 2518 C C . ASP A 1 348 ? 8.634 0.839 -16.345 1.00 63.22 349 ASP A C 1
ATOM 2519 O O . ASP A 1 348 ? 7.729 0.505 -17.109 1.00 63.24 349 ASP A O 1
ATOM 2524 N N . PRO A 1 349 ? 8.933 2.127 -16.123 1.00 65.06 350 PRO A N 1
ATOM 2525 C CA . PRO A 1 349 ? 8.189 3.211 -16.776 1.00 66.42 350 PRO A CA 1
ATOM 2526 C C . PRO A 1 349 ? 8.314 3.171 -18.300 1.00 67.91 350 PRO A C 1
ATOM 2527 O O . PRO A 1 349 ? 9.174 2.477 -18.848 1.00 68.36 350 PRO A O 1
ATOM 2531 N N . ILE A 1 350 ? 7.450 3.916 -18.981 1.00 69.33 351 ILE A N 1
ATOM 2532 C CA . ILE A 1 350 ? 7.485 3.973 -20.437 1.00 70.94 351 ILE A CA 1
ATOM 2533 C C . ILE A 1 350 ? 8.367 5.134 -20.878 1.00 71.37 351 ILE A C 1
ATOM 2534 O O . ILE A 1 350 ? 8.182 6.271 -20.435 1.00 71.40 351 ILE A O 1
ATOM 2539 N N . ARG A 1 351 ? 9.328 4.847 -21.748 1.00 71.82 352 ARG A N 1
ATOM 2540 C CA . ARG A 1 351 ? 10.217 5.889 -22.238 1.00 72.82 352 ARG A CA 1
ATOM 2541 C C . ARG A 1 351 ? 10.126 6.093 -23.749 1.00 71.54 352 ARG A C 1
ATOM 2542 O O . ARG A 1 351 ? 9.786 5.174 -24.497 1.00 70.30 352 ARG A O 1
ATOM 2550 N N . ALA A 1 352 ? 10.425 7.317 -24.178 1.00 70.56 353 ALA A N 1
ATOM 2551 C CA . ALA A 1 352 ? 10.392 7.695 -25.588 1.00 69.50 353 ALA A CA 1
ATOM 2552 C C . ALA A 1 352 ? 11.270 6.796 -26.457 1.00 68.92 353 ALA A C 1
ATOM 2553 O O . ALA A 1 352 ? 12.155 6.099 -25.957 1.00 68.77 353 ALA A O 1
ATOM 2555 N N . LYS A 1 353 ? 11.009 6.820 -27.762 1.00 68.68 354 LYS A N 1
ATOM 2556 C CA . LYS A 1 353 ? 11.767 6.031 -28.731 1.00 68.00 354 LYS A CA 1
ATOM 2557 C C . LYS A 1 353 ? 11.520 4.536 -28.570 1.00 66.18 354 LYS A C 1
ATOM 2558 O O . LYS A 1 353 ? 12.170 3.713 -29.214 1.00 65.93 354 LYS A O 1
ATOM 2564 N N . GLU A 1 354 ? 10.568 4.194 -27.713 1.00 65.44 355 GLU A N 1
ATOM 2565 C CA . GLU A 1 354 ? 10.219 2.800 -27.455 1.00 63.21 355 GLU A CA 1
ATOM 2566 C C . GLU A 1 354 ? 9.105 2.331 -28.396 1.00 61.88 355 GLU A C 1
ATOM 2567 O O . GLU A 1 354 ? 8.247 3.123 -28.797 1.00 59.77 355 GLU A O 1
ATOM 2573 N N . THR A 1 355 ? 9.127 1.045 -28.742 1.00 60.55 356 THR A N 1
ATOM 2574 C CA . THR A 1 355 ? 8.111 0.456 -29.615 1.00 59.84 356 THR A CA 1
ATOM 2575 C C . THR A 1 355 ? 7.198 -0.468 -28.811 1.00 58.10 356 THR A C 1
ATOM 2576 O O . THR A 1 355 ? 7.619 -1.522 -28.327 1.00 57.32 356 THR A O 1
ATOM 2580 N N . LEU A 1 356 ? 5.941 -0.061 -28.676 1.00 56.73 357 LEU A N 1
ATOM 2581 C CA . LEU A 1 356 ? 4.970 -0.833 -27.915 1.00 55.83 357 LEU A CA 1
ATOM 2582 C C . LEU A 1 356 ? 3.841 -1.368 -28.783 1.00 54.62 357 LEU A C 1
ATOM 2583 O O . LEU A 1 356 ? 3.576 -0.856 -29.871 1.00 54.41 357 LEU A O 1
ATOM 2588 N N . MET A 1 357 ? 3.186 -2.413 -28.296 1.00 52.79 358 MET A N 1
ATOM 2589 C CA . MET A 1 357 ? 2.073 -2.996 -29.014 1.00 52.36 358 MET A CA 1
ATOM 2590 C C . MET A 1 357 ? 0.787 -2.439 -28.398 1.00 52.17 358 MET A C 1
ATOM 2591 O O . MET A 1 357 ? 0.543 -2.562 -27.193 1.00 50.28 358 MET A O 1
ATOM 2596 N N . LEU A 1 358 ? -0.025 -1.804 -29.232 1.00 50.29 359 LEU A N 1
ATOM 2597 C CA . LEU A 1 358 ? -1.263 -1.202 -28.767 1.00 50.85 359 LEU A CA 1
ATOM 2598 C C . LEU A 1 358 ? -2.511 -1.894 -29.309 1.00 51.46 359 LEU A C 1
ATOM 2599 O O . LEU A 1 358 ? -2.710 -1.993 -30.526 1.00 51.65 359 LEU A O 1
ATOM 2604 N N . SER A 1 359 ? -3.351 -2.375 -28.398 1.00 50.19 360 SER A N 1
ATOM 2605 C CA . SER A 1 359 ? -4.571 -3.047 -28.799 1.00 50.76 360 SER A CA 1
ATOM 2606 C C . SER A 1 359 ? -5.797 -2.159 -28.612 1.00 50.22 360 SER A C 1
ATOM 2607 O O . SER A 1 359 ? -6.214 -1.877 -27.486 1.00 51.01 360 SER A O 1
ATOM 2610 N N . VAL A 1 360 ? -6.353 -1.717 -29.736 1.00 47.35 361 VAL A N 1
ATOM 2611 C CA . VAL A 1 360 ? -7.541 -0.875 -29.762 1.00 47.36 361 VAL A CA 1
ATOM 2612 C C . VAL A 1 360 ? -8.680 -1.702 -30.358 1.00 47.63 361 VAL A C 1
ATOM 2613 O O . VAL A 1 360 ? -8.698 -1.979 -31.558 1.00 47.16 361 VAL A O 1
ATOM 2617 N N . GLY A 1 361 ? -9.633 -2.090 -29.519 1.00 47.46 362 GLY A N 1
ATOM 2618 C CA . GLY A 1 361 ? -10.720 -2.922 -29.996 1.00 45.94 362 GLY A CA 1
ATOM 2619 C C . GLY A 1 361 ? -10.117 -4.289 -30.259 1.00 45.21 362 GLY A C 1
ATOM 2620 O O . GLY A 1 361 ? -9.433 -4.840 -29.396 1.00 46.96 362 GLY A O 1
ATOM 2621 N N . SER A 1 362 ? -10.338 -4.833 -31.451 1.00 43.56 363 SER A N 1
ATOM 2622 C CA . SER A 1 362 ? -9.795 -6.144 -31.801 1.00 41.60 363 SER A CA 1
ATOM 2623 C C . SER A 1 362 ? -8.508 -6.021 -32.611 1.00 40.85 363 SER A C 1
ATOM 2624 O O . SER A 1 362 ? -7.909 -7.025 -33.007 1.00 41.57 363 SER A O 1
ATOM 2627 N N . SER A 1 363 ? -8.086 -4.789 -32.864 1.00 39.06 364 SER A N 1
ATOM 2628 C CA . SER A 1 363 ? -6.869 -4.561 -33.626 1.00 39.35 364 SER A CA 1
ATOM 2629 C C . SER A 1 363 ? -5.667 -4.469 -32.693 1.00 40.28 364 SER A C 1
ATOM 2630 O O . SER A 1 363 ? -5.789 -4.061 -31.541 1.00 41.76 364 SER A O 1
ATOM 2633 N N . THR A 1 364 ? -4.507 -4.846 -33.207 1.00 40.74 365 THR A N 1
ATOM 2634 C CA . THR A 1 364 ? -3.267 -4.792 -32.457 1.00 43.03 365 THR A CA 1
ATOM 2635 C C . THR A 1 364 ? -2.281 -4.156 -33.418 1.00 44.09 365 THR A C 1
ATOM 2636 O O . THR A 1 364 ? -2.105 -4.640 -34.530 1.00 43.63 365 THR A O 1
ATOM 2640 N N . THR A 1 365 ? -1.655 -3.065 -32.989 1.00 46.16 366 THR A N 1
ATOM 2641 C CA . THR A 1 365 ? -0.714 -2.330 -33.828 1.00 47.44 366 THR A CA 1
ATOM 2642 C C . THR A 1 365 ? 0.556 -1.913 -33.085 1.00 49.57 366 THR A C 1
ATOM 2643 O O . THR A 1 365 ? 0.509 -1.516 -31.916 1.00 48.78 366 THR A O 1
ATOM 2647 N N . LEU A 1 366 ? 1.693 -2.001 -33.770 1.00 50.71 367 LEU A N 1
ATOM 2648 C CA . LEU A 1 366 ? 2.956 -1.584 -33.175 1.00 51.07 367 LEU A CA 1
ATOM 2649 C C . LEU A 1 366 ? 3.063 -0.080 -33.357 1.00 50.59 367 LEU A C 1
ATOM 2650 O O . LEU A 1 366 ? 2.391 0.500 -34.206 1.00 51.89 367 LEU A O 1
ATOM 2655 N N . GLY A 1 367 ? 3.903 0.556 -32.556 1.00 50.82 368 GLY A N 1
ATOM 2656 C CA . GLY A 1 367 ? 4.042 1.991 -32.667 1.00 50.75 368 GLY A CA 1
ATOM 2657 C C . GLY A 1 367 ? 5.142 2.486 -31.762 1.00 51.14 368 GLY A C 1
ATOM 2658 O O . GLY A 1 367 ? 5.421 1.877 -30.731 1.00 51.50 368 GLY A O 1
ATOM 2659 N N . ILE A 1 368 ? 5.769 3.590 -32.148 1.00 51.61 369 ILE A N 1
ATOM 2660 C CA . ILE A 1 368 ? 6.852 4.157 -31.366 1.00 52.65 369 ILE A CA 1
ATOM 2661 C C . ILE A 1 368 ? 6.356 5.390 -30.627 1.00 53.05 369 ILE A C 1
ATOM 2662 O O . ILE A 1 368 ? 5.534 6.142 -31.141 1.00 51.09 369 ILE A O 1
ATOM 2667 N N . VAL A 1 369 ? 6.859 5.580 -29.411 1.00 54.75 370 VAL A N 1
ATOM 2668 C CA . VAL A 1 369 ? 6.459 6.703 -28.582 1.00 57.24 370 VAL A CA 1
ATOM 2669 C C . VAL A 1 369 ? 7.220 7.964 -28.934 1.00 59.32 370 VAL A C 1
ATOM 2670 O O . VAL A 1 369 ? 8.447 8.006 -28.860 1.00 59.32 370 VAL A O 1
ATOM 2674 N N . THR A 1 370 ? 6.481 9.008 -29.293 1.00 61.73 371 THR A N 1
ATOM 2675 C CA . THR A 1 370 ? 7.088 10.283 -29.653 1.00 63.60 371 THR A CA 1
ATOM 2676 C C . THR A 1 370 ? 7.368 11.089 -28.392 1.00 65.37 371 THR A C 1
ATOM 2677 O O . THR A 1 370 ? 8.503 11.479 -28.143 1.00 64.84 371 THR A O 1
ATOM 2681 N N . SER A 1 371 ? 6.329 11.318 -27.596 1.00 68.06 372 SER A N 1
ATOM 2682 C CA . SER A 1 371 ? 6.476 12.079 -26.369 1.00 70.36 372 SER A CA 1
ATOM 2683 C C . SER A 1 371 ? 6.015 11.272 -25.163 1.00 72.32 372 SER A C 1
ATOM 2684 O O . SER A 1 371 ? 5.288 10.289 -25.298 1.00 72.19 372 SER A O 1
ATOM 2687 N N . VAL A 1 372 ? 6.450 11.701 -23.984 1.00 74.53 373 VAL A N 1
ATOM 2688 C CA . VAL A 1 372 ? 6.089 11.053 -22.733 1.00 76.80 373 VAL A CA 1
ATOM 2689 C C . VAL A 1 372 ? 6.160 12.132 -21.668 1.00 78.02 373 VAL A C 1
ATOM 2690 O O . VAL A 1 372 ? 7.203 12.310 -21.044 1.00 80.10 373 VAL A O 1
ATOM 2694 N N . LYS A 1 373 ? 5.077 12.870 -21.459 1.00 78.81 374 LYS A N 1
ATOM 2695 C CA . LYS A 1 373 ? 5.131 13.912 -20.448 1.00 79.47 374 LYS A CA 1
ATOM 2696 C C . LYS A 1 373 ? 4.661 13.472 -19.066 1.00 79.84 374 LYS A C 1
ATOM 2697 O O . LYS A 1 373 ? 5.449 13.474 -18.120 1.00 80.95 374 LYS A O 1
ATOM 2703 N N . LYS A 1 374 ? 3.400 13.072 -18.939 1.00 79.77 375 LYS A N 1
ATOM 2704 C CA . LYS A 1 374 ? 2.886 12.683 -17.629 1.00 79.45 375 LYS A CA 1
ATOM 2705 C C . LYS A 1 374 ? 1.496 12.063 -17.696 1.00 78.24 375 LYS A C 1
ATOM 2706 O O . LYS A 1 374 ? 0.528 12.734 -18.052 1.00 77.78 375 LYS A O 1
ATOM 2712 N N . ASP A 1 375 ? 1.406 10.778 -17.350 1.00 77.03 376 ASP A N 1
ATOM 2713 C CA . ASP A 1 375 ? 0.130 10.068 -17.373 1.00 75.39 376 ASP A CA 1
ATOM 2714 C C . ASP A 1 375 ? -0.459 10.203 -18.782 1.00 73.58 376 ASP A C 1
ATOM 2715 O O . ASP A 1 375 ? -1.638 9.946 -19.024 1.00 73.14 376 ASP A O 1
ATOM 2720 N N . GLU A 1 376 ? 0.410 10.564 -19.720 1.00 71.58 377 GLU A N 1
ATOM 2721 C CA . GLU A 1 376 ? 0.015 10.769 -21.104 1.00 69.44 377 GLU A CA 1
ATOM 2722 C C . GLU A 1 376 ? 1.179 10.482 -22.058 1.00 68.53 377 GLU A C 1
ATOM 2723 O O . GLU A 1 376 ? 2.344 10.696 -21.720 1.00 68.31 377 GLU A O 1
ATOM 2729 N N . ILE A 1 377 ? 0.858 9.987 -23.250 1.00 67.59 378 ILE A N 1
ATOM 2730 C CA . ILE A 1 377 ? 1.878 9.692 -24.251 1.00 65.32 378 ILE A CA 1
ATOM 2731 C C . ILE A 1 377 ? 1.359 9.943 -25.657 1.00 64.29 378 ILE A C 1
ATOM 2732 O O . ILE A 1 377 ? 0.172 10.192 -25.861 1.00 64.31 378 ILE A O 1
ATOM 2737 N N . GLU A 1 378 ? 2.274 9.889 -26.617 1.00 63.63 379 GLU A N 1
ATOM 2738 C CA . GLU A 1 378 ? 1.955 10.074 -28.026 1.00 62.65 379 GLU A CA 1
ATOM 2739 C C . GLU A 1 378 ? 2.513 8.846 -28.721 1.00 61.01 379 GLU A C 1
ATOM 2740 O O . GLU A 1 378 ? 3.552 8.322 -28.317 1.00 59.08 379 GLU A O 1
ATOM 2746 N N . VAL A 1 379 ? 1.835 8.379 -29.760 1.00 59.51 380 VAL A N 1
ATOM 2747 C CA . VAL A 1 379 ? 2.326 7.208 -30.464 1.00 58.72 380 VAL A CA 1
ATOM 2748 C C . VAL A 1 379 ? 2.193 7.293 -31.975 1.00 58.27 380 VAL A C 1
ATOM 2749 O O . VAL A 1 379 ? 1.145 7.670 -32.509 1.00 57.70 380 VAL A O 1
ATOM 2753 N N . GLU A 1 380 ? 3.285 6.949 -32.649 1.00 57.02 381 GLU A N 1
ATOM 2754 C CA . GLU A 1 380 ? 3.336 6.921 -34.099 1.00 56.66 381 GLU A CA 1
ATOM 2755 C C . GLU A 1 380 ? 3.001 5.484 -34.451 1.00 56.01 381 GLU A C 1
ATOM 2756 O O . GLU A 1 380 ? 3.806 4.584 -34.221 1.00 56.49 381 GLU A O 1
ATOM 2762 N N . LEU A 1 381 ? 1.811 5.265 -34.996 1.00 54.67 382 LEU A N 1
ATOM 2763 C CA . LEU A 1 381 ? 1.390 3.918 -35.352 1.00 54.54 382 LEU A CA 1
ATOM 2764 C C . LEU A 1 381 ? 1.919 3.469 -36.711 1.00 54.56 382 LEU A C 1
ATOM 2765 O O . LEU A 1 381 ? 2.049 4.273 -37.638 1.00 53.25 382 LEU A O 1
ATOM 2770 N N . ARG A 1 382 ? 2.230 2.181 -36.824 1.00 55.71 383 ARG A N 1
ATOM 2771 C CA . ARG A 1 382 ? 2.707 1.636 -38.091 1.00 57.13 383 ARG A CA 1
ATOM 2772 C C . ARG A 1 382 ? 1.503 1.500 -39.018 1.00 56.82 383 ARG A C 1
ATOM 2773 O O . ARG A 1 382 ? 1.636 1.590 -40.237 1.00 58.33 383 ARG A O 1
ATOM 2781 N N . ARG A 1 383 ? 0.330 1.287 -38.424 1.00 55.86 384 ARG A N 1
ATOM 2782 C CA . ARG A 1 383 ? -0.926 1.167 -39.165 1.00 53.70 384 ARG A CA 1
ATOM 2783 C C . ARG A 1 383 ? -1.951 2.042 -38.436 1.00 50.17 384 ARG A C 1
ATOM 2784 O O . ARG A 1 383 ? -2.001 2.054 -37.209 1.00 49.68 384 ARG A O 1
ATOM 2792 N N . PRO A 1 384 ? -2.775 2.792 -39.183 1.00 46.94 385 PRO A N 1
ATOM 2793 C CA . PRO A 1 384 ? -3.781 3.656 -38.563 1.00 43.86 385 PRO A CA 1
ATOM 2794 C C . PRO A 1 384 ? -4.941 2.879 -37.947 1.00 41.09 385 PRO A C 1
ATOM 2795 O O . PRO A 1 384 ? -5.164 1.709 -38.259 1.00 39.83 385 PRO A O 1
ATOM 2799 N N . VAL A 1 385 ? -5.674 3.536 -37.058 1.00 40.84 386 VAL A N 1
ATOM 2800 C CA . VAL A 1 385 ? -6.812 2.907 -36.407 1.00 40.44 386 VAL A CA 1
ATOM 2801 C C . VAL A 1 385 ? -8.023 3.823 -36.402 1.00 40.09 386 VAL A C 1
ATOM 2802 O O . VAL A 1 385 ? -7.899 5.054 -36.419 1.00 37.86 386 VAL A O 1
ATOM 2806 N N . ALA A 1 386 ? -9.195 3.200 -36.381 1.00 39.42 387 ALA A N 1
ATOM 2807 C CA . ALA A 1 386 ? -10.459 3.915 -36.373 1.00 39.44 387 ALA A CA 1
ATOM 2808 C C . ALA A 1 386 ? -10.937 4.164 -34.944 1.00 39.55 387 ALA A C 1
ATOM 2809 O O . ALA A 1 386 ? -11.061 3.236 -34.146 1.00 39.60 387 ALA A O 1
ATOM 2811 N N . VAL A 1 387 ? -11.197 5.424 -34.625 1.00 39.48 388 VAL A N 1
ATOM 2812 C CA . VAL A 1 387 ? -11.676 5.786 -33.302 1.00 42.24 388 VAL A CA 1
ATOM 2813 C C . VAL A 1 387 ? -13.116 6.269 -33.452 1.00 41.57 388 VAL A C 1
ATOM 2814 O O . VAL A 1 387 ? -13.367 7.446 -33.699 1.00 40.70 388 VAL A O 1
ATOM 2818 N N . TRP A 1 388 ? -14.052 5.334 -33.308 1.00 41.01 389 TRP A N 1
ATOM 2819 C CA . TRP A 1 388 ? -15.475 5.607 -33.457 1.00 41.37 389 TRP A CA 1
ATOM 2820 C C . TRP A 1 388 ? -16.023 6.417 -32.291 1.00 43.89 389 TRP A C 1
ATOM 2821 O O . TRP A 1 388 ? -17.219 6.720 -32.238 1.00 42.89 389 TRP A O 1
ATOM 2832 N N . SER A 1 389 ? -15.149 6.764 -31.352 1.00 45.19 390 SER A N 1
ATOM 2833 C CA . SER A 1 389 ? -15.579 7.521 -30.186 1.00 47.40 390 SER A CA 1
ATOM 2834 C C . SER A 1 389 ? -14.393 7.984 -29.351 1.00 48.99 390 SER A C 1
ATOM 2835 O O . SER A 1 389 ? -13.308 7.397 -29.419 1.00 49.02 390 SER A O 1
ATOM 2838 N N . ASN A 1 390 ? -14.593 9.036 -28.562 1.00 50.68 391 ASN A N 1
ATOM 2839 C CA . ASN A 1 390 ? -13.510 9.518 -27.726 1.00 52.62 391 ASN A CA 1
ATOM 2840 C C . ASN A 1 390 ? -13.364 8.600 -26.544 1.00 53.78 391 ASN A C 1
ATOM 2841 O O . ASN A 1 390 ? -14.329 7.976 -26.092 1.00 54.72 391 ASN A O 1
ATOM 2846 N N . ASN A 1 391 ? -12.140 8.515 -26.053 1.00 54.74 392 ASN A N 1
ATOM 2847 C CA . ASN A 1 391 ? -11.831 7.680 -24.912 1.00 58.06 392 ASN A CA 1
ATOM 2848 C C . ASN A 1 391 ? -12.225 6.216 -25.032 1.00 57.88 392 ASN A C 1
ATOM 2849 O O . ASN A 1 391 ? -13.016 5.705 -24.241 1.00 59.06 392 ASN A O 1
ATOM 2854 N N . ILE A 1 392 ? -11.683 5.545 -26.038 1.00 57.10 393 ILE A N 1
ATOM 2855 C CA . ILE A 1 392 ? -11.936 4.127 -26.191 1.00 55.49 393 ILE A CA 1
ATOM 2856 C C . ILE A 1 392 ? -10.716 3.513 -25.506 1.00 55.26 393 ILE A C 1
ATOM 2857 O O . ILE A 1 392 ? -9.653 4.133 -25.443 1.00 53.32 393 ILE A O 1
ATOM 2862 N N . ARG A 1 393 ? -10.870 2.306 -24.985 1.00 56.41 394 ARG A N 1
ATOM 2863 C CA . ARG A 1 393 ? -9.792 1.645 -24.265 1.00 56.71 394 ARG A CA 1
ATOM 2864 C C . ARG A 1 393 ? -8.724 0.991 -25.140 1.00 54.59 394 ARG A C 1
ATOM 2865 O O . ARG A 1 393 ? -9.002 0.492 -26.237 1.00 53.94 394 ARG A O 1
ATOM 2873 N N . THR A 1 394 ? -7.494 0.999 -24.634 1.00 52.10 395 THR A N 1
ATOM 2874 C CA . THR A 1 394 ? -6.377 0.376 -25.325 1.00 49.33 395 THR A CA 1
ATOM 2875 C C . THR A 1 394 ? -5.485 -0.314 -24.310 1.00 48.62 395 THR A C 1
ATOM 2876 O O . THR A 1 394 ? -5.268 0.185 -23.203 1.00 47.06 395 THR A O 1
ATOM 2880 N N . VAL A 1 395 ? -4.984 -1.480 -24.689 1.00 47.80 396 VAL A N 1
ATOM 2881 C CA . VAL A 1 395 ? -4.094 -2.231 -23.829 1.00 47.31 396 VAL A CA 1
ATOM 2882 C C . VAL A 1 395 ? -2.694 -1.889 -24.308 1.00 46.51 396 VAL A C 1
ATOM 2883 O O . VAL A 1 395 ? -2.475 -1.697 -25.506 1.00 45.00 396 VAL A O 1
ATOM 2887 N N . ILE A 1 396 ? -1.751 -1.791 -23.377 1.00 45.84 397 ILE A N 1
ATOM 2888 C CA . ILE A 1 396 ? -0.376 -1.465 -23.734 1.00 46.96 397 ILE A CA 1
ATOM 2889 C C . ILE A 1 396 ? 0.556 -2.605 -23.352 1.00 47.11 397 ILE A C 1
ATOM 2890 O O . ILE A 1 396 ? 0.603 -3.020 -22.192 1.00 47.17 397 ILE A O 1
ATOM 2895 N N . SER A 1 397 ? 1.296 -3.117 -24.326 1.00 46.64 398 SER A N 1
ATOM 2896 C CA . SER A 1 397 ? 2.215 -4.205 -24.047 1.00 49.73 398 SER A CA 1
ATOM 2897 C C . SER A 1 397 ? 3.602 -3.952 -24.630 1.00 50.30 398 SER A C 1
ATOM 2898 O O . SER A 1 397 ? 3.760 -3.246 -25.626 1.00 49.18 398 SER A O 1
ATOM 2901 N N . ARG A 1 398 ? 4.607 -4.524 -23.974 1.00 52.63 399 ARG A N 1
ATOM 2902 C CA . ARG A 1 398 ? 5.991 -4.371 -24.384 1.00 53.36 399 ARG A CA 1
ATOM 2903 C C . ARG A 1 398 ? 6.660 -5.723 -24.518 1.00 54.60 399 ARG A C 1
ATOM 2904 O O . ARG A 1 398 ? 6.347 -6.670 -23.789 1.00 54.22 399 ARG A O 1
ATOM 2912 N N . GLN A 1 399 ? 7.586 -5.807 -25.462 1.00 55.15 400 GLN A N 1
ATOM 2913 C CA . GLN A 1 399 ? 8.298 -7.046 -25.726 1.00 57.61 400 GLN A CA 1
ATOM 2914 C C . GLN A 1 399 ? 9.362 -7.343 -24.685 1.00 59.42 400 GLN A C 1
ATOM 2915 O O . GLN A 1 399 ? 10.362 -6.622 -24.549 1.00 59.31 400 GLN A O 1
ATOM 2921 N N . ILE A 1 400 ? 9.114 -8.414 -23.945 1.00 61.43 401 ILE A N 1
ATOM 2922 C CA . ILE A 1 400 ? 10.009 -8.857 -22.905 1.00 64.12 401 ILE A CA 1
ATOM 2923 C C . ILE A 1 400 ? 10.548 -10.219 -23.261 1.00 66.05 401 ILE A C 1
ATOM 2924 O O . ILE A 1 400 ? 9.795 -11.193 -23.452 1.00 65.93 401 ILE A O 1
ATOM 2929 N N . ALA A 1 401 ? 11.873 -10.261 -23.327 1.00 67.75 402 ALA A N 1
ATOM 2930 C CA . ALA A 1 401 ? 12.632 -11.456 -23.645 1.00 69.55 402 ALA A CA 1
ATOM 2931 C C . ALA A 1 401 ? 12.195 -12.079 -24.951 1.00 70.77 402 ALA A C 1
ATOM 2932 O O . ALA A 1 401 ? 12.327 -13.289 -25.136 1.00 72.89 402 ALA A O 1
ATOM 2934 N N . GLY A 1 402 ? 11.687 -11.256 -25.864 1.00 70.59 403 GLY A N 1
ATOM 2935 C CA . GLY A 1 402 ? 11.267 -11.787 -27.146 1.00 69.84 403 GLY A CA 1
ATOM 2936 C C . GLY A 1 402 ? 9.769 -11.941 -27.316 1.00 69.34 403 GLY A C 1
ATOM 2937 O O . GLY A 1 402 ? 9.294 -12.133 -28.433 1.00 69.75 403 GLY A O 1
ATOM 2938 N N . ARG A 1 403 ? 9.017 -11.866 -26.223 1.00 68.39 404 ARG A N 1
ATOM 2939 C CA . ARG A 1 403 ? 7.566 -11.996 -26.301 1.00 67.57 404 ARG A CA 1
ATOM 2940 C C . ARG A 1 403 ? 6.900 -10.741 -25.740 1.00 65.22 404 ARG A C 1
ATOM 2941 O O . ARG A 1 403 ? 7.361 -10.179 -24.746 1.00 64.11 404 ARG A O 1
ATOM 2949 N N . TRP A 1 404 ? 5.817 -10.305 -26.376 1.00 62.69 405 TRP A N 1
ATOM 2950 C CA . TRP A 1 404 ? 5.104 -9.110 -25.933 1.00 60.30 405 TRP A CA 1
ATOM 2951 C C . TRP A 1 404 ? 4.208 -9.388 -24.739 1.00 58.18 405 TRP A C 1
ATOM 2952 O O . TRP A 1 404 ? 3.387 -10.305 -24.763 1.00 57.53 405 TRP A O 1
ATOM 2963 N N . ARG A 1 405 ? 4.371 -8.581 -23.696 1.00 56.06 406 ARG A N 1
ATOM 2964 C CA . ARG A 1 405 ? 3.591 -8.736 -22.479 1.00 54.87 406 ARG A CA 1
ATOM 2965 C C . ARG A 1 405 ? 2.877 -7.435 -22.123 1.00 52.67 406 ARG A C 1
ATOM 2966 O O . ARG A 1 405 ? 3.425 -6.342 -22.294 1.00 51.08 406 ARG A O 1
ATOM 2974 N N . MET A 1 406 ? 1.651 -7.562 -21.627 1.00 49.93 407 MET A N 1
ATOM 2975 C CA . MET A 1 406 ? 0.854 -6.402 -21.235 1.00 48.75 407 MET A CA 1
ATOM 2976 C C . MET A 1 406 ? 1.450 -5.762 -19.980 1.00 47.69 407 MET A C 1
ATOM 2977 O O . MET A 1 406 ? 1.786 -6.456 -19.018 1.00 45.24 407 MET A O 1
ATOM 2982 N N . ILE A 1 407 ? 1.583 -4.438 -20.001 1.00 47.04 408 ILE A N 1
ATOM 2983 C CA . ILE A 1 407 ? 2.167 -3.706 -18.881 1.00 47.93 408 ILE A CA 1
ATOM 2984 C C . ILE A 1 407 ? 1.318 -2.515 -18.468 1.00 48.81 408 ILE A C 1
ATOM 2985 O O . ILE A 1 407 ? 1.600 -1.873 -17.456 1.00 49.70 408 ILE A O 1
ATOM 2990 N N . GLY A 1 408 ? 0.302 -2.201 -19.265 1.00 48.37 409 GLY A N 1
ATOM 2991 C CA . GLY A 1 408 ? -0.554 -1.075 -18.943 1.00 47.88 409 GLY A CA 1
ATOM 2992 C C . GLY A 1 408 ? -1.802 -0.978 -19.800 1.00 47.59 409 GLY A C 1
ATOM 2993 O O . GLY A 1 408 ? -2.046 -1.820 -20.667 1.00 47.67 409 GLY A O 1
ATOM 2994 N N . TRP A 1 409 ? -2.593 0.060 -19.547 1.00 47.71 410 TRP A N 1
ATOM 2995 C CA . TRP A 1 409 ? -3.833 0.304 -20.277 1.00 47.51 410 TRP A CA 1
ATOM 2996 C C . TRP A 1 409 ? -4.080 1.807 -20.329 1.00 47.44 410 TRP A C 1
ATOM 2997 O O . TRP A 1 409 ? -3.415 2.570 -19.622 1.00 47.10 410 TRP A O 1
ATOM 3008 N N . GLY A 1 410 ? -5.032 2.231 -21.158 1.00 46.70 411 GLY A N 1
ATOM 3009 C CA . GLY A 1 410 ? -5.331 3.648 -21.260 1.00 45.86 411 GLY A CA 1
ATOM 3010 C C . GLY A 1 410 ? -6.541 3.998 -22.108 1.00 46.34 411 GLY A C 1
ATOM 3011 O O . GLY A 1 410 ? -7.283 3.119 -22.556 1.00 46.50 411 GLY A O 1
ATOM 3012 N N . LEU A 1 411 ? -6.737 5.297 -22.326 1.00 45.94 412 LEU A N 1
ATOM 3013 C CA . LEU A 1 411 ? -7.850 5.801 -23.124 1.00 46.23 412 LEU A CA 1
ATOM 3014 C C . LEU A 1 411 ? -7.327 6.667 -24.256 1.00 46.12 412 LEU A C 1
ATOM 3015 O O . LEU A 1 411 ? -6.547 7.595 -24.028 1.00 45.84 412 LEU A O 1
ATOM 3020 N N . VAL A 1 412 ? -7.766 6.367 -25.472 1.00 45.69 413 VAL A N 1
ATOM 3021 C CA . VAL A 1 412 ? -7.356 7.136 -26.639 1.00 45.97 413 VAL A CA 1
ATOM 3022 C C . VAL A 1 412 ? -8.181 8.405 -26.630 1.00 45.92 413 VAL A C 1
ATOM 3023 O O . VAL A 1 412 ? -9.401 8.348 -26.529 1.00 46.62 413 VAL A O 1
ATOM 3027 N N . GLU A 1 413 ? -7.514 9.546 -26.743 1.00 47.20 414 GLU A N 1
ATOM 3028 C CA . GLU A 1 413 ? -8.208 10.821 -26.721 1.00 51.11 414 GLU A CA 1
ATOM 3029 C C . GLU A 1 413 ? -8.259 11.544 -28.063 1.00 52.46 414 GLU A C 1
ATOM 3030 O O . GLU A 1 413 ? -7.221 11.874 -28.644 1.00 52.08 414 GLU A O 1
ATOM 3036 N N . ILE A 1 414 ? -9.477 11.774 -28.555 1.00 53.97 415 ILE A N 1
ATOM 3037 C CA . ILE A 1 414 ? -9.667 12.479 -29.818 1.00 55.44 415 ILE A CA 1
ATOM 3038 C C . ILE A 1 414 ? -9.912 13.940 -29.472 1.00 55.57 415 ILE A C 1
ATOM 3039 O O . ILE A 1 414 ? -10.551 14.183 -28.427 1.00 56.30 415 ILE A O 1
ATOM 3045 N N . LYS B 2 3 ? -12.829 -35.147 -77.322 1.00 56.09 176 LYS B N 1
ATOM 3046 C CA . LYS B 2 3 ? -12.960 -33.819 -76.653 1.00 57.04 176 LYS B CA 1
ATOM 3047 C C . LYS B 2 3 ? -11.595 -33.302 -76.211 1.00 57.35 176 LYS B C 1
ATOM 3048 O O . LYS B 2 3 ? -10.660 -34.078 -75.992 1.00 56.91 176 LYS B O 1
ATOM 3054 N N . VAL B 2 4 ? -11.494 -31.983 -76.075 1.00 57.03 177 VAL B N 1
ATOM 3055 C CA . VAL B 2 4 ? -10.256 -31.342 -75.656 1.00 55.55 177 VAL B CA 1
ATOM 3056 C C . VAL B 2 4 ? -10.575 -30.340 -74.551 1.00 54.30 177 VAL B C 1
ATOM 3057 O O . VAL B 2 4 ? -11.625 -29.689 -74.583 1.00 53.87 177 VAL B O 1
ATOM 3061 N N . LYS B 2 5 ? -9.679 -30.220 -73.575 1.00 51.21 178 LYS B N 1
ATOM 3062 C CA . LYS B 2 5 ? -9.883 -29.274 -72.482 1.00 50.65 178 LYS B CA 1
ATOM 3063 C C . LYS B 2 5 ? -8.722 -28.298 -72.314 1.00 49.32 178 LYS B C 1
ATOM 3064 O O . LYS B 2 5 ? -7.589 -28.694 -72.056 1.00 49.24 178 LYS B O 1
ATOM 3070 N N . MET B 2 6 ? -9.018 -27.016 -72.477 1.00 47.50 179 MET B N 1
ATOM 3071 C CA . MET B 2 6 ? -8.019 -25.977 -72.304 1.00 47.56 179 MET B CA 1
ATOM 3072 C C . MET B 2 6 ? -8.402 -25.245 -71.019 1.00 47.13 179 MET B C 1
ATOM 3073 O O . MET B 2 6 ? -9.546 -24.821 -70.855 1.00 46.60 179 MET B O 1
ATOM 3078 N N . SER B 2 7 ? -7.462 -25.116 -70.095 1.00 45.74 180 SER B N 1
ATOM 3079 C CA . SER B 2 7 ? -7.756 -24.416 -68.860 1.00 44.33 180 SER B CA 1
ATOM 3080 C C . SER B 2 7 ? -6.772 -23.274 -68.636 1.00 42.46 180 SER B C 1
ATOM 3081 O O . SER B 2 7 ? -5.629 -23.318 -69.097 1.00 40.57 180 SER B O 1
ATOM 3084 N N . GLY B 2 8 ? -7.247 -22.246 -67.939 1.00 41.40 181 GLY B N 1
ATOM 3085 C CA . GLY B 2 8 ? -6.441 -21.080 -67.628 1.00 38.65 181 GLY B CA 1
ATOM 3086 C C . GLY B 2 8 ? -6.612 -20.776 -66.149 1.00 38.91 181 GLY B C 1
ATOM 3087 O O . GLY B 2 8 ? -7.637 -21.127 -65.551 1.00 35.84 181 GLY B O 1
ATOM 3088 N N . LEU B 2 9 ? -5.609 -20.139 -65.552 1.00 37.84 182 LEU B N 1
ATOM 3089 C CA . LEU B 2 9 ? -5.652 -19.813 -64.135 1.00 36.97 182 LEU B CA 1
ATOM 3090 C C . LEU B 2 9 ? -5.533 -18.303 -63.984 1.00 36.03 182 LEU B C 1
ATOM 3091 O O . LEU B 2 9 ? -4.628 -17.677 -64.544 1.00 34.17 182 LEU B O 1
ATOM 3096 N N . ILE B 2 10 ? -6.460 -17.716 -63.232 1.00 35.05 183 ILE B N 1
ATOM 3097 C CA . ILE B 2 10 ? -6.474 -16.267 -63.069 1.00 34.53 183 ILE B CA 1
ATOM 3098 C C . ILE B 2 10 ? -6.641 -15.757 -61.647 1.00 34.28 183 ILE B C 1
ATOM 3099 O O . ILE B 2 10 ? -6.896 -16.517 -60.711 1.00 34.15 183 ILE B O 1
ATOM 3104 N N . THR B 2 11 ? -6.503 -14.441 -61.519 1.00 35.36 184 THR B N 1
ATOM 3105 C CA . THR B 2 11 ? -6.634 -13.738 -60.251 1.00 35.17 184 THR B CA 1
ATOM 3106 C C . THR B 2 11 ? -7.725 -12.689 -60.446 1.00 34.20 184 THR B C 1
ATOM 3107 O O . THR B 2 11 ? -7.698 -11.920 -61.414 1.00 34.03 184 THR B O 1
ATOM 3111 N N . VAL B 2 12 ? -8.688 -12.683 -59.530 1.00 32.02 185 VAL B N 1
ATOM 3112 C CA . VAL B 2 12 ? -9.821 -11.772 -59.597 1.00 30.24 185 VAL B CA 1
ATOM 3113 C C . VAL B 2 12 ? -10.131 -11.071 -58.281 1.00 30.48 185 VAL B C 1
ATOM 3114 O O . VAL B 2 12 ? -10.313 -11.721 -57.256 1.00 29.88 185 VAL B O 1
ATOM 3118 N N . ARG B 2 13 ? -10.190 -9.746 -58.302 1.00 32.28 186 ARG B N 1
ATOM 3119 C CA . ARG B 2 13 ? -10.576 -9.012 -57.103 1.00 36.02 186 ARG B CA 1
ATOM 3120 C C . ARG B 2 13 ? -11.174 -7.651 -57.385 1.00 35.22 186 ARG B C 1
ATOM 3121 O O . ARG B 2 13 ? -10.933 -7.044 -58.430 1.00 33.43 186 ARG B O 1
ATOM 3129 N N . THR B 2 14 ? -11.989 -7.192 -56.446 1.00 34.41 187 THR B N 1
ATOM 3130 C CA . THR B 2 14 ? -12.651 -5.915 -56.591 1.00 33.71 187 THR B CA 1
ATOM 3131 C C . THR B 2 14 ? -12.970 -5.330 -55.232 1.00 33.69 187 THR B C 1
ATOM 3132 O O . THR B 2 14 ? -13.208 -6.054 -54.265 1.00 32.49 187 THR B O 1
ATOM 3136 N N . ASN B 2 15 ? -12.960 -4.007 -55.177 1.00 33.47 188 ASN B N 1
ATOM 3137 C CA . ASN B 2 15 ? -13.264 -3.268 -53.961 1.00 34.11 188 ASN B CA 1
ATOM 3138 C C . ASN B 2 15 ? -14.623 -2.618 -54.176 1.00 32.12 188 ASN B C 1
ATOM 3139 O O . ASN B 2 15 ? -15.110 -1.891 -53.327 1.00 32.28 188 ASN B O 1
ATOM 3144 N N . GLU B 2 16 ? -15.228 -2.894 -55.324 1.00 29.46 189 GLU B N 1
ATOM 3145 C CA . GLU B 2 16 ? -16.534 -2.347 -55.637 1.00 31.58 189 GLU B CA 1
ATOM 3146 C C . GLU B 2 16 ? -17.529 -2.687 -54.544 1.00 32.55 189 GLU B C 1
ATOM 3147 O O . GLU B 2 16 ? -17.467 -3.764 -53.940 1.00 30.80 189 GLU B O 1
ATOM 3153 N N . PRO B 2 17 ? -18.457 -1.757 -54.266 1.00 33.16 190 PRO B N 1
ATOM 3154 C CA . PRO B 2 17 ? -19.493 -1.926 -53.243 1.00 33.50 190 PRO B CA 1
ATOM 3155 C C . PRO B 2 17 ? -20.314 -3.186 -53.454 1.00 32.41 190 PRO B C 1
ATOM 3156 O O . PRO B 2 17 ? -20.665 -3.870 -52.501 1.00 33.16 190 PRO B O 1
ATOM 3160 N N . LEU B 2 18 ? -20.634 -3.479 -54.707 1.00 33.84 191 LEU B N 1
ATOM 3161 C CA . LEU B 2 18 ? -21.431 -4.656 -55.029 1.00 33.63 191 LEU B CA 1
ATOM 3162 C C . LEU B 2 18 ? -20.565 -5.897 -54.942 1.00 33.42 191 LEU B C 1
ATOM 3163 O O . LEU B 2 18 ? -21.067 -7.014 -54.983 1.00 34.63 191 LEU B O 1
ATOM 3168 N N . GLY B 2 19 ? -19.260 -5.676 -54.834 1.00 31.68 192 GLY B N 1
ATOM 3169 C CA . GLY B 2 19 ? -18.296 -6.752 -54.706 1.00 31.86 192 GLY B CA 1
ATOM 3170 C C . GLY B 2 19 ? -18.501 -8.011 -55.527 1.00 31.16 192 GLY B C 1
ATOM 3171 O O . GLY B 2 19 ? -18.341 -8.025 -56.748 1.00 29.58 192 GLY B O 1
ATOM 3172 N N . VAL B 2 20 ? -18.864 -9.086 -54.845 1.00 31.77 193 VAL B N 1
ATOM 3173 C CA . VAL B 2 20 ? -19.051 -10.370 -55.510 1.00 32.81 193 VAL B CA 1
ATOM 3174 C C . VAL B 2 20 ? -20.080 -10.325 -56.655 1.00 31.20 193 VAL B C 1
ATOM 3175 O O . VAL B 2 20 ? -19.947 -11.034 -57.640 1.00 30.48 193 VAL B O 1
ATOM 3179 N N . GLU B 2 21 ? -21.089 -9.470 -56.546 1.00 32.00 194 GLU B N 1
ATOM 3180 C CA . GLU B 2 21 ? -22.094 -9.376 -57.603 1.00 33.76 194 GLU B CA 1
ATOM 3181 C C . GLU B 2 21 ? -21.480 -8.695 -58.826 1.00 33.78 194 GLU B C 1
ATOM 3182 O O . GLU B 2 21 ? -21.902 -8.935 -59.959 1.00 32.70 194 GLU B O 1
ATOM 3188 N N . LYS B 2 22 ? -20.484 -7.842 -58.597 1.00 33.45 195 LYS B N 1
ATOM 3189 C CA . LYS B 2 22 ? -19.805 -7.161 -59.696 1.00 31.67 195 LYS B CA 1
ATOM 3190 C C . LYS B 2 22 ? -18.901 -8.154 -60.406 1.00 29.13 195 LYS B C 1
ATOM 3191 O O . LYS B 2 22 ? -18.723 -8.089 -61.622 1.00 26.16 195 LYS B O 1
ATOM 3197 N N . ILE B 2 23 ? -18.313 -9.065 -59.636 1.00 29.33 196 ILE B N 1
ATOM 3198 C CA . ILE B 2 23 ? -17.442 -10.085 -60.208 1.00 28.01 196 ILE B CA 1
ATOM 3199 C C . ILE B 2 23 ? -18.247 -10.977 -61.152 1.00 28.14 196 ILE B C 1
ATOM 3200 O O . ILE B 2 23 ? -17.781 -11.304 -62.243 1.00 28.33 196 ILE B O 1
ATOM 3205 N N . LYS B 2 24 ? -19.460 -11.353 -60.745 1.00 28.39 197 LYS B N 1
ATOM 3206 C CA . LYS B 2 24 ? -20.323 -12.220 -61.571 1.00 29.39 197 LYS B CA 1
ATOM 3207 C C . LYS B 2 24 ? -20.753 -11.527 -62.867 1.00 30.32 197 LYS B C 1
ATOM 3208 O O . LYS B 2 24 ? -20.823 -12.145 -63.928 1.00 32.59 197 LYS B O 1
ATOM 3214 N N . GLU B 2 25 ? -21.040 -10.237 -62.771 1.00 31.49 198 GLU B N 1
ATOM 3215 C CA . GLU B 2 25 ? -21.457 -9.441 -63.920 1.00 32.88 198 GLU B CA 1
ATOM 3216 C C . GLU B 2 25 ? -20.365 -9.399 -64.998 1.00 31.82 198 GLU B C 1
ATOM 3217 O O . GLU B 2 25 ? -20.639 -9.534 -66.192 1.00 31.55 198 GLU B O 1
ATOM 3223 N N . VAL B 2 26 ? -19.126 -9.200 -64.570 1.00 31.37 199 VAL B N 1
ATOM 3224 C CA . VAL B 2 26 ? -18.010 -9.135 -65.500 1.00 30.36 199 VAL B CA 1
ATOM 3225 C C . VAL B 2 26 ? -17.815 -10.459 -66.222 1.00 30.42 199 VAL B C 1
ATOM 3226 O O . VAL B 2 26 ? -17.688 -10.494 -67.452 1.00 30.90 199 VAL B O 1
ATOM 3230 N N . ILE B 2 27 ? -17.818 -11.549 -65.462 1.00 30.35 200 ILE B N 1
ATOM 3231 C CA . ILE B 2 27 ? -17.626 -12.871 -66.032 1.00 28.41 200 ILE B CA 1
ATOM 3232 C C . ILE B 2 27 ? -18.717 -13.264 -67.021 1.00 28.69 200 ILE B C 1
ATOM 3233 O O . ILE B 2 27 ? -18.417 -13.698 -68.128 1.00 30.38 200 ILE B O 1
ATOM 3238 N N . SER B 2 28 ? -19.981 -13.102 -66.663 1.00 30.22 201 SER B N 1
ATOM 3239 C CA . SER B 2 28 ? -21.027 -13.488 -67.609 1.00 34.35 201 SER B CA 1
ATOM 3240 C C . SER B 2 28 ? -20.975 -12.627 -68.878 1.00 35.16 201 SER B C 1
ATOM 3241 O O . SER B 2 28 ? -21.251 -13.100 -69.984 1.00 34.23 201 SER B O 1
ATOM 3244 N N . LYS B 2 29 ? -20.595 -11.369 -68.727 1.00 35.55 202 LYS B N 1
ATOM 3245 C CA . LYS B 2 29 ? -20.491 -10.495 -69.884 1.00 37.29 202 LYS B CA 1
ATOM 3246 C C . LYS B 2 29 ? -19.356 -10.979 -70.787 1.00 35.50 202 LYS B C 1
ATOM 3247 O O . LYS B 2 29 ? -19.425 -10.836 -71.999 1.00 37.90 202 LYS B O 1
ATOM 3253 N N . ALA B 2 30 ? -18.322 -11.570 -70.194 1.00 33.80 203 ALA B N 1
ATOM 3254 C CA . ALA B 2 30 ? -17.178 -12.071 -70.957 1.00 31.56 203 ALA B CA 1
ATOM 3255 C C . ALA B 2 30 ? -17.507 -13.389 -71.645 1.00 31.22 203 ALA B C 1
ATOM 3256 O O . ALA B 2 30 ? -16.854 -13.770 -72.622 1.00 29.57 203 ALA B O 1
ATOM 3258 N N . LEU B 2 31 ? -18.510 -14.091 -71.128 1.00 31.85 204 LEU B N 1
ATOM 3259 C CA . LEU B 2 31 ? -18.921 -15.370 -71.702 1.00 33.42 204 LEU B CA 1
ATOM 3260 C C . LEU B 2 31 ? -20.026 -15.242 -72.746 1.00 36.37 204 LEU B C 1
ATOM 3261 O O . LEU B 2 31 ? -20.216 -16.139 -73.557 1.00 36.54 204 LEU B O 1
ATOM 3266 N N . GLU B 2 32 ? -20.746 -14.125 -72.735 1.00 40.40 205 GLU B N 1
ATOM 3267 C CA . GLU B 2 32 ? -21.859 -13.929 -73.663 1.00 44.54 205 GLU B CA 1
ATOM 3268 C C . GLU B 2 32 ? -21.554 -14.228 -75.125 1.00 44.39 205 GLU B C 1
ATOM 3269 O O . GLU B 2 32 ? -20.608 -13.687 -75.707 1.00 46.26 205 GLU B O 1
ATOM 3275 N N . ASN B 2 33 ? -22.368 -15.101 -75.710 1.00 42.71 206 ASN B N 1
ATOM 3276 C CA . ASN B 2 33 ? -22.227 -15.482 -77.110 1.00 41.08 206 ASN B CA 1
ATOM 3277 C C . ASN B 2 33 ? -20.892 -16.119 -77.504 1.00 39.01 206 ASN B C 1
ATOM 3278 O O . ASN B 2 33 ? -20.542 -16.137 -78.677 1.00 39.02 206 ASN B O 1
ATOM 3283 N N . ILE B 2 34 ? -20.151 -16.660 -76.542 1.00 36.96 207 ILE B N 1
ATOM 3284 C CA . ILE B 2 34 ? -18.868 -17.280 -76.866 1.00 34.54 207 ILE B CA 1
ATOM 3285 C C . ILE B 2 34 ? -19.079 -18.487 -77.783 1.00 34.08 207 ILE B C 1
ATOM 3286 O O . ILE B 2 34 ? -18.196 -18.840 -78.554 1.00 35.74 207 ILE B O 1
ATOM 3291 N N . GLU B 2 35 ? -20.254 -19.107 -77.707 1.00 34.35 208 GLU B N 1
ATOM 3292 C CA . GLU B 2 35 ? -20.556 -20.294 -78.524 1.00 35.25 208 GLU B CA 1
ATOM 3293 C C . GLU B 2 35 ? -20.773 -19.961 -79.985 1.00 34.07 208 GLU B C 1
ATOM 3294 O O . GLU B 2 35 ? -20.512 -20.783 -80.864 1.00 33.22 208 GLU B O 1
ATOM 3300 N N . GLN B 2 36 ? -21.292 -18.766 -80.232 1.00 33.73 209 GLN B N 1
ATOM 3301 C CA . GLN B 2 36 ? -21.552 -18.329 -81.583 1.00 36.71 209 GLN B CA 1
ATOM 3302 C C . GLN B 2 36 ? -20.249 -17.997 -82.285 1.00 35.82 209 GLN B C 1
ATOM 3303 O O . GLN B 2 36 ? -20.184 -18.023 -83.508 1.00 34.88 209 GLN B O 1
ATOM 3309 N N . ASP B 2 37 ? -19.206 -17.700 -81.510 1.00 36.09 210 ASP B N 1
ATOM 3310 C CA . ASP B 2 37 ? -17.896 -17.413 -82.094 1.00 36.10 210 ASP B CA 1
ATOM 3311 C C . ASP B 2 37 ? -17.138 -18.726 -82.336 1.00 34.95 210 ASP B C 1
ATOM 3312 O O . ASP B 2 37 ? -16.449 -18.876 -83.333 1.00 34.48 210 ASP B O 1
ATOM 3317 N N . TYR B 2 38 ? -17.263 -19.676 -81.416 1.00 35.19 211 TYR B N 1
ATOM 3318 C CA . TYR B 2 38 ? -16.574 -20.963 -81.541 1.00 36.01 211 TYR B CA 1
ATOM 3319 C C . TYR B 2 38 ? -17.596 -22.094 -81.463 1.00 37.99 211 TYR B C 1
ATOM 3320 O O . TYR B 2 38 ? -17.927 -22.580 -80.379 1.00 37.17 211 TYR B O 1
ATOM 3329 N N . GLU B 2 39 ? -18.073 -22.511 -82.636 1.00 38.62 212 GLU B N 1
ATOM 3330 C CA . GLU B 2 39 ? -19.093 -23.541 -82.761 1.00 39.22 212 GLU B CA 1
ATOM 3331 C C . GLU B 2 39 ? -18.733 -24.936 -82.285 1.00 37.52 212 GLU B C 1
ATOM 3332 O O . GLU B 2 39 ? -19.619 -25.772 -82.124 1.00 37.46 212 GLU B O 1
ATOM 3338 N N . SER B 2 40 ? -17.450 -25.183 -82.048 1.00 35.29 213 SER B N 1
ATOM 3339 C CA . SER B 2 40 ? -16.994 -26.499 -81.610 1.00 34.44 213 SER B CA 1
ATOM 3340 C C . SER B 2 40 ? -16.995 -26.698 -80.089 1.00 34.89 213 SER B C 1
ATOM 3341 O O . SER B 2 40 ? -16.702 -27.798 -79.594 1.00 32.51 213 SER B O 1
ATOM 3344 N N . LEU B 2 41 ? -17.331 -25.643 -79.350 1.00 32.46 214 LEU B N 1
ATOM 3345 C CA . LEU B 2 41 ? -17.346 -25.713 -77.894 1.00 31.75 214 LEU B CA 1
ATOM 3346 C C . LEU B 2 41 ? -18.506 -26.552 -77.360 1.00 30.80 214 LEU B C 1
ATOM 3347 O O . LEU B 2 41 ? -19.594 -26.559 -77.940 1.00 31.58 214 LEU B O 1
ATOM 3352 N N . LEU B 2 42 ? -18.269 -27.264 -76.262 1.00 28.35 215 LEU B N 1
ATOM 3353 C CA . LEU B 2 42 ? -19.318 -28.073 -75.637 1.00 28.97 215 LEU B CA 1
ATOM 3354 C C . LEU B 2 42 ? -19.757 -27.413 -74.326 1.00 27.30 215 LEU B C 1
ATOM 3355 O O . LEU B 2 42 ? -20.951 -27.326 -74.029 1.00 25.76 215 LEU B O 1
ATOM 3360 N N . ASN B 2 43 ? -18.784 -26.955 -73.540 1.00 27.34 216 ASN B N 1
ATOM 3361 C CA . ASN B 2 43 ? -19.078 -26.274 -72.284 1.00 27.39 216 ASN B CA 1
ATOM 3362 C C . ASN B 2 43 ? -17.865 -25.566 -71.687 1.00 27.00 216 ASN B C 1
ATOM 3363 O O . ASN B 2 43 ? -16.709 -25.834 -72.035 1.00 26.22 216 ASN B O 1
ATOM 3368 N N . ILE B 2 44 ? -18.161 -24.661 -70.772 1.00 27.13 217 ILE B N 1
ATOM 3369 C CA . ILE B 2 44 ? -17.156 -23.868 -70.096 1.00 27.76 217 ILE B CA 1
ATOM 3370 C C . ILE B 2 44 ? -17.522 -23.794 -68.629 1.00 27.02 217 ILE B C 1
ATOM 3371 O O . ILE B 2 44 ? -18.701 -23.719 -68.277 1.00 27.71 217 ILE B O 1
ATOM 3376 N N . LYS B 2 45 ? -16.505 -23.799 -67.779 1.00 27.54 218 LYS B N 1
ATOM 3377 C CA . LYS B 2 45 ? -16.698 -23.688 -66.348 1.00 26.40 218 LYS B CA 1
ATOM 3378 C C . LYS B 2 45 ? -15.708 -22.689 -65.789 1.00 28.83 218 LYS B C 1
ATOM 3379 O O . LYS B 2 45 ? -14.510 -22.748 -66.081 1.00 27.98 218 LYS B O 1
ATOM 3385 N N . ILE B 2 46 ? -16.205 -21.766 -64.980 1.00 27.46 219 ILE B N 1
ATOM 3386 C CA . ILE B 2 46 ? -15.328 -20.825 -64.325 1.00 27.33 219 ILE B CA 1
ATOM 3387 C C . ILE B 2 46 ? -15.686 -20.966 -62.851 1.00 27.47 219 ILE B C 1
ATOM 3388 O O . ILE B 2 46 ? -16.851 -20.857 -62.470 1.00 29.19 219 ILE B O 1
ATOM 3393 N N . TYR B 2 47 ? -14.688 -21.238 -62.026 1.00 26.76 220 TYR B N 1
ATOM 3394 C CA . TYR B 2 47 ? -14.925 -21.440 -60.608 1.00 27.43 220 TYR B CA 1
ATOM 3395 C C . TYR B 2 47 ? -13.731 -21.007 -59.779 1.00 28.26 220 TYR B C 1
ATOM 3396 O O . TYR B 2 47 ? -12.627 -20.811 -60.300 1.00 28.98 220 TYR B O 1
ATOM 3405 N N . THR B 2 48 ? -13.963 -20.846 -58.486 1.00 27.71 221 THR B N 1
ATOM 3406 C CA . THR B 2 48 ? -12.909 -20.453 -57.584 1.00 30.14 221 THR B CA 1
ATOM 3407 C C . THR B 2 48 ? -12.196 -21.697 -57.079 1.00 32.25 221 THR B C 1
ATOM 3408 O O . THR B 2 48 ? -12.817 -22.747 -56.919 1.00 32.24 221 THR B O 1
ATOM 3412 N N . ILE B 2 49 ? -10.891 -21.576 -56.847 1.00 33.24 222 ILE B N 1
ATOM 3413 C CA . ILE B 2 49 ? -10.105 -22.674 -56.303 1.00 36.78 222 ILE B CA 1
ATOM 3414 C C . ILE B 2 49 ? -9.418 -22.096 -55.076 1.00 37.79 222 ILE B C 1
ATOM 3415 O O . ILE B 2 49 ? -8.387 -22.594 -54.638 1.00 39.80 222 ILE B O 1
ATOM 3420 N N . GLY B 2 50 ? -10.020 -21.032 -54.539 1.00 37.94 223 GLY B N 1
ATOM 3421 C CA . GLY B 2 50 ? -9.494 -20.331 -53.377 1.00 33.81 223 GLY B CA 1
ATOM 3422 C C . GLY B 2 50 ? -9.244 -18.892 -53.786 1.00 32.65 223 GLY B C 1
ATOM 3423 O O . GLY B 2 50 ? -8.147 -18.557 -54.228 1.00 32.16 223 GLY B O 1
ATOM 3424 N N . ALA B 2 51 ? -10.262 -18.040 -53.657 1.00 33.22 224 ALA B N 1
ATOM 3425 C CA . ALA B 2 51 ? -10.151 -16.628 -54.053 1.00 31.69 224 ALA B CA 1
ATOM 3426 C C . ALA B 2 51 ? -8.893 -15.998 -53.486 1.00 31.69 224 ALA B C 1
ATOM 3427 O O . ALA B 2 51 ? -8.505 -16.293 -52.358 1.00 30.82 224 ALA B O 1
ATOM 3429 N N . PRO B 2 52 ? -8.272 -15.066 -54.232 1.00 31.21 225 PRO B N 1
ATOM 3430 C CA . PRO B 2 52 ? -8.631 -14.520 -55.550 1.00 30.85 225 PRO B CA 1
ATOM 3431 C C . PRO B 2 52 ? -8.381 -15.384 -56.792 1.00 31.62 225 PRO B C 1
ATOM 3432 O O . PRO B 2 52 ? -8.478 -14.877 -57.912 1.00 30.64 225 PRO B O 1
ATOM 3436 N N . ARG B 2 53 ? -8.077 -16.668 -56.615 1.00 32.23 226 ARG B N 1
ATOM 3437 C CA . ARG B 2 53 ? -7.794 -17.519 -57.768 1.00 33.06 226 ARG B CA 1
ATOM 3438 C C . ARG B 2 53 ? -8.964 -18.318 -58.304 1.00 31.77 226 ARG B C 1
ATOM 3439 O O . ARG B 2 53 ? -9.681 -18.989 -57.557 1.00 31.21 226 ARG B O 1
ATOM 3447 N N . TYR B 2 54 ? -9.135 -18.247 -59.619 1.00 31.89 227 TYR B N 1
ATOM 3448 C CA . TYR B 2 54 ? -10.198 -18.961 -60.309 1.00 30.35 227 TYR B CA 1
ATOM 3449 C C . TYR B 2 54 ? -9.614 -19.698 -61.500 1.00 31.69 227 TYR B C 1
ATOM 3450 O O . TYR B 2 54 ? -8.555 -19.338 -62.026 1.00 31.75 227 TYR B O 1
ATOM 3459 N N . ARG B 2 55 ? -10.322 -20.735 -61.921 1.00 32.99 228 ARG B N 1
ATOM 3460 C CA . ARG B 2 55 ? -9.914 -21.548 -63.047 1.00 31.77 228 ARG B CA 1
ATOM 3461 C C . ARG B 2 55 ? -10.984 -21.448 -64.144 1.00 30.52 228 ARG B C 1
ATOM 3462 O O . ARG B 2 55 ? -12.178 -21.410 -63.856 1.00 29.84 228 ARG B O 1
ATOM 3470 N N . VAL B 2 56 ? -10.538 -21.376 -65.391 1.00 28.99 229 VAL B N 1
ATOM 3471 C CA . VAL B 2 56 ? -11.419 -21.313 -66.550 1.00 31.33 229 VAL B CA 1
ATOM 3472 C C . VAL B 2 56 ? -11.082 -22.531 -67.406 1.00 31.84 229 VAL B C 1
ATOM 3473 O O . VAL B 2 56 ? -9.977 -22.648 -67.935 1.00 32.43 229 VAL B O 1
ATOM 3477 N N . ASP B 2 57 ? -12.038 -23.446 -67.502 1.00 31.78 230 ASP B N 1
ATOM 3478 C CA . ASP B 2 57 ? -11.878 -24.675 -68.258 1.00 29.70 230 ASP B CA 1
ATOM 3479 C C . ASP B 2 57 ? -12.775 -24.628 -69.459 1.00 29.97 230 ASP B C 1
ATOM 3480 O O . ASP B 2 57 ? -14.002 -24.553 -69.317 1.00 28.92 230 ASP B O 1
ATOM 3485 N N . VAL B 2 58 ? -12.171 -24.681 -70.637 1.00 28.18 231 VAL B N 1
ATOM 3486 C CA . VAL B 2 58 ? -12.926 -24.669 -71.874 1.00 30.41 231 VAL B CA 1
ATOM 3487 C C . VAL B 2 58 ? -12.898 -26.070 -72.501 1.00 32.56 231 VAL B C 1
ATOM 3488 O O . VAL B 2 58 ? -11.826 -26.624 -72.767 1.00 31.29 231 VAL B O 1
ATOM 3492 N N . VAL B 2 59 ? -14.078 -26.642 -72.729 1.00 32.68 232 VAL B N 1
ATOM 3493 C CA . VAL B 2 59 ? -14.173 -27.969 -73.321 1.00 32.97 232 VAL B CA 1
ATOM 3494 C C . VAL B 2 59 ? -14.831 -27.926 -74.706 1.00 34.41 232 VAL B C 1
ATOM 3495 O O . VAL B 2 59 ? -15.876 -27.296 -74.880 1.00 35.13 232 VAL B O 1
ATOM 3499 N N . GLY B 2 60 ? -14.213 -28.596 -75.681 1.00 34.84 233 GLY B N 1
ATOM 3500 C CA . GLY B 2 60 ? -14.747 -28.628 -77.036 1.00 35.63 233 GLY B CA 1
ATOM 3501 C C . GLY B 2 60 ? -14.228 -29.778 -77.884 1.00 37.00 233 GLY B C 1
ATOM 3502 O O . GLY B 2 60 ? -13.538 -30.662 -77.375 1.00 38.19 233 GLY B O 1
ATOM 3503 N N . THR B 2 61 ? -14.561 -29.770 -79.176 1.00 37.64 234 THR B N 1
ATOM 3504 C CA . THR B 2 61 ? -14.134 -30.817 -80.106 1.00 37.61 234 THR B CA 1
ATOM 3505 C C . THR B 2 61 ? -13.006 -30.364 -81.028 1.00 39.67 234 THR B C 1
ATOM 3506 O O . THR B 2 61 ? -12.525 -31.138 -81.856 1.00 40.63 234 THR B O 1
ATOM 3510 N N . ASN B 2 62 ? -12.600 -29.107 -80.908 1.00 40.45 235 ASN B N 1
ATOM 3511 C CA . ASN B 2 62 ? -11.525 -28.598 -81.740 1.00 40.02 235 ASN B CA 1
ATOM 3512 C C . ASN B 2 62 ? -10.479 -27.906 -80.891 1.00 40.12 235 ASN B C 1
ATOM 3513 O O . ASN B 2 62 ? -10.721 -26.834 -80.334 1.00 39.78 235 ASN B O 1
ATOM 3518 N N . PRO B 2 63 ? -9.292 -28.513 -80.793 1.00 40.86 236 PRO B N 1
ATOM 3519 C CA . PRO B 2 63 ? -8.172 -27.987 -80.010 1.00 42.24 236 PRO B CA 1
ATOM 3520 C C . PRO B 2 63 ? -7.903 -26.503 -80.250 1.00 42.49 236 PRO B C 1
ATOM 3521 O O . PRO B 2 63 ? -7.750 -25.728 -79.306 1.00 42.67 236 PRO B O 1
ATOM 3525 N N . LYS B 2 64 ? -7.846 -26.113 -81.515 1.00 42.65 237 LYS B N 1
ATOM 3526 C CA . LYS B 2 64 ? -7.578 -24.727 -81.864 1.00 43.35 237 LYS B CA 1
ATOM 3527 C C . LYS B 2 64 ? -8.683 -23.774 -81.409 1.00 42.74 237 LYS B C 1
ATOM 3528 O O . LYS B 2 64 ? -8.403 -22.740 -80.805 1.00 41.82 237 LYS B O 1
ATOM 3534 N N . GLU B 2 65 ? -9.935 -24.116 -81.703 1.00 42.25 238 GLU B N 1
ATOM 3535 C CA . GLU B 2 65 ? -11.050 -23.268 -81.298 1.00 40.90 238 GLU B CA 1
ATOM 3536 C C . GLU B 2 65 ? -11.116 -23.132 -79.779 1.00 40.06 238 GLU B C 1
ATOM 3537 O O . GLU B 2 65 ? -11.430 -22.056 -79.262 1.00 39.22 238 GLU B O 1
ATOM 3543 N N . ALA B 2 66 ? -10.823 -24.216 -79.063 1.00 38.03 239 ALA B N 1
ATOM 3544 C CA . ALA B 2 66 ? -10.860 -24.188 -77.603 1.00 36.59 239 ALA B CA 1
ATOM 3545 C C . ALA B 2 66 ? -9.843 -23.207 -77.015 1.00 36.22 239 ALA B C 1
ATOM 3546 O O . ALA B 2 66 ? -10.178 -22.390 -76.161 1.00 34.55 239 ALA B O 1
ATOM 3548 N N . SER B 2 67 ? -8.596 -23.286 -77.458 1.00 37.35 240 SER B N 1
ATOM 3549 C CA . SER B 2 67 ? -7.586 -22.379 -76.934 1.00 39.39 240 SER B CA 1
ATOM 3550 C C . SER B 2 67 ? -7.848 -20.942 -77.393 1.00 39.61 240 SER B C 1
ATOM 3551 O O . SER B 2 67 ? -7.471 -19.996 -76.712 1.00 39.90 240 SER B O 1
ATOM 3554 N N . GLU B 2 68 ? -8.491 -20.768 -78.545 1.00 39.82 241 GLU B N 1
ATOM 3555 C CA . GLU B 2 68 ? -8.799 -19.415 -79.007 1.00 40.16 241 GLU B CA 1
ATOM 3556 C C . GLU B 2 68 ? -9.911 -18.854 -78.124 1.00 38.17 241 GLU B C 1
ATOM 3557 O O . GLU B 2 68 ? -9.899 -17.680 -77.750 1.00 37.78 241 GLU B O 1
ATOM 3563 N N . ALA B 2 69 ? -10.878 -19.703 -77.796 1.00 36.20 242 ALA B N 1
ATOM 3564 C CA . ALA B 2 69 ? -11.996 -19.281 -76.968 1.00 34.49 242 ALA B CA 1
ATOM 3565 C C . ALA B 2 69 ? -11.480 -18.967 -75.577 1.00 34.76 242 ALA B C 1
ATOM 3566 O O . ALA B 2 69 ? -11.902 -17.996 -74.955 1.00 34.60 242 ALA B O 1
ATOM 3568 N N . LEU B 2 70 ? -10.560 -19.787 -75.085 1.00 33.43 243 LEU B N 1
ATOM 3569 C CA . LEU B 2 70 ? -10.010 -19.548 -73.762 1.00 33.79 243 LEU B CA 1
ATOM 3570 C C . LEU B 2 70 ? -9.384 -18.160 -73.737 1.00 34.61 243 LEU B C 1
ATOM 3571 O O . LEU B 2 70 ? -9.635 -17.363 -72.827 1.00 31.94 243 LEU B O 1
ATOM 3576 N N . ASN B 2 71 ? -8.594 -17.863 -74.762 1.00 36.70 244 ASN B N 1
ATOM 3577 C CA . ASN B 2 71 ? -7.928 -16.573 -74.853 1.00 38.40 244 ASN B CA 1
ATOM 3578 C C . ASN B 2 71 ? -8.880 -15.408 -75.021 1.00 36.68 244 ASN B C 1
ATOM 3579 O O . ASN B 2 71 ? -8.626 -14.326 -74.502 1.00 37.92 244 ASN B O 1
ATOM 3584 N N . GLN B 2 72 ? -9.969 -15.613 -75.753 1.00 34.32 245 GLN B N 1
ATOM 3585 C CA . GLN B 2 72 ? -10.924 -14.534 -75.940 1.00 32.78 245 GLN B CA 1
ATOM 3586 C C . GLN B 2 72 ? -11.667 -14.246 -74.632 1.00 32.06 245 GLN B C 1
ATOM 3587 O O . GLN B 2 72 ? -11.986 -13.090 -74.333 1.00 29.97 245 GLN B O 1
ATOM 3593 N N . ILE B 2 73 ? -11.935 -15.300 -73.861 1.00 29.47 246 ILE B N 1
ATOM 3594 C CA . ILE B 2 73 ? -12.624 -15.176 -72.583 1.00 29.43 246 ILE B CA 1
ATOM 3595 C C . ILE B 2 73 ? -11.721 -14.395 -71.636 1.00 31.48 246 ILE B C 1
ATOM 3596 O O . ILE B 2 73 ? -12.152 -13.443 -70.984 1.00 31.34 246 ILE B O 1
ATOM 3601 N N . ILE B 2 74 ? -10.456 -14.797 -71.574 1.00 31.95 247 ILE B N 1
ATOM 3602 C CA . ILE B 2 74 ? -9.501 -14.124 -70.714 1.00 35.08 247 ILE B CA 1
ATOM 3603 C C . ILE B 2 74 ? -9.313 -12.659 -71.120 1.00 34.48 247 ILE B C 1
ATOM 3604 O O . ILE B 2 74 ? -9.210 -11.767 -70.269 1.00 33.88 247 ILE B O 1
ATOM 3609 N N . SER B 2 75 ? -9.294 -12.417 -72.421 1.00 33.10 248 SER B N 1
ATOM 3610 C CA . SER B 2 75 ? -9.125 -11.075 -72.945 1.00 35.71 248 SER B CA 1
ATOM 3611 C C . SER B 2 75 ? -10.335 -10.224 -72.544 1.00 35.60 248 SER B C 1
ATOM 3612 O O . SER B 2 75 ? -10.191 -9.079 -72.104 1.00 33.48 248 SER B O 1
ATOM 3615 N N . ASN B 2 76 ? -11.526 -10.802 -72.695 1.00 35.12 249 ASN B N 1
ATOM 3616 C CA . ASN B 2 76 ? -12.775 -10.141 -72.329 1.00 35.42 249 ASN B CA 1
ATOM 3617 C C . ASN B 2 76 ? -12.847 -9.834 -70.830 1.00 35.48 249 ASN B C 1
ATOM 3618 O O . ASN B 2 76 ? -13.347 -8.785 -70.424 1.00 36.86 249 ASN B O 1
ATOM 3623 N N . LEU B 2 77 ? -12.357 -10.762 -70.016 1.00 33.55 250 LEU B N 1
ATOM 3624 C CA . LEU B 2 77 ? -12.366 -10.605 -68.573 1.00 34.77 250 LEU B CA 1
ATOM 3625 C C . LEU B 2 77 ? -11.520 -9.415 -68.108 1.00 35.66 250 LEU B C 1
ATOM 3626 O O . LEU B 2 77 ? -11.976 -8.580 -67.307 1.00 33.13 250 LEU B O 1
ATOM 3631 N N . ILE B 2 78 ? -10.286 -9.355 -68.600 1.00 33.97 251 ILE B N 1
ATOM 3632 C CA . ILE B 2 78 ? -9.379 -8.279 -68.237 1.00 35.38 251 ILE B CA 1
ATOM 3633 C C . ILE B 2 78 ? -9.929 -6.919 -68.691 1.00 36.59 251 ILE B C 1
ATOM 3634 O O . ILE B 2 78 ? -10.087 -5.998 -67.889 1.00 36.93 251 ILE B O 1
ATOM 3639 N N . LYS B 2 79 ? -10.247 -6.815 -69.970 1.00 36.52 252 LYS B N 1
ATOM 3640 C CA . LYS B 2 79 ? -10.777 -5.588 -70.544 1.00 39.61 252 LYS B CA 1
ATOM 3641 C C . LYS B 2 79 ? -12.064 -5.101 -69.873 1.00 38.59 252 LYS B C 1
ATOM 3642 O O . LYS B 2 79 ? -12.150 -3.944 -69.458 1.00 36.36 252 LYS B O 1
ATOM 3648 N N . ILE B 2 80 ? -13.061 -5.979 -69.772 1.00 38.45 253 ILE B N 1
ATOM 3649 C CA . ILE B 2 80 ? -14.339 -5.626 -69.153 1.00 38.61 253 ILE B CA 1
ATOM 3650 C C . ILE B 2 80 ? -14.172 -5.372 -67.648 1.00 39.66 253 ILE B C 1
ATOM 3651 O O . ILE B 2 80 ? -14.897 -4.570 -67.056 1.00 37.88 253 ILE B O 1
ATOM 3656 N N . GLY B 2 81 ? -13.209 -6.058 -67.040 1.00 39.72 254 GLY B N 1
ATOM 3657 C CA . GLY B 2 81 ? -12.963 -5.881 -65.627 1.00 40.69 254 GLY B CA 1
ATOM 3658 C C . GLY B 2 81 ? -12.416 -4.497 -65.340 1.00 42.52 254 GLY B C 1
ATOM 3659 O O . GLY B 2 81 ? -12.788 -3.864 -64.341 1.00 42.15 254 GLY B O 1
ATOM 3660 N N . LYS B 2 82 ? -11.516 -4.031 -66.203 1.00 41.95 255 LYS B N 1
ATOM 3661 C CA . LYS B 2 82 ? -10.936 -2.712 -66.038 1.00 42.83 255 LYS B CA 1
ATOM 3662 C C . LYS B 2 82 ? -12.059 -1.688 -66.104 1.00 42.78 255 LYS B C 1
ATOM 3663 O O . LYS B 2 82 ? -12.005 -0.649 -65.457 1.00 43.19 255 LYS B O 1
ATOM 3669 N N . GLU B 2 83 ? -13.085 -1.999 -66.883 1.00 42.53 256 GLU B N 1
ATOM 3670 C CA . GLU B 2 83 ? -14.228 -1.112 -67.027 1.00 43.44 256 GLU B CA 1
ATOM 3671 C C . GLU B 2 83 ? -15.044 -1.016 -65.753 1.00 42.50 256 GLU B C 1
ATOM 3672 O O . GLU B 2 83 ? -15.487 0.066 -6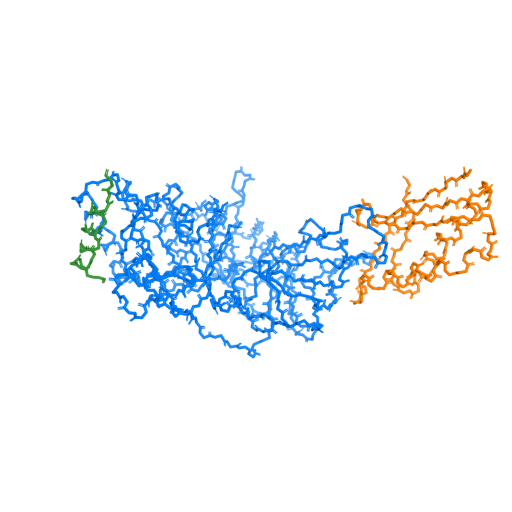5.377 1.00 42.73 256 GLU B O 1
ATOM 3678 N N . GLU B 2 84 ? -15.256 -2.160 -65.106 1.00 40.87 257 GLU B N 1
ATOM 3679 C CA . GLU B 2 84 ? -16.069 -2.211 -63.899 1.00 39.48 257 GLU B CA 1
ATOM 3680 C C . GLU B 2 84 ? -15.252 -2.279 -62.615 1.00 39.15 257 GLU B C 1
ATOM 3681 O O . GLU B 2 84 ? -15.738 -2.732 -61.581 1.00 36.05 257 GLU B O 1
ATOM 3687 N N . ASN B 2 85 ? -14.004 -1.840 -62.688 1.00 39.40 258 ASN B N 1
ATOM 3688 C CA . ASN B 2 85 ? -13.134 -1.858 -61.528 1.00 40.32 258 ASN B CA 1
ATOM 3689 C C . ASN B 2 85 ? -13.020 -3.242 -60.881 1.00 39.38 258 ASN B C 1
ATOM 3690 O O . ASN B 2 85 ? -13.162 -3.392 -59.663 1.00 38.27 258 ASN B O 1
ATOM 3695 N N . VAL B 2 86 ? -12.787 -4.251 -61.719 1.00 37.50 259 VAL B N 1
ATOM 3696 C CA . VAL B 2 86 ? -12.567 -5.616 -61.255 1.00 35.35 259 VAL B CA 1
ATOM 3697 C C . VAL B 2 86 ? -11.188 -5.962 -61.837 1.00 35.71 259 VAL B C 1
ATOM 3698 O O . VAL B 2 86 ? -11.014 -6.063 -63.048 1.00 36.11 259 VAL B O 1
ATOM 3702 N N . ASP B 2 87 ? -10.206 -6.088 -60.953 1.00 36.59 260 ASP B N 1
ATOM 3703 C CA . ASP B 2 87 ? -8.822 -6.368 -61.323 1.00 38.13 260 ASP B CA 1
ATOM 3704 C C . ASP B 2 87 ? -8.643 -7.843 -61.644 1.00 37.77 260 ASP B C 1
ATOM 3705 O O . ASP B 2 87 ? -8.719 -8.692 -60.763 1.00 38.99 260 ASP B O 1
ATOM 3710 N N . ILE B 2 88 ? -8.390 -8.143 -62.908 1.00 37.04 261 ILE B N 1
ATOM 3711 C CA . ILE B 2 88 ? -8.221 -9.525 -63.343 1.00 36.67 261 ILE B CA 1
ATOM 3712 C C . ILE B 2 88 ? -6.909 -9.716 -64.105 1.00 36.80 261 ILE B C 1
ATOM 3713 O O . ILE B 2 88 ? -6.609 -8.957 -65.013 1.00 35.67 261 ILE B O 1
ATOM 3718 N N . SER B 2 89 ? -6.129 -10.728 -63.741 1.00 36.35 262 SER B N 1
ATOM 3719 C CA . SER B 2 89 ? -4.888 -10.974 -64.452 1.00 37.65 262 SER B CA 1
ATOM 3720 C C . SER B 2 89 ? -4.595 -12.462 -64.474 1.00 39.21 262 SER B C 1
ATOM 3721 O O . SER B 2 89 ? -5.168 -13.225 -63.696 1.00 37.55 262 SER B O 1
ATOM 3724 N N . VAL B 2 90 ? -3.706 -12.861 -65.380 1.00 42.08 263 VAL B N 1
ATOM 3725 C CA . VAL B 2 90 ? -3.313 -14.256 -65.535 1.00 46.37 263 VAL B CA 1
ATOM 3726 C C . VAL B 2 90 ? -2.174 -14.624 -64.591 1.00 49.98 263 VAL B C 1
ATOM 3727 O O . VAL B 2 90 ? -1.244 -13.846 -64.402 1.00 49.39 263 VAL B O 1
ATOM 3731 N N . VAL B 2 91 ? -2.253 -15.811 -63.998 1.00 54.15 264 VAL B N 1
ATOM 3732 C CA . VAL B 2 91 ? -1.205 -16.274 -63.098 1.00 58.91 264 VAL B CA 1
ATOM 3733 C C . VAL B 2 91 ? -0.238 -17.176 -63.876 1.00 61.62 264 VAL B C 1
ATOM 3734 O O . VAL B 2 91 ? -0.666 -18.039 -64.647 1.00 62.46 264 VAL B O 1
ATOM 3738 N N . LYS B 2 92 ? 1.060 -16.966 -63.669 1.00 64.67 265 LYS B N 1
ATOM 3739 C CA . LYS B 2 92 ? 2.106 -17.736 -64.346 1.00 66.58 265 LYS B CA 1
ATOM 3740 C C . LYS B 2 92 ? 2.352 -19.114 -63.724 1.00 67.78 265 LYS B C 1
ATOM 3741 O O . LYS B 2 92 ? 3.249 -19.220 -62.855 1.00 67.95 265 LYS B O 1
ATOM 3743 N N . SER C 3 1 ? -26.440 -13.006 0.114 1.00 72.63 2 SER C N 1
ATOM 3744 C CA . SER C 3 1 ? -25.053 -12.435 0.198 1.00 72.52 2 SER C CA 1
ATOM 3745 C C . SER C 3 1 ? -24.579 -12.423 1.647 1.00 71.77 2 SER C C 1
ATOM 3746 O O . SER C 3 1 ? -23.609 -11.752 1.989 1.00 72.57 2 SER C O 1
ATOM 3749 N N . SER C 3 2 ? -25.285 -13.156 2.500 1.00 70.28 3 SER C N 1
ATOM 3750 C CA . SER C 3 2 ? -24.917 -13.245 3.910 1.00 68.46 3 SER C CA 1
ATOM 3751 C C . SER C 3 2 ? -24.254 -14.603 4.106 1.00 67.08 3 SER C C 1
ATOM 3752 O O . SER C 3 2 ? -24.362 -15.479 3.246 1.00 66.26 3 SER C O 1
ATOM 3755 N N . GLU C 3 3 ? -23.569 -14.789 5.227 1.00 65.61 4 GLU C N 1
ATOM 3756 C CA . GLU C 3 3 ? -22.900 -16.066 5.475 1.00 64.85 4 GLU C CA 1
ATOM 3757 C C . GLU C 3 3 ? -23.938 -17.175 5.566 1.00 64.17 4 GLU C C 1
ATOM 3758 O O . GLU C 3 3 ? -23.806 -18.235 4.954 1.00 63.30 4 GLU C O 1
ATOM 3764 N N . LYS C 3 4 ? -24.980 -16.907 6.339 1.00 64.92 5 LYS C N 1
ATOM 3765 C CA . LYS C 3 4 ? -26.064 -17.854 6.537 1.00 65.14 5 LYS C CA 1
ATOM 3766 C C . LYS C 3 4 ? -26.652 -18.217 5.184 1.00 64.60 5 LYS C C 1
ATOM 3767 O O . LYS C 3 4 ? -27.029 -19.366 4.938 1.00 64.31 5 LYS C O 1
ATOM 3773 N N . GLU C 3 5 ? -26.701 -17.221 4.307 1.00 63.86 6 GLU C N 1
ATOM 3774 C CA . GLU C 3 5 ? -27.220 -17.377 2.954 1.00 62.84 6 GLU C CA 1
ATOM 3775 C C . GLU C 3 5 ? -26.294 -18.322 2.185 1.00 61.33 6 GLU C C 1
ATOM 3776 O O . GLU C 3 5 ? -26.744 -19.276 1.537 1.00 60.52 6 GLU C O 1
ATOM 3782 N N . TYR C 3 6 ? -24.996 -18.046 2.269 1.00 58.93 7 TYR C N 1
ATOM 3783 C CA . TYR C 3 6 ? -23.980 -18.859 1.616 1.00 57.21 7 TYR C CA 1
ATOM 3784 C C . TYR C 3 6 ? -23.997 -20.286 2.161 1.00 57.05 7 TYR C C 1
ATOM 3785 O O . TYR C 3 6 ? -23.934 -21.251 1.402 1.00 56.79 7 TYR C O 1
ATOM 3794 N N . VAL C 3 7 ? -24.076 -20.407 3.483 1.00 56.92 8 VAL C N 1
ATOM 3795 C CA . VAL C 3 7 ? -24.085 -21.709 4.148 1.00 56.86 8 VAL C CA 1
ATOM 3796 C C . VAL C 3 7 ? -25.245 -22.605 3.722 1.00 56.33 8 VAL C C 1
ATOM 3797 O O . VAL C 3 7 ? -25.062 -23.804 3.488 1.00 55.27 8 VAL C O 1
ATOM 3801 N N . GLU C 3 8 ? -26.438 -22.037 3.617 1.00 55.84 9 GLU C N 1
ATOM 3802 C CA . GLU C 3 8 ? -27.568 -22.852 3.219 1.00 57.78 9 GLU C CA 1
ATOM 3803 C C . GLU C 3 8 ? -27.333 -23.448 1.836 1.00 57.24 9 GLU C C 1
ATOM 3804 O O . GLU C 3 8 ? -27.653 -24.615 1.591 1.00 57.05 9 GLU C O 1
ATOM 3810 N N . MET C 3 9 ? -26.770 -22.650 0.933 1.00 55.19 10 MET C N 1
ATOM 3811 C CA . MET C 3 9 ? -26.488 -23.125 -0.416 1.00 53.88 10 MET C CA 1
ATOM 3812 C C . MET C 3 9 ? -25.428 -24.215 -0.341 1.00 52.29 10 MET C C 1
ATOM 3813 O O . MET C 3 9 ? -25.472 -25.201 -1.088 1.00 48.46 10 MET C O 1
ATOM 3818 N N . LEU C 3 10 ? -24.477 -24.020 0.570 1.00 50.99 11 LEU C N 1
ATOM 3819 C CA . LEU C 3 10 ? -23.391 -24.966 0.771 1.00 51.30 11 LEU C CA 1
ATOM 3820 C C . LEU C 3 10 ? -23.920 -26.312 1.266 1.00 51.61 11 LEU C C 1
ATOM 3821 O O . LEU C 3 10 ? -23.418 -27.361 0.860 1.00 50.67 11 LEU C O 1
ATOM 3826 N N . ASP C 3 11 ? -24.930 -26.287 2.137 1.00 53.21 12 ASP C N 1
ATOM 3827 C CA . ASP C 3 11 ? -25.511 -27.535 2.649 1.00 56.03 12 ASP C CA 1
ATOM 3828 C C . ASP C 3 11 ? -26.270 -28.262 1.543 1.00 56.56 12 ASP C C 1
ATOM 3829 O O . ASP C 3 11 ? -26.250 -29.496 1.459 1.00 56.12 12 ASP C O 1
ATOM 3834 N N . ARG C 3 12 ? -26.941 -27.476 0.703 1.00 56.14 13 ARG C N 1
ATOM 3835 C CA . ARG C 3 12 ? -27.708 -27.997 -0.424 1.00 55.65 13 ARG C CA 1
ATOM 3836 C C . ARG C 3 12 ? -26.764 -28.743 -1.373 1.00 55.17 13 ARG C C 1
ATOM 3837 O O . ARG C 3 12 ? -27.127 -29.769 -1.950 1.00 52.89 13 ARG C O 1
ATOM 3845 N N . LEU C 3 13 ? -25.541 -28.235 -1.509 1.00 55.53 14 LEU C N 1
ATOM 3846 C CA . LEU C 3 13 ? -24.555 -28.851 -2.388 1.00 56.12 14 LEU C CA 1
ATOM 3847 C C . LEU C 3 13 ? -24.135 -30.232 -1.896 1.00 56.47 14 LEU C C 1
ATOM 3848 O O . LEU C 3 13 ? -24.280 -31.221 -2.612 1.00 55.50 14 LEU C O 1
ATOM 3853 N N . TYR C 3 14 ? -23.612 -30.300 -0.677 1.00 57.75 15 TYR C N 1
ATOM 3854 C CA . T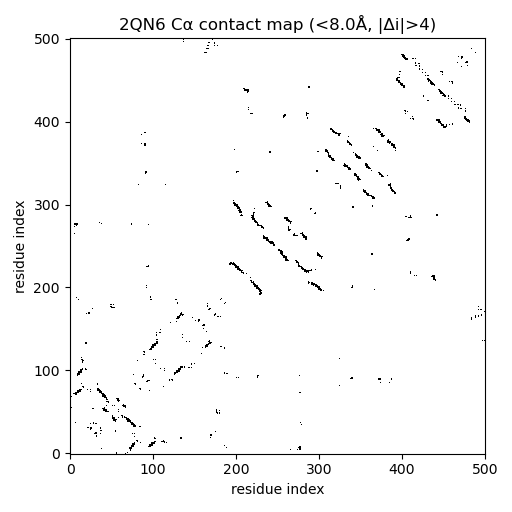YR C 3 14 ? -23.169 -31.572 -0.117 1.00 59.14 15 TYR C CA 1
ATOM 3855 C C . TYR C 3 14 ? -24.295 -32.591 -0.031 1.00 60.46 15 TYR C C 1
ATOM 3856 O O . TYR C 3 14 ? -24.051 -33.794 -0.098 1.00 61.15 15 TYR C O 1
ATOM 3865 N N . SER C 3 15 ? -25.527 -32.112 0.104 1.00 62.09 16 SER C N 1
ATOM 3866 C CA . SER C 3 15 ? -26.682 -33.000 0.204 1.00 63.37 16 SER C CA 1
ATOM 3867 C C . SER C 3 15 ? -27.023 -33.691 -1.114 1.00 64.80 16 SER C C 1
ATOM 3868 O O . SER C 3 15 ? -27.900 -34.552 -1.156 1.00 65.65 16 SER C O 1
ATOM 3871 N N . LYS C 3 16 ? -26.338 -33.315 -2.188 1.00 66.31 17 LYS C N 1
ATOM 3872 C CA . LYS C 3 16 ? -26.593 -33.917 -3.492 1.00 68.13 17 LYS C CA 1
ATOM 3873 C C . LYS C 3 16 ? -25.348 -34.611 -4.033 1.00 69.51 17 LYS C C 1
ATOM 3874 O O . LYS C 3 16 ? -25.414 -35.356 -5.013 1.00 68.79 17 LYS C O 1
ATOM 3880 N N . LEU C 3 17 ? -24.211 -34.365 -3.391 1.00 71.56 18 LEU C N 1
ATOM 3881 C CA . LEU C 3 17 ? -22.967 -34.991 -3.807 1.00 74.65 18 LEU C CA 1
ATOM 3882 C C . LEU C 3 17 ? -23.118 -36.498 -3.629 1.00 76.69 18 LEU C C 1
ATOM 3883 O O . LEU C 3 17 ? -23.636 -36.964 -2.609 1.00 76.82 18 LEU C O 1
ATOM 3888 N N . PRO C 3 18 ? -22.667 -37.283 -4.622 1.00 77.89 19 PRO C N 1
ATOM 3889 C CA . PRO C 3 18 ? -22.766 -38.746 -4.551 1.00 78.26 19 PRO C CA 1
ATOM 3890 C C . PRO C 3 18 ? -21.930 -39.337 -3.415 1.00 78.28 19 PRO C C 1
ATOM 3891 O O . PRO C 3 18 ? -21.061 -40.189 -3.697 1.00 78.17 19 PRO C O 1
#

Organism: Saccharolobus solfataricus (strain ATCC 35092 / DSM 1617 / JCM 11322 / P2) (NCBI:txid273057)

CATH classification: 3.40.50.300 (+2 more: 2.40.30.10, 2.40.30.10)

Solvent-accessible surface area: 22922 Å² total; per-residue (Å²): 111,38,64,125,53,20,0,63,0,2,0,1,2,2,1,30,67,115,4,13,20,45,36,0,0,16,14,3,23,52,84,157,67,98,11,57,4,21,8,25,1,0,18,1,119,80,6,109,106,16,45,0,39,12,43,102,77,29,3,143,71,17,68,23,150,76,127,10,102,46,53,12,50,0,0,1,5,1,1,113,21,35,73,67,8,3,34,14,5,1,7,20,13,5,38,26,17,0,0,0,2,0,3,0,10,78,59,104,23,27,36,81,33,3,121,36,1,22,70,0,0,34,41,28,47,12,168,54,3,0,1,0,0,3,56,0,34,91,18,52,86,118,82,0,41,46,8,10,120,92,0,50,131,56,2,53,74,45,112,0,75,110,13,10,8,5,0,0,0,1,128,75,111,12,4,16,27,1,0,6,51,4,1,31,96,82,0,122,49,48,191,51,56,71,102,73,66,10,0,0,1,0,20,106,1,76,38,73,20,163,107,39,24,62,17,93,114,4,130,11,0,17,0,9,0,2,3,36,28,1,35,0,90,44,94,40,115,0,14,0,3,5,9,44,132,12,96,140,186,83,160,57,49,46,87,53,6,80,6,60,0,53,29,0,77,6,57,127,52,112,46,177,62,0,90,5,2,2,33,6,22,0,9,4,58,4,0,0,11,20,0,81,92,44,89,9,75,7,1,9,0,0,53,24,126,19,156,23,49,48,66,98,88,12,90,0,97,30,67,58,27,168,183,60,23,81,93,93,9,124,43,171,31,51,0,50,1,14,8,4,14,7,86,8,48,1,62,1,65,41,49,152,165,63,43,0,42,1,92,12,163,69,2,8,6,0,27,50,79,59,15,55,0,3,2,4,28,99,66,108,50,168,72,76,18,1,0,46,0,48,2,60,113,197,38,121,60,50,14,49,1,24,1,108,5,76,44,71,89,1,6,79,27,1,26,51,0,0,53,102,2,34,124,70,8,92,126,82,29,159,21,23,94,76,41,108,2,33,2,61,36,2,12,104,0,77,0,8,0,19,0,87,57,76,146,46,0,42,79,0,16,97,55,0,26,64,33,0,50,130,20,0,157,117,48,96,1,97,9,54,85,37,154,54,53,59,172,102,5,32,131,40,0,63,42,0,59,86,106,36,158

Sequence (501 aa):
AWPKVQPEVNIGVVGHVDHGKTTLVQAITGIWTLGYAETNIGVCESCKKPEAYVTEPSCKSCGSDDEPKFLRRISFIDAPGHEVLMATMLSGAALMDGAILVVAANEPFPQPQTREHFVALGIIGVKNLIIVQNKVDVVSKEEALSQYRQIKQFTKGTWAENVPIIPVSALHKINIDSLIEGIEEYIKTPYRDLSQKPVMLVIRSFDVNKPGTQFNELKGGVIGGSIIQGLFKVDQEIKVLPGLRVEKQGKVSYEPIFTKISSIRFGDEEFKEAKPGGLVAIGTYLDPSLTKADNLLGSIITLADAEVPVLWNIRIKYNLLERVVVDPIRAKETLMLSVGSSTTLGIVTSVKKDEIEVELRRPVAVWSNNIRTVISRQIAGRWRMIGWGLVEIKVKMSGLITVRTNEPLGVEKIKEVISKALENIEQDYESLLNIKIYTIGAPRYRVDVVGTNPKEASEALNQIISNLIKIGKEENVDISVVKSSEKEYVEMLDRLYSKLP

GO terms:
  GO:0003924 GTPase activity (F, EXP)
  GO:0005515 protein binding (F, IPI)

Radius of gyration: 27.5 Å; Cα contacts (8 Å, |Δi|>4): 1225; chains: 3; bounding box: 59×53×90 Å

B-factor: mean 46.09, std 13.02, range [17.94, 91.18]